Protein 1NXJ (pdb70)

Solvent-accessible surface area: 19852 Å² total; per-residue (Å²): 156,71,59,13,85,54,5,51,56,11,53,114,98,74,20,141,134,29,79,45,9,106,60,152,31,129,60,12,17,18,38,36,23,3,10,0,48,6,34,2,0,81,9,122,38,5,11,28,28,0,87,55,5,0,55,91,126,24,98,26,2,0,0,0,0,17,0,67,16,20,97,86,7,4,4,0,8,51,100,10,0,68,45,0,36,60,30,32,17,15,0,0,0,0,31,0,0,0,77,54,40,69,44,0,170,38,17,14,0,0,0,7,0,48,6,60,31,105,117,128,4,79,120,109,28,63,33,88,103,90,36,106,0,87,11,26,74,2,41,0,39,43,56,33,31,0,24,0,10,114,116,16,1,2,3,87,121,94,60,92,54,5,52,57,12,54,114,100,74,17,144,135,29,77,45,9,106,59,153,32,122,55,5,16,44,90,50,93,4,9,0,49,6,24,1,0,82,11,120,39,6,10,26,31,0,87,58,6,0,47,105,116,25,100,25,2,0,0,0,0,21,0,68,16,21,96,90,8,3,3,0,8,53,100,11,0,73,42,0,91,68,31,30,17,14,0,0,0,0,28,0,0,0,74,56,31,96,47,0,170,70,19,76,0,0,0,6,0,49,7,61,30,105,116,130,5,81,119,108,30,67,45,77,124,63,34,101,1,89,15,25,77,6,43,0,39,42,56,30,34,0,31,0,11,114,113,17,2,2,0,86,114,14,88,53,5,51,58,10,53,116,97,75,18,143,136,28,77,45,9,106,60,148,33,130,61,13,17,20,36,38,22,2,21,7,56,6,32,1,0,82,9,121,39,4,10,27,30,0,86,57,4,0,55,96,119,25,99,24,1,0,0,0,0,17,0,66,16,20,96,85,6,3,4,0,8,51,97,9,0,72,40,0,35,55,23,35,15,14,0,0,0,0,31,0,0,0,75,55,38,69,43,0,170,39,18,13,0,0,0,8,0,48,6,60,29,106,117,132,6,82,118,108,27,64,32,88,100,89,38,105,0,86,13,24,74,4,38,0,38,43,55,32,57,0,33,0,10,115,116,17,2,2,3,86

Sequence (465 aa):
AISFRPTADLVDDIGPDVRSCDLQFRQFGGRSQFAGPISTVRCFQDNALLKSVLSQPSAGGVLVIDGAGSLHTALVGDVIAELARSTGWTGLIVHGAVRDAAALRGIDIGIKALGTNPRKSTKTGAGERDVEITLGGVTFVPGDIAYSDDDGIIVVISFRPTADLVDDIGPDVRSCDLQFRQFGGRSQFAGPISTVRCFQDNALLKSVLSQPSAGGVLVIDGAGSLHTALVGDVIAELARSTGWTGLIVHGAVRDAAALRGIDIGIKALGTNPRKSTKTGAGERDVEITLGGVTFVPGDIAYSDDDGIIVVSFRPTADLVDDIGPDVRSCDLQFRQFGGRSQFAGPISTVRCFQDNALLKSVLSQPSAGGVLVIDGAGSLHTALVGDVIAELARSTGWTGLIVHGAVRDAAALRGIDIGIKALGTNPRKSTKTGAGERDVEITLGGVTFVPGDIAYSDDDGIIVV

Radius of gyration: 30.2 Å; Cα contacts (8 Å, |Δi|>4): 1310; chains: 3; bounding box: 30×90×53 Å

Secondary structure (DSSP, 8-state):
-PPP--HHHHHHHH-TT-EE-----EE-SSBS-EEEEEEEEE-SSB-HHHHHHHHS--SS-EEEEE-TT--SSEEE-HHHHHHHHHHT--EEEEEEEES-HHHHTTSSSEEEEEEE--SBPB-S--SEES--EEETTEEE-TTSEEEE-SS-EEE-/-----HHHHHHHH-TT--B-----EE-SSBS-EEEEEEEEE-SSB-HHHHHHHTS--SS-EEEEE-TT--SSEEE-HHHHHHHHHTT--EEEEEEEES-HHHHTTSSSEEEEEEE-SSBPB-S--SEES--EEETTEEE-TTSEEEE-SS-EEE-/----HHHHHHHH-TT-EE-----EE-SSBS-EEEEEEEEE-SSB-HHHHHHHTS--SS-EEEEE-TT--SSEEE-HHHHHHHHHTT--EEEEEEEES-HHHHTTSSSEEEEEEE--SBPB-S--SEES--EEETTEEE-TTSEEEE-SS-EEE-

Structure (mmCIF, N/CA/C/O backbone):
data_1NXJ
#
_entry.id   1NXJ
#
_cell.length_a   102.462
_cell.length_b   102.462
_cell.length_c   117.494
_cell.angle_alpha   90.00
_cell.angle_beta   90.00
_cell.angle_gamma   120.00
#
_symmetry.space_group_name_H-M   'P 63'
#
loop_
_entity.id
_entity.type
_entity.pdbx_description
1 polymer 'Probable S-adenosylmethionine:2-demethylmenaquinone methyltransferase'
2 non-polymer 'GLYOXYLIC ACID'
3 non-polymer 'L(+)-TARTARIC ACID'
4 water water
#
loop_
_atom_site.group_PDB
_atom_site.id
_atom_site.type_symbol
_atom_site.label_atom_id
_atom_site.label_alt_id
_atom_site.label_comp_id
_atom_site.label_asym_id
_atom_site.label_entity_id
_atom_site.label_seq_id
_atom_site.pdbx_PDB_ins_code
_atom_site.Cartn_x
_atom_site.Cartn_y
_atom_site.Cartn_z
_atom_site.occupancy
_atom_site.B_iso_or_equiv
_atom_site.auth_seq_id
_atom_site.auth_comp_id
_atom_site.auth_asym_id
_atom_site.auth_atom_id
_atom_site.pdbx_PDB_model_num
ATOM 1 N N . ALA A 1 28 ? 32.568 1.440 41.076 1.00 25.49 2 ALA A N 1
ATOM 2 C CA . ALA A 1 28 ? 31.083 1.548 41.160 1.00 25.67 2 ALA A CA 1
ATOM 3 C C . ALA A 1 28 ? 30.457 0.263 41.696 1.00 24.47 2 ALA A C 1
ATOM 4 O O . ALA A 1 28 ? 30.955 -0.833 41.442 1.00 25.93 2 ALA A O 1
ATOM 6 N N . ILE A 1 29 ? 29.365 0.407 42.439 1.00 22.04 3 ILE A N 1
ATOM 7 C CA . ILE A 1 29 ? 28.658 -0.739 43.006 1.00 19.57 3 ILE A CA 1
ATOM 8 C C . ILE A 1 29 ? 27.580 -1.211 42.035 1.00 17.85 3 ILE A C 1
ATOM 9 O O . ILE A 1 29 ? 26.740 -0.424 41.604 1.00 18.10 3 ILE A O 1
ATOM 14 N N . SER A 1 30 ? 27.601 -2.490 41.683 1.00 14.24 4 SER A N 1
ATOM 15 C CA . SER A 1 30 ? 26.590 -3.008 40.771 1.00 12.50 4 SER A CA 1
ATOM 16 C C . SER A 1 30 ? 25.432 -3.589 41.567 1.00 12.18 4 SER A C 1
ATOM 17 O O . SER A 1 30 ? 25.632 -4.434 42.440 1.00 10.75 4 SER A O 1
ATOM 20 N N . PHE A 1 31 ? 24.220 -3.135 41.270 1.00 10.51 5 PHE A N 1
ATOM 21 C CA . PHE A 1 31 ? 23.047 -3.631 41.976 1.00 11.37 5 PHE A CA 1
ATOM 22 C C . PHE A 1 31 ? 22.877 -5.139 41.834 1.00 12.47 5 PHE A C 1
ATOM 23 O O . PHE A 1 31 ? 23.253 -5.726 40.820 1.00 10.72 5 PHE A O 1
ATOM 31 N N . ARG A 1 32 ? 22.296 -5.744 42.866 1.00 13.20 6 ARG A N 1
ATOM 32 C CA . ARG A 1 32 ? 21.993 -7.172 42.903 1.00 14.10 6 ARG A CA 1
ATOM 33 C C . ARG A 1 32 ? 20.700 -7.309 43.694 1.00 12.93 6 ARG A C 1
ATOM 34 O O . ARG A 1 32 ? 20.507 -6.612 44.691 1.00 11.13 6 ARG A O 1
ATOM 42 N N . PRO A 1 33 ? 19.799 -8.204 43.264 1.00 11.14 7 PRO A N 1
ATOM 43 C CA . PRO A 1 33 ? 18.539 -8.381 43.991 1.00 10.82 7 PRO A CA 1
ATOM 44 C C . PRO A 1 33 ? 18.824 -8.740 45.450 1.00 11.60 7 PRO A C 1
ATOM 45 O O . PRO A 1 33 ? 19.745 -9.513 45.734 1.00 9.48 7 PRO A O 1
ATOM 49 N N . THR A 1 34 ? 18.040 -8.182 46.371 1.00 10.01 8 THR A N 1
ATOM 50 C CA . THR A 1 34 ? 18.247 -8.452 47.785 1.00 9.54 8 THR A CA 1
ATOM 51 C C . THR A 1 34 ? 18.128 -9.938 48.109 1.00 9.66 8 THR A C 1
ATOM 52 O O . THR A 1 34 ? 18.828 -10.440 48.983 1.00 10.82 8 THR A O 1
ATOM 56 N N . ALA A 1 35 ? 17.261 -10.649 47.394 1.00 8.73 9 ALA A N 1
ATOM 57 C CA . ALA A 1 35 ? 17.086 -12.079 47.635 1.00 10.22 9 ALA A CA 1
ATOM 58 C C . ALA A 1 35 ? 18.369 -12.856 47.322 1.00 11.56 9 ALA A C 1
ATOM 59 O O . ALA A 1 35 ? 18.717 -13.809 48.027 1.00 11.59 9 ALA A O 1
ATOM 61 N N . ASP A 1 36 ? 19.062 -12.449 46.260 1.00 11.25 10 ASP A N 1
ATOM 62 C CA . ASP A 1 36 ? 20.309 -13.099 45.864 1.00 11.97 10 ASP A CA 1
ATOM 63 C C . ASP A 1 36 ? 21.407 -12.797 46.883 1.00 10.96 10 ASP A C 1
ATOM 64 O O . ASP A 1 36 ? 22.222 -13.661 47.205 1.00 11.42 10 ASP A O 1
ATOM 69 N N . LEU A 1 37 ? 21.430 -11.568 47.387 1.00 9.28 11 LEU A N 1
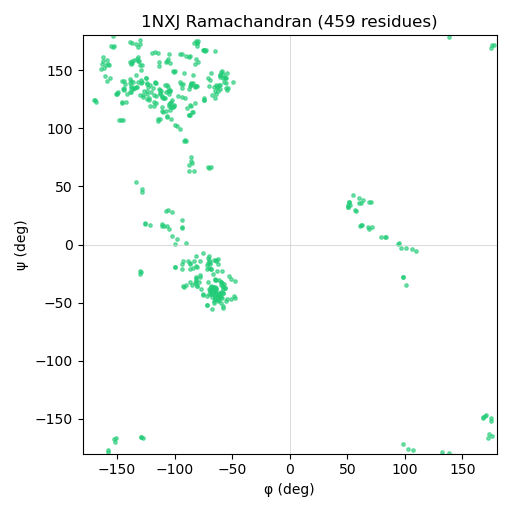ATOM 70 C CA . LEU A 1 37 ? 22.418 -11.189 48.389 1.00 10.48 11 LEU A CA 1
ATOM 71 C C . LEU A 1 37 ? 22.193 -12.045 49.633 1.00 12.22 11 LEU A C 1
ATOM 72 O O . LEU A 1 37 ? 23.144 -12.540 50.236 1.00 11.88 11 LEU A O 1
ATOM 77 N N . VAL A 1 38 ? 20.929 -12.220 50.009 1.00 10.90 12 VAL A N 1
ATOM 78 C CA . VAL A 1 38 ? 20.596 -13.042 51.167 1.00 11.55 12 VAL A CA 1
ATOM 79 C C . VAL A 1 38 ? 21.102 -14.471 50.956 1.00 12.01 12 VAL A C 1
ATOM 80 O O . VAL A 1 38 ? 21.702 -15.062 51.856 1.00 11.58 12 VAL A O 1
ATOM 84 N N . ASP A 1 39 ? 20.868 -15.025 49.770 1.00 12.16 13 ASP A N 1
ATOM 85 C CA . ASP A 1 39 ? 21.336 -16.379 49.480 1.00 13.33 13 ASP A CA 1
ATOM 86 C C . ASP A 1 39 ? 22.852 -16.448 49.653 1.00 13.99 13 ASP A C 1
ATOM 87 O O . ASP A 1 39 ? 23.383 -17.439 50.153 1.00 13.59 13 ASP A O 1
ATOM 92 N N . ASP A 1 40 ? 23.542 -15.390 49.238 1.00 13.59 14 ASP A N 1
ATOM 93 C CA . ASP A 1 40 ? 25.002 -15.329 49.336 1.00 14.63 14 ASP A CA 1
ATOM 94 C C . ASP A 1 40 ? 25.527 -15.163 50.754 1.00 15.97 14 ASP A C 1
ATOM 95 O O . ASP A 1 40 ? 26.492 -15.816 51.151 1.00 16.25 14 ASP A O 1
ATOM 100 N N . ILE A 1 41 ? 24.893 -14.270 51.504 1.00 15.44 15 ILE A N 1
ATOM 101 C CA . ILE A 1 41 ? 25.314 -13.947 52.858 1.00 15.98 15 ILE A CA 1
ATOM 102 C C . ILE A 1 41 ? 24.948 -14.959 53.938 1.00 16.60 15 ILE A C 1
ATOM 103 O O . ILE A 1 41 ? 25.736 -15.202 54.850 1.00 18.56 15 ILE A O 1
ATOM 108 N N . GLY A 1 42 ? 23.767 -15.556 53.845 1.00 16.14 16 GLY A N 1
ATOM 109 C CA . GLY A 1 42 ? 23.386 -16.529 54.853 1.00 16.61 16 GLY A CA 1
ATOM 110 C C . GLY A 1 42 ? 22.486 -15.971 55.944 1.00 18.00 16 GLY A C 1
ATOM 111 O O . GLY A 1 42 ? 22.031 -14.830 55.852 1.00 17.59 16 GLY A O 1
ATOM 112 N N . PRO A 1 43 ? 22.229 -16.755 57.005 1.00 18.80 17 PRO A N 1
ATOM 113 C CA . PRO A 1 43 ? 21.383 -16.421 58.159 1.00 18.90 17 PRO A CA 1
ATOM 114 C C . PRO A 1 43 ? 21.642 -15.105 58.888 1.00 18.05 17 PRO A C 1
ATOM 115 O O . PRO A 1 43 ? 20.718 -14.527 59.461 1.00 17.56 17 PRO A O 1
ATOM 119 N N . ASP A 1 44 ? 22.883 -14.632 58.882 1.00 17.44 18 ASP A N 1
ATOM 120 C CA . ASP A 1 44 ? 23.202 -13.392 59.584 1.00 17.09 18 ASP A CA 1
ATOM 121 C C . ASP A 1 44 ? 23.148 -12.148 58.706 1.00 16.00 18 ASP A C 1
ATOM 122 O O . ASP A 1 44 ? 23.642 -11.085 59.084 1.00 14.24 18 ASP A O 1
ATOM 127 N N . VAL A 1 45 ? 22.537 -12.281 57.536 1.00 13.74 19 VAL A N 1
ATOM 128 C CA . VAL A 1 45 ? 22.414 -11.160 56.618 1.00 13.96 19 VAL A CA 1
ATOM 129 C C . VAL A 1 45 ? 21.732 -9.984 57.315 1.00 13.68 19 VAL A C 1
ATOM 130 O O . VAL A 1 45 ? 20.833 -10.172 58.142 1.00 14.75 19 VAL A O 1
ATOM 134 N N . ARG A 1 46 ? 22.175 -8.771 57.004 1.00 12.99 20 ARG A N 1
ATOM 135 C CA . ARG A 1 46 ? 21.572 -7.584 57.593 1.00 12.93 20 ARG A CA 1
ATOM 136 C C . ARG A 1 46 ? 20.431 -7.110 56.696 1.00 12.89 20 ARG A C 1
ATOM 137 O O . ARG A 1 46 ? 20.630 -6.297 55.791 1.00 11.99 20 ARG A O 1
ATOM 145 N N . SER A 1 47 ? 19.239 -7.638 56.951 1.00 11.91 21 SER A N 1
ATOM 146 C CA . SER A 1 47 ? 18.051 -7.298 56.172 1.00 11.33 21 SER A CA 1
ATOM 147 C C . SER A 1 47 ? 17.074 -6.469 57.008 1.00 12.20 21 SER A C 1
ATOM 148 O O . SER A 1 47 ? 16.680 -6.872 58.103 1.00 12.79 21 SER A O 1
ATOM 151 N N . CYS A 1 48 ? 16.691 -5.312 56.478 1.00 11.69 22 CYS A N 1
ATOM 152 C CA . CYS A 1 48 ? 15.782 -4.394 57.158 1.00 12.29 22 CYS A CA 1
ATOM 153 C C . CYS A 1 48 ? 14.334 -4.880 57.132 1.00 12.28 22 CYS A C 1
ATOM 154 O O . CYS A 1 48 ? 13.780 -5.119 56.067 1.00 13.25 22 CYS A O 1
ATOM 157 N N . ASP A 1 49 ? 13.721 -5.008 58.308 1.00 13.11 23 ASP A N 1
ATOM 158 C CA . ASP A 1 49 ? 12.333 -5.478 58.417 1.00 12.59 23 ASP A CA 1
ATOM 159 C C . ASP A 1 49 ? 11.275 -4.398 58.210 1.00 13.38 23 ASP A C 1
ATOM 160 O O . ASP A 1 49 ? 10.096 -4.707 58.031 1.00 12.92 23 ASP A O 1
ATOM 165 N N . LEU A 1 50 ? 11.686 -3.137 58.248 1.00 13.51 24 LEU A N 1
ATOM 166 C CA . LEU A 1 50 ? 10.750 -2.030 58.084 1.00 13.67 24 LEU A CA 1
ATOM 167 C C . LEU A 1 50 ? 10.176 -1.994 56.671 1.00 14.37 24 LEU A C 1
ATOM 168 O O . LEU A 1 50 ? 10.915 -2.023 55.685 1.00 15.04 24 LEU A O 1
ATOM 173 N N . GLN A 1 51 ? 8.850 -1.939 56.578 1.00 12.26 25 GLN A N 1
ATOM 174 C CA . GLN A 1 51 ? 8.171 -1.915 55.288 1.00 13.09 25 GLN A CA 1
ATOM 175 C C . GLN A 1 51 ? 8.097 -0.498 54.729 1.00 14.45 25 GLN A C 1
ATOM 176 O O . GLN A 1 51 ? 7.430 0.361 55.300 1.00 16.28 25 GLN A O 1
ATOM 182 N N . PHE A 1 52 ? 8.792 -0.258 53.620 1.00 12.55 26 PHE A N 1
ATOM 183 C CA . PHE A 1 52 ? 8.788 1.056 52.978 1.00 12.20 26 PHE A CA 1
ATOM 184 C C . PHE A 1 52 ? 7.947 1.036 51.711 1.00 12.24 26 PHE A C 1
ATOM 185 O O . PHE A 1 52 ? 7.700 -0.022 51.131 1.00 11.32 26 PHE A O 1
ATOM 193 N N . ARG A 1 53 ? 7.519 2.219 51.281 1.00 12.36 27 ARG A N 1
ATOM 194 C CA . ARG A 1 53 ? 6.776 2.355 50.037 1.00 11.35 27 ARG A CA 1
ATOM 195 C C . ARG A 1 53 ? 7.823 2.862 49.047 1.00 11.22 27 ARG A C 1
ATOM 196 O O . ARG A 1 53 ? 8.764 3.551 49.447 1.00 9.72 27 ARG A O 1
ATOM 204 N N . GLN A 1 54 ? 7.666 2.509 47.774 1.00 9.11 28 GLN A N 1
ATOM 205 C CA . GLN A 1 54 ? 8.575 2.948 46.713 1.00 9.75 28 GLN A CA 1
ATOM 206 C C . GLN A 1 54 ? 7.973 4.195 46.072 1.00 10.70 28 GLN A C 1
ATOM 207 O O . GLN A 1 54 ? 6.768 4.239 45.829 1.00 11.81 28 GLN A O 1
ATOM 213 N N . PHE A 1 55 ? 8.806 5.194 45.784 1.00 10.45 29 PHE A N 1
ATOM 214 C CA . PHE A 1 55 ? 8.333 6.446 45.186 1.00 10.54 29 PHE A CA 1
ATOM 215 C C . PHE A 1 55 ? 9.111 6.910 43.959 1.00 10.40 29 PHE A C 1
ATOM 216 O O . PHE A 1 55 ? 8.591 7.677 43.148 1.00 12.15 29 PHE A O 1
ATOM 224 N N . GLY A 1 56 ? 10.353 6.455 43.825 1.00 10.08 30 GLY A N 1
ATOM 225 C CA . GLY A 1 56 ? 11.181 6.905 42.719 1.00 10.68 30 GLY A CA 1
ATOM 226 C C . GLY A 1 56 ? 11.045 6.230 41.372 1.00 13.29 30 GLY A C 1
ATOM 227 O O . GLY A 1 56 ? 10.332 5.235 41.222 1.00 13.05 30 GLY A O 1
ATOM 228 N N . GLY A 1 57 ? 11.742 6.796 40.387 1.00 12.87 31 GLY A N 1
ATOM 229 C CA . GLY A 1 57 ? 11.732 6.254 39.039 1.00 14.12 31 GLY A CA 1
ATOM 230 C C . GLY A 1 57 ? 12.488 4.937 38.948 1.00 15.54 31 GLY A C 1
ATOM 231 O O . GLY A 1 57 ? 12.360 4.209 37.964 1.00 16.26 31 GLY A O 1
ATOM 232 N N . ARG A 1 58 ? 13.292 4.634 39.962 1.00 14.74 32 ARG A N 1
ATOM 233 C CA . ARG A 1 58 ? 14.035 3.375 39.986 1.00 14.66 32 ARG A CA 1
ATOM 234 C C . ARG A 1 58 ? 13.571 2.535 41.163 1.00 14.68 32 ARG A C 1
ATOM 235 O O . ARG A 1 58 ? 13.541 3.010 42.298 1.00 14.39 32 ARG A O 1
ATOM 243 N N . SER A 1 59 ? 13.213 1.287 40.894 1.00 13.79 33 SER A N 1
ATOM 244 C CA . SER A 1 59 ? 12.751 0.408 41.953 1.00 15.37 33 SER A CA 1
ATOM 245 C C . SER A 1 59 ? 13.935 -0.315 42.582 1.00 13.56 33 SER A C 1
ATOM 246 O O . SER A 1 59 ? 13.807 -0.904 43.653 1.00 12.22 33 SER A O 1
ATOM 249 N N . GLN A 1 60 ? 15.086 -0.262 41.914 1.00 11.31 34 GLN A N 1
ATOM 250 C CA . GLN A 1 60 ? 16.290 -0.929 42.405 1.00 11.49 34 GLN A CA 1
ATOM 251 C C . GLN A 1 60 ? 17.478 0.019 42.435 1.00 10.56 34 GLN A C 1
ATOM 252 O O . GLN A 1 60 ? 17.668 0.816 41.520 1.00 12.16 34 GLN A O 1
ATOM 258 N N . PHE A 1 61 ? 18.278 -0.069 43.490 1.00 9.27 35 PHE A N 1
ATOM 259 C CA . PHE A 1 61 ? 19.461 0.765 43.599 1.00 10.72 35 PHE A CA 1
ATOM 260 C C . PHE A 1 61 ? 20.426 0.213 44.633 1.00 11.52 35 PHE A C 1
ATOM 261 O O . PHE A 1 61 ? 20.044 -0.572 45.504 1.00 10.90 35 PHE A O 1
ATOM 269 N N . ALA A 1 62 ? 21.688 0.605 44.506 1.00 12.69 36 ALA A N 1
ATOM 270 C CA . ALA A 1 62 ? 22.730 0.163 45.423 1.00 12.38 36 ALA A CA 1
ATOM 271 C C . ALA A 1 62 ? 23.854 1.184 45.414 1.00 12.50 36 ALA A C 1
ATOM 272 O O . ALA A 1 62 ? 24.166 1.761 44.369 1.00 11.48 36 ALA A O 1
ATOM 274 N N . GLY A 1 63 ? 24.458 1.407 46.575 1.00 12.09 37 GLY A N 1
ATOM 275 C CA . GLY A 1 63 ? 25.544 2.365 46.657 1.00 13.78 37 GLY A CA 1
ATOM 276 C C . GLY A 1 63 ? 26.039 2.593 48.072 1.00 14.68 37 GLY A C 1
ATOM 277 O O . GLY A 1 63 ? 25.400 2.154 49.035 1.00 14.93 37 GLY A O 1
ATOM 278 N N . PRO A 1 64 ? 27.177 3.287 48.231 1.00 13.50 38 PRO A N 1
ATOM 279 C CA . PRO A 1 64 ? 27.749 3.571 49.549 1.00 13.50 38 PRO A CA 1
ATOM 280 C C . PRO A 1 64 ? 26.829 4.465 50.371 1.00 12.85 38 PRO A C 1
ATOM 281 O O . PRO A 1 64 ? 26.266 5.440 49.868 1.00 12.47 38 PRO A O 1
ATOM 285 N N . ILE A 1 65 ? 26.704 4.119 51.646 1.00 12.37 39 ILE A N 1
ATOM 286 C CA . ILE A 1 65 ? 25.845 4.818 52.589 1.00 12.47 39 ILE A CA 1
ATOM 287 C C . ILE A 1 65 ? 26.384 6.093 53.230 1.00 13.21 39 ILE A C 1
ATOM 288 O O . ILE A 1 65 ? 27.540 6.158 53.658 1.00 12.75 39 ILE A O 1
ATOM 293 N N . SER A 1 66 ? 25.513 7.095 53.291 1.00 13.00 40 SER A N 1
ATOM 294 C CA . SER A 1 66 ? 25.781 8.366 53.954 1.00 12.75 40 SER A CA 1
ATOM 295 C C . SER A 1 66 ? 24.533 8.498 54.826 1.00 13.29 40 SER A C 1
ATOM 296 O O . SER A 1 66 ? 23.493 7.921 54.502 1.00 13.05 40 SER A O 1
ATOM 299 N N . THR A 1 67 ? 24.622 9.236 55.926 1.00 13.15 41 THR A N 1
ATOM 300 C CA . THR A 1 67 ? 23.476 9.365 56.818 1.00 12.82 41 THR A CA 1
ATOM 301 C C . THR A 1 67 ? 23.231 10.763 57.366 1.00 12.64 41 THR A C 1
ATOM 302 O O . THR A 1 67 ? 24.146 11.580 57.480 1.00 12.45 41 THR A O 1
ATOM 306 N N . VAL A 1 68 ? 21.977 11.013 57.720 1.00 11.58 42 VAL A N 1
ATOM 307 C CA . VAL A 1 68 ? 21.562 12.275 58.316 1.00 11.42 42 VAL A CA 1
ATOM 308 C C . VAL A 1 68 ? 20.377 11.987 59.223 1.00 11.46 42 VAL A C 1
ATOM 309 O O . VAL A 1 68 ? 19.437 11.301 58.820 1.00 11.44 42 VAL A O 1
ATOM 313 N N . ARG A 1 69 ? 20.435 12.483 60.453 1.00 11.40 43 ARG A N 1
ATOM 314 C CA . ARG A 1 69 ? 19.322 12.327 61.378 1.00 10.72 43 ARG A CA 1
ATOM 315 C C . ARG A 1 69 ? 18.783 13.734 61.574 1.00 12.24 43 ARG A C 1
ATOM 316 O O . ARG A 1 69 ? 19.546 14.678 61.788 1.00 13.02 43 ARG A O 1
ATOM 324 N N . CYS A 1 70 ? 17.468 13.877 61.475 1.00 11.22 44 CYS A N 1
ATOM 325 C CA . CYS A 1 70 ? 16.838 15.177 61.623 1.00 11.64 44 CYS A CA 1
ATOM 326 C C . CYS A 1 70 ? 15.383 14.978 62.010 1.00 11.92 44 CYS A C 1
ATOM 327 O O . CYS A 1 70 ? 14.925 13.843 62.174 1.00 12.11 44 CYS A O 1
ATOM 330 N N . PHE A 1 71 ? 14.656 16.078 62.162 1.00 10.53 45 PHE A N 1
ATOM 331 C CA . PHE A 1 71 ? 13.253 15.982 62.525 1.00 11.65 45 PHE A CA 1
ATOM 332 C C . PHE A 1 71 ? 12.425 17.095 61.895 1.00 11.55 45 PHE A C 1
ATOM 333 O O . PHE A 1 71 ? 12.511 18.254 62.304 1.00 9.76 45 PHE A O 1
ATOM 341 N N . GLN A 1 72 ? 11.629 16.724 60.897 1.00 11.61 46 GLN A N 1
ATOM 342 C CA . GLN A 1 72 ? 10.759 17.655 60.187 1.00 12.20 46 GLN A CA 1
ATOM 343 C C . GLN A 1 72 ? 11.505 18.901 59.709 1.00 12.89 46 GLN A C 1
ATOM 344 O O . GLN A 1 72 ? 10.941 19.994 59.629 1.00 13.46 46 GLN A O 1
ATOM 350 N N . ASP A 1 73 ? 12.778 18.704 59.377 1.00 11.86 47 ASP A N 1
ATOM 351 C CA . ASP A 1 73 ? 13.649 19.771 58.890 1.00 12.82 47 ASP A CA 1
ATOM 352 C C . ASP A 1 73 ? 14.549 19.131 57.841 1.00 13.44 47 ASP A C 1
ATOM 353 O O . ASP A 1 73 ? 15.115 18.060 58.082 1.00 13.64 47 ASP A O 1
ATOM 358 N N . ASN A 1 74 ? 14.695 19.770 56.682 1.00 12.22 48 ASN A N 1
ATOM 359 C CA . ASN A 1 74 ? 15.517 19.177 55.637 1.00 11.90 48 ASN A CA 1
ATOM 360 C C . ASN A 1 74 ? 16.644 20.034 55.069 1.00 12.74 48 ASN A C 1
ATOM 361 O O . ASN A 1 74 ? 17.153 19.744 53.989 1.00 12.87 48 ASN A O 1
ATOM 366 N N . ALA A 1 75 ? 17.052 21.074 55.789 1.00 12.34 49 ALA A N 1
ATOM 367 C CA . ALA A 1 75 ? 18.141 21.916 55.297 1.00 14.27 49 ALA A CA 1
ATOM 368 C C . ALA A 1 75 ? 19.458 21.139 55.322 1.00 14.37 49 ALA A C 1
ATOM 369 O O . ALA A 1 75 ? 20.260 21.239 54.398 1.00 14.05 49 ALA A O 1
ATOM 371 N N . LEU A 1 76 ? 19.673 20.349 56.371 1.00 15.09 50 LEU A N 1
ATOM 372 C CA . LEU A 1 76 ? 20.911 19.582 56.483 1.00 14.71 50 LEU A CA 1
ATOM 373 C C . LEU A 1 76 ? 21.029 18.506 55.402 1.00 15.83 50 LEU A C 1
ATOM 374 O O . LEU A 1 76 ? 22.063 18.401 54.737 1.00 15.18 50 LEU A O 1
ATOM 379 N N . LEU A 1 77 ? 19.979 17.710 55.217 1.00 14.87 51 LEU A N 1
ATOM 380 C CA . LEU A 1 77 ? 20.024 16.652 54.210 1.00 13.64 51 LEU A CA 1
ATOM 381 C C . LEU A 1 77 ? 20.138 17.222 52.799 1.00 15.17 51 LEU A C 1
ATOM 382 O O . LEU A 1 77 ? 20.718 16.586 51.918 1.00 14.78 51 LEU A O 1
ATOM 387 N N . LYS A 1 78 ? 19.597 18.421 52.584 1.00 15.82 52 LYS A N 1
ATOM 388 C CA . LYS A 1 78 ? 19.687 19.047 51.267 1.00 17.50 52 LYS A CA 1
ATOM 389 C C . LYS A 1 78 ? 21.128 19.473 50.989 1.00 17.56 52 LYS A C 1
ATOM 390 O O . LYS A 1 78 ? 21.606 19.359 49.863 1.00 18.60 52 LYS A O 1
ATOM 396 N N . SER A 1 79 ? 21.820 19.965 52.013 1.00 18.36 53 SER A N 1
ATOM 397 C CA . SER A 1 79 ? 23.206 20.382 51.834 1.00 20.06 53 SER A CA 1
ATOM 398 C C . SER A 1 79 ? 24.058 19.150 51.530 1.00 19.42 53 SER A C 1
ATOM 399 O O . SER A 1 79 ? 24.986 19.209 50.720 1.00 20.04 53 SER A O 1
ATOM 402 N N . VAL A 1 80 ? 23.737 18.033 52.180 1.00 16.98 54 VAL A N 1
ATOM 403 C CA . VAL A 1 80 ? 24.464 16.788 51.956 1.00 15.52 54 VAL A CA 1
ATOM 404 C C . VAL A 1 80 ? 24.257 16.313 50.518 1.00 16.29 54 VAL A C 1
ATOM 405 O O . VAL A 1 80 ? 25.202 15.888 49.849 1.00 16.45 54 VAL A O 1
ATOM 409 N N . LEU A 1 81 ? 23.017 16.392 50.049 1.00 15.09 55 LEU A N 1
ATOM 410 C CA . LEU A 1 81 ? 22.683 15.958 48.699 1.00 16.70 55 LEU A CA 1
ATOM 411 C C . LEU A 1 81 ? 23.150 16.960 47.645 1.00 17.67 55 LEU A C 1
ATOM 412 O O . LEU A 1 81 ? 23.064 16.694 46.450 1.00 18.84 55 LEU A O 1
ATOM 417 N N . SER A 1 82 ? 23.640 18.112 48.093 1.00 19.27 56 SER A N 1
ATOM 418 C CA . SER A 1 82 ? 24.145 19.134 47.178 1.00 21.00 56 SER A CA 1
ATOM 419 C C . SER A 1 82 ? 25.564 18.779 46.734 1.00 21.58 56 SER A C 1
ATOM 420 O O . SER A 1 82 ? 26.049 19.270 45.716 1.00 21.96 56 SER A O 1
ATOM 423 N N . GLN A 1 83 ? 26.222 17.921 47.502 1.00 22.71 57 GLN A N 1
ATOM 424 C CA . GLN A 1 83 ? 27.589 17.513 47.200 1.00 22.70 57 GLN A CA 1
ATOM 425 C C . GLN A 1 83 ? 27.637 16.373 46.189 1.00 22.82 57 GLN A C 1
ATOM 426 O O . GLN A 1 83 ? 26.764 15.505 46.172 1.00 21.69 57 GLN A O 1
ATOM 432 N N . PRO A 1 84 ? 28.666 16.363 45.326 1.00 23.33 58 PRO A N 1
ATOM 433 C CA . PRO A 1 84 ? 28.800 15.308 44.320 1.00 22.67 58 PRO A CA 1
ATOM 434 C C . PRO A 1 84 ? 28.868 13.951 45.004 1.00 22.73 58 PRO A C 1
ATOM 435 O O . PRO A 1 84 ? 29.456 13.823 46.078 1.00 22.39 58 PRO A O 1
ATOM 439 N N . SER A 1 85 ? 28.267 12.942 44.385 1.00 21.78 59 SER A N 1
ATOM 440 C CA . SER A 1 85 ? 28.267 11.602 44.952 1.00 21.94 59 SER A CA 1
ATOM 441 C C . SER A 1 85 ? 28.486 10.536 43.890 1.00 22.55 59 SER A C 1
ATOM 442 O O . SER A 1 85 ? 27.936 10.618 42.793 1.00 22.94 59 SER A O 1
ATOM 445 N N . ALA A 1 86 ? 29.287 9.530 44.229 1.00 23.26 60 ALA A N 1
ATOM 446 C CA . ALA A 1 86 ? 29.574 8.436 43.311 1.00 22.01 60 ALA A CA 1
ATOM 447 C C . ALA A 1 86 ? 28.519 7.344 43.455 1.00 21.73 60 ALA A C 1
ATOM 448 O O . ALA A 1 86 ? 28.825 6.219 43.850 1.00 22.44 60 ALA A O 1
ATOM 450 N N . GLY A 1 87 ? 27.275 7.686 43.132 1.00 19.44 61 GLY A N 1
ATOM 451 C CA . GLY A 1 87 ? 26.188 6.727 43.233 1.00 16.44 61 GLY A CA 1
ATOM 452 C C . GLY A 1 87 ? 25.859 6.370 44.671 1.00 15.27 61 GLY A C 1
ATOM 453 O O . GLY A 1 87 ? 25.511 5.234 44.973 1.00 14.31 61 GLY A O 1
ATOM 454 N N . GLY A 1 88 ? 25.955 7.346 45.563 1.00 14.21 62 GLY A N 1
ATOM 455 C CA . GLY A 1 88 ? 25.674 7.078 46.960 1.00 13.84 62 GLY A CA 1
ATOM 456 C C . GLY A 1 88 ? 24.206 6.928 47.315 1.00 13.56 62 GLY A C 1
ATOM 457 O O . GLY A 1 88 ? 23.311 7.241 46.522 1.00 11.90 62 GLY A O 1
ATOM 458 N N . VAL A 1 89 ? 23.974 6.432 48.525 1.00 11.77 63 VAL A N 1
ATOM 459 C CA . VAL A 1 89 ? 22.639 6.243 49.069 1.00 10.45 63 VAL A CA 1
ATOM 460 C C . VAL A 1 89 ? 22.570 7.042 50.363 1.00 11.36 63 VAL A C 1
ATOM 461 O O . VAL A 1 89 ? 23.420 6.884 51.246 1.00 12.73 63 VAL A O 1
ATOM 465 N N . LEU A 1 90 ? 21.575 7.910 50.477 1.00 11.74 64 LEU A N 1
ATOM 466 C CA . LEU A 1 90 ? 21.433 8.697 51.693 1.00 12.39 64 LEU A CA 1
ATOM 467 C C . LEU A 1 90 ? 20.305 8.128 52.541 1.00 13.30 64 LEU A C 1
ATOM 468 O O . LEU A 1 90 ? 19.168 8.010 52.077 1.00 13.22 64 LEU A O 1
ATOM 473 N N . VAL A 1 91 ? 20.628 7.747 53.772 1.00 12.65 65 VAL A N 1
ATOM 474 C CA . VAL A 1 91 ? 19.624 7.220 54.682 1.00 11.72 65 VAL A CA 1
ATOM 475 C C . VAL A 1 91 ? 19.272 8.375 55.610 1.00 11.77 65 VAL A C 1
ATOM 476 O O . VAL A 1 91 ? 20.136 8.915 56.304 1.00 9.68 65 VAL A O 1
ATOM 480 N N . ILE A 1 92 ? 18.001 8.761 55.599 1.00 10.84 66 ILE A N 1
ATOM 481 C CA . ILE A 1 92 ? 17.529 9.874 56.414 1.00 10.01 66 ILE A CA 1
ATOM 482 C C . ILE A 1 92 ? 16.624 9.407 57.544 1.00 10.54 66 ILE A C 1
ATOM 483 O O . ILE A 1 92 ? 15.563 8.831 57.306 1.00 10.46 66 ILE A O 1
ATOM 488 N N . ASP A 1 93 ? 17.040 9.644 58.779 1.00 10.64 67 ASP A N 1
ATOM 489 C CA . ASP A 1 93 ? 16.196 9.262 59.893 1.00 12.33 67 ASP A CA 1
ATOM 490 C C . ASP A 1 93 ? 15.451 10.496 60.377 1.00 12.31 67 ASP A C 1
ATOM 491 O O . ASP A 1 93 ? 16.024 11.365 61.036 1.00 12.26 67 ASP A O 1
ATOM 496 N N . GLY A 1 94 ? 14.174 10.578 60.010 1.00 11.40 68 GLY A N 1
ATOM 497 C CA . GLY A 1 94 ? 13.346 11.694 60.424 1.00 11.38 68 GLY A CA 1
ATOM 498 C C . GLY A 1 94 ? 12.365 11.224 61.484 1.00 11.94 68 GLY A C 1
ATOM 499 O O . GLY A 1 94 ? 11.259 11.759 61.612 1.00 11.35 68 GLY A O 1
ATOM 500 N N . ALA A 1 95 ? 12.781 10.208 62.237 1.00 12.98 69 ALA A N 1
ATOM 501 C CA . ALA A 1 95 ? 11.978 9.622 63.307 1.00 13.49 69 ALA A CA 1
ATOM 502 C C . ALA A 1 95 ? 10.672 9.035 62.794 1.00 14.69 69 ALA A C 1
ATOM 503 O O . ALA A 1 95 ? 9.755 8.777 63.573 1.00 15.59 69 ALA A O 1
ATOM 505 N N . GLY A 1 96 ? 10.590 8.828 61.483 1.00 13.58 70 GLY A N 1
ATOM 506 C CA . GLY A 1 96 ? 9.388 8.261 60.901 1.00 13.17 70 GLY A CA 1
ATOM 507 C C . GLY A 1 96 ? 8.183 9.186 60.883 1.00 13.37 70 GLY A C 1
ATOM 508 O O . GLY A 1 96 ? 7.053 8.739 60.664 1.00 13.11 70 GLY A O 1
ATOM 509 N N . SER A 1 97 ? 8.409 10.476 61.100 1.00 11.76 71 SER A N 1
ATOM 510 C CA . SER A 1 97 ? 7.304 11.426 61.100 1.00 11.06 71 SER A CA 1
ATOM 511 C C . SER A 1 97 ? 6.578 11.483 59.769 1.00 10.82 71 SER A C 1
ATOM 512 O O . SER A 1 97 ? 7.201 11.495 58.708 1.00 10.91 71 SER A O 1
ATOM 515 N N . LEU A 1 98 ? 5.253 11.528 59.828 1.00 9.37 72 LEU A N 1
ATOM 516 C CA . LEU A 1 98 ? 4.451 11.618 58.615 1.00 11.65 72 LEU A CA 1
ATOM 517 C C . LEU A 1 98 ? 3.809 13.002 58.587 1.00 11.08 72 LEU A C 1
ATOM 518 O O . LEU A 1 98 ? 2.853 13.238 57.849 1.00 11.61 72 LEU A O 1
ATOM 523 N N . HIS A 1 99 ? 4.357 13.915 59.388 1.00 10.96 73 HIS A N 1
ATOM 524 C CA . HIS A 1 99 ? 3.835 15.279 59.499 1.00 11.91 73 HIS A CA 1
ATOM 525 C C . HIS A 1 99 ? 4.348 16.254 58.432 1.00 12.75 73 HIS A C 1
ATOM 526 O O . HIS A 1 99 ? 3.614 17.149 58.011 1.00 13.44 73 HIS A O 1
ATOM 533 N N . THR A 1 100 ? 5.601 16.093 58.008 1.00 11.38 74 THR A N 1
ATOM 534 C CA . THR A 1 100 ? 6.179 16.966 56.982 1.00 10.93 74 THR A CA 1
ATOM 535 C C . THR A 1 100 ? 6.939 16.152 55.949 1.00 11.42 74 THR A C 1
ATOM 536 O O . THR A 1 100 ? 7.351 15.016 56.210 1.00 12.01 74 THR A O 1
ATOM 540 N N . ALA A 1 101 ? 7.130 16.744 54.775 1.00 10.58 75 ALA A N 1
ATOM 541 C CA . ALA A 1 101 ? 7.852 16.084 53.698 1.00 11.16 75 ALA A CA 1
ATOM 542 C C . ALA A 1 101 ? 9.335 16.403 53.804 1.00 10.86 75 ALA A C 1
ATOM 543 O O . ALA A 1 101 ? 9.735 17.560 53.697 1.00 12.59 75 ALA A O 1
ATOM 545 N N . LEU A 1 102 ? 10.150 15.377 54.012 1.00 10.89 76 LEU A N 1
ATOM 546 C CA . LEU A 1 102 ? 11.590 15.576 54.115 1.00 10.27 76 LEU A CA 1
ATOM 547 C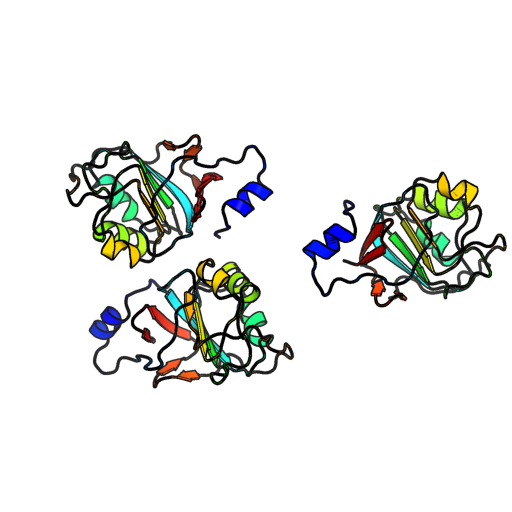 C . LEU A 1 102 ? 12.175 15.726 52.713 1.00 11.24 76 LEU A C 1
ATOM 548 O O . LEU A 1 102 ? 13.148 16.453 52.504 1.00 11.10 76 LEU A O 1
ATOM 553 N N . VAL A 1 103 ? 11.569 15.036 51.754 1.00 9.37 77 VAL A N 1
ATOM 554 C CA . VAL A 1 103 ? 12.023 15.091 50.370 1.00 10.83 77 VAL A CA 1
ATOM 555 C C . VAL A 1 103 ? 10.847 15.313 49.421 1.00 11.79 77 VAL A C 1
ATOM 556 O O . VAL A 1 103 ? 9.799 14.682 49.563 1.00 10.57 77 VAL A O 1
ATOM 560 N N . GLY A 1 104 ? 11.040 16.222 48.467 1.00 11.19 78 GLY A N 1
ATOM 561 C CA . GLY A 1 104 ? 10.034 16.522 47.459 1.00 11.03 78 GLY A CA 1
ATOM 562 C C . GLY A 1 104 ? 10.722 16.442 46.104 1.00 12.05 78 GLY A C 1
ATOM 563 O O . GLY A 1 104 ? 11.846 15.933 46.018 1.00 10.92 78 GLY A O 1
ATOM 564 N N . ASP A 1 105 ? 10.100 16.947 45.041 1.00 12.03 79 ASP A N 1
ATOM 565 C CA . ASP A 1 105 ? 10.757 16.848 43.741 1.00 13.52 79 ASP A CA 1
ATOM 566 C C . ASP A 1 105 ? 11.990 17.737 43.581 1.00 14.20 79 ASP A C 1
ATOM 567 O O . ASP A 1 105 ? 12.835 17.475 42.729 1.00 14.24 79 ASP A O 1
ATOM 572 N N . VAL A 1 106 ? 12.116 18.768 44.410 1.00 14.02 80 VAL A N 1
ATOM 573 C CA . VAL A 1 106 ? 13.279 19.646 44.320 1.00 14.57 80 VAL A CA 1
ATOM 574 C C . VAL A 1 106 ? 14.525 18.936 44.838 1.00 14.77 80 VAL A C 1
ATOM 575 O O . VAL A 1 106 ? 15.544 18.875 44.151 1.00 13.36 80 VAL A O 1
ATOM 579 N N . ILE A 1 107 ? 14.444 18.389 46.047 1.00 14.69 81 ILE A N 1
ATOM 580 C CA . ILE A 1 107 ? 15.584 17.689 46.628 1.00 13.38 81 ILE A CA 1
ATOM 581 C C . ILE A 1 107 ? 15.892 16.380 45.897 1.00 13.35 81 ILE A C 1
ATOM 582 O O . ILE A 1 107 ? 17.060 16.012 45.735 1.00 12.24 81 ILE A O 1
ATOM 587 N N . ALA A 1 108 ? 14.853 15.683 45.444 1.00 12.97 82 ALA A N 1
ATOM 588 C CA . ALA A 1 108 ? 15.048 14.429 44.720 1.00 13.35 82 ALA A CA 1
ATOM 589 C C . ALA A 1 108 ? 15.821 14.689 43.430 1.00 13.21 82 ALA A C 1
ATOM 590 O O . ALA A 1 108 ? 16.766 13.970 43.106 1.00 13.31 82 ALA A O 1
ATOM 592 N N . GLU A 1 109 ? 15.408 15.714 42.689 1.00 14.35 83 GLU A N 1
ATOM 593 C CA . GLU A 1 109 ? 16.071 16.057 41.433 1.00 14.28 83 GLU A CA 1
ATOM 594 C C . GLU A 1 109 ? 17.503 16.492 41.710 1.00 14.30 83 GLU A C 1
ATOM 595 O O . GLU A 1 109 ? 18.424 16.153 40.961 1.00 13.64 83 GLU A O 1
ATOM 601 N N . LEU A 1 110 ? 17.687 17.247 42.788 1.00 14.69 84 LEU A N 1
ATOM 602 C CA . LEU A 1 110 ? 19.016 17.708 43.172 1.00 15.04 84 LEU A CA 1
ATOM 603 C C . LEU A 1 110 ? 19.902 16.498 43.416 1.00 14.98 84 LEU A C 1
ATOM 604 O O . LEU A 1 110 ? 21.013 16.409 42.891 1.00 16.14 84 LEU A O 1
ATOM 609 N N . ALA A 1 111 ? 19.401 15.564 44.220 1.00 14.87 85 ALA A N 1
ATOM 610 C CA . ALA A 1 111 ? 20.146 14.350 44.537 1.00 15.36 85 ALA A CA 1
ATOM 611 C C . ALA A 1 111 ? 20.536 13.623 43.257 1.00 15.03 85 ALA A C 1
ATOM 612 O O . ALA A 1 111 ? 21.687 13.229 43.079 1.00 14.89 85 ALA A O 1
ATOM 614 N N . ARG A 1 112 ? 19.568 13.441 42.367 1.00 14.56 86 ARG A N 1
ATOM 615 C CA . ARG A 1 112 ? 19.832 12.759 41.105 1.00 15.21 86 ARG A CA 1
ATOM 616 C C . ARG A 1 112 ? 20.889 13.498 40.286 1.00 15.99 86 ARG A C 1
ATOM 617 O O . ARG A 1 112 ? 21.770 12.875 39.694 1.00 15.18 86 ARG A O 1
ATOM 625 N N . SER A 1 113 ? 20.798 14.825 40.262 1.00 17.96 87 SER A N 1
ATOM 626 C CA . SER A 1 113 ? 21.726 15.649 39.487 1.00 19.07 87 SER A CA 1
ATOM 627 C C . SER A 1 113 ? 23.153 15.656 40.020 1.00 20.02 87 SER A C 1
ATOM 628 O O . SER A 1 113 ? 24.087 15.986 39.286 1.00 19.84 87 SER A O 1
ATOM 631 N N . THR A 1 114 ? 23.330 15.308 41.291 1.00 18.87 88 THR A N 1
ATOM 632 C CA . THR A 1 114 ? 24.670 15.290 41.864 1.00 17.73 88 THR A CA 1
ATOM 633 C C . THR A 1 114 ? 25.277 13.889 41.935 1.00 17.23 88 THR A C 1
ATOM 634 O O . THR A 1 114 ? 26.400 13.721 42.404 1.00 17.74 88 THR A O 1
ATOM 638 N N . GLY A 1 115 ? 24.534 12.885 41.478 1.00 16.28 89 GLY A N 1
ATOM 639 C CA . GLY A 1 115 ? 25.066 11.533 41.466 1.00 16.29 89 GLY A CA 1
ATOM 640 C C . GLY A 1 115 ? 24.504 10.496 42.423 1.00 16.16 89 GLY A C 1
ATOM 641 O O . GLY A 1 115 ? 24.877 9.325 42.339 1.00 15.33 89 GLY A O 1
ATOM 642 N N . TRP A 1 116 ? 23.616 10.892 43.329 1.00 15.67 90 TRP A N 1
ATOM 643 C CA . TRP A 1 116 ? 23.058 9.926 44.270 1.00 15.16 90 TRP A CA 1
ATOM 644 C C . TRP A 1 116 ? 22.132 8.948 43.556 1.00 16.37 90 TRP A C 1
ATOM 645 O O . TRP A 1 116 ? 21.386 9.327 42.649 1.00 15.52 90 TRP A O 1
ATOM 656 N N . THR A 1 117 ? 22.181 7.685 43.965 1.00 15.30 91 THR A N 1
ATOM 657 C CA . THR A 1 117 ? 21.357 6.665 43.337 1.00 15.98 91 THR A CA 1
ATOM 658 C C . THR A 1 117 ? 20.092 6.314 44.119 1.00 14.97 91 THR A C 1
ATOM 659 O O . THR A 1 117 ? 19.153 5.744 43.565 1.00 14.04 91 THR A O 1
ATOM 663 N N . GLY A 1 118 ? 20.066 6.644 45.406 1.00 14.99 92 GLY A N 1
ATOM 664 C CA . GLY A 1 118 ? 18.890 6.321 46.194 1.00 12.97 92 GLY A CA 1
ATOM 665 C C . GLY A 1 118 ? 18.778 7.052 47.515 1.00 13.28 92 GLY A C 1
ATOM 666 O O . GLY A 1 118 ? 19.780 7.426 48.128 1.00 11.29 92 GLY A O 1
ATOM 667 N N . LEU A 1 119 ? 17.538 7.248 47.946 1.00 11.22 93 LEU A N 1
ATOM 668 C CA . LEU A 1 119 ? 17.241 7.920 49.200 1.00 11.58 93 LEU A CA 1
ATOM 669 C C . LEU A 1 119 ? 16.314 7.020 50.010 1.00 11.20 93 LEU A C 1
ATOM 670 O O . LEU A 1 119 ? 15.297 6.556 49.496 1.00 11.45 93 LEU A O 1
ATOM 675 N N . ILE A 1 120 ? 16.675 6.767 51.266 1.00 10.44 94 ILE A N 1
ATOM 676 C CA . ILE A 1 120 ? 15.860 5.947 52.155 1.00 9.97 94 ILE A CA 1
ATOM 677 C C . ILE A 1 120 ? 15.402 6.909 53.243 1.00 10.83 94 ILE A C 1
ATOM 678 O O . ILE A 1 120 ? 16.190 7.343 54.085 1.00 10.27 94 ILE A O 1
ATOM 683 N N . VAL A 1 121 ? 14.121 7.246 53.209 1.00 8.77 95 VAL A N 1
ATOM 684 C CA . VAL A 1 121 ? 13.565 8.220 54.136 1.00 10.21 95 VAL A CA 1
ATOM 685 C C . VAL A 1 121 ? 12.687 7.658 55.243 1.00 10.98 95 VAL A C 1
ATOM 686 O O . VAL A 1 121 ? 11.578 7.190 54.989 1.00 9.79 95 VAL A O 1
ATOM 690 N N . HIS A 1 122 ? 13.188 7.711 56.473 1.00 11.18 96 HIS A N 1
ATOM 691 C CA . HIS A 1 122 ? 12.411 7.248 57.612 1.00 10.25 96 HIS A CA 1
ATOM 692 C C . HIS A 1 122 ? 11.566 8.458 57.995 1.00 10.28 96 HIS A C 1
ATOM 693 O O . HIS A 1 122 ? 11.806 9.129 59.004 1.00 10.53 96 HIS A O 1
ATOM 700 N N . GLY A 1 123 ? 10.591 8.737 57.139 1.00 12.03 97 GLY A N 1
ATOM 701 C CA . GLY A 1 123 ? 9.704 9.867 57.318 1.00 10.91 97 GLY A CA 1
ATOM 702 C C . GLY A 1 123 ? 8.811 9.936 56.095 1.00 11.45 97 GLY A C 1
ATOM 703 O O . GLY A 1 123 ? 8.528 8.904 55.480 1.00 11.11 97 GLY A O 1
ATOM 704 N N . ALA A 1 124 ? 8.396 11.143 55.720 1.00 11.56 98 ALA A N 1
ATOM 705 C CA . ALA A 1 124 ? 7.501 11.328 54.580 1.00 10.71 98 ALA A CA 1
ATOM 706 C C . ALA A 1 124 ? 8.091 12.140 53.424 1.00 10.05 98 ALA A C 1
ATOM 707 O O . ALA A 1 124 ? 9.118 12.801 53.572 1.00 10.24 98 ALA A O 1
ATOM 709 N N . VAL A 1 125 ? 7.426 12.066 52.272 1.00 9.04 99 VAL A N 1
ATOM 710 C CA . VAL A 1 125 ? 7.834 12.796 51.072 1.00 9.64 99 VAL A CA 1
ATOM 711 C C . VAL A 1 125 ? 6.622 13.514 50.474 1.00 10.02 99 VAL A C 1
ATOM 712 O O . VAL A 1 125 ? 5.484 13.289 50.902 1.00 10.13 99 VAL A O 1
ATOM 716 N N . ARG A 1 126 ? 6.869 14.385 49.498 1.00 9.41 100 ARG A N 1
ATOM 717 C CA . ARG A 1 126 ? 5.790 15.118 48.828 1.00 12.21 100 ARG A CA 1
ATOM 718 C C . ARG A 1 126 ? 6.047 15.022 47.317 1.00 11.53 100 ARG A C 1
ATOM 719 O O . ARG A 1 126 ? 7.101 14.538 46.897 1.00 12.32 100 ARG A O 1
ATOM 727 N N . ASP A 1 127 ? 5.100 15.497 46.509 1.00 10.51 101 ASP A N 1
ATOM 728 C CA . ASP A 1 127 ? 5.229 15.456 45.048 1.00 10.26 101 ASP A CA 1
ATOM 729 C C . ASP A 1 127 ? 5.331 14.022 44.545 1.00 11.11 101 ASP A C 1
ATOM 730 O O . ASP A 1 127 ? 6.049 13.739 43.577 1.00 9.46 101 ASP A O 1
ATOM 735 N N . ALA A 1 128 ? 4.605 13.121 45.202 1.00 10.54 102 ALA A N 1
ATOM 736 C CA . ALA A 1 128 ? 4.615 11.710 44.837 1.00 11.50 102 ALA A CA 1
ATOM 737 C C . ALA A 1 128 ? 4.435 11.489 43.334 1.00 13.12 102 ALA A C 1
ATOM 738 O O . ALA A 1 128 ? 5.159 10.703 42.730 1.00 14.06 102 ALA A O 1
ATOM 740 N N . ALA A 1 129 ? 3.475 12.183 42.732 1.00 14.63 103 ALA A N 1
ATOM 741 C CA . ALA A 1 129 ? 3.225 12.029 41.302 1.00 16.60 103 ALA A CA 1
ATOM 742 C C . ALA A 1 129 ? 4.473 12.351 40.483 1.00 16.47 103 ALA A C 1
ATOM 743 O O . ALA A 1 129 ? 4.738 11.707 39.468 1.00 17.72 103 ALA A O 1
ATOM 745 N N . ALA A 1 130 ? 5.238 13.341 40.927 1.00 15.42 104 ALA A N 1
ATOM 746 C CA . ALA A 1 130 ? 6.453 13.738 40.222 1.00 15.09 104 ALA A CA 1
ATOM 747 C C . ALA A 1 130 ? 7.657 12.843 40.534 1.00 14.47 104 ALA A C 1
ATOM 748 O O . ALA A 1 130 ? 8.516 12.626 39.678 1.00 13.19 104 ALA A O 1
ATOM 750 N N . LEU A 1 131 ? 7.721 12.326 41.758 1.00 13.09 105 LEU A N 1
ATOM 751 C CA . LEU A 1 131 ? 8.836 11.476 42.163 1.00 14.37 105 LEU A CA 1
ATOM 752 C C . LEU A 1 131 ? 8.999 10.222 41.313 1.00 14.37 105 LEU A C 1
ATOM 753 O O . LEU A 1 131 ? 10.116 9.765 41.077 1.00 14.70 105 LEU A O 1
ATOM 758 N N . ARG A 1 132 ? 7.885 9.659 40.862 1.00 16.63 106 ARG A N 1
ATOM 759 C CA . ARG A 1 132 ? 7.923 8.456 40.042 1.00 17.24 106 ARG A CA 1
ATOM 760 C C . ARG A 1 132 ? 8.580 8.754 38.701 1.00 18.19 106 ARG A C 1
ATOM 761 O O . ARG A 1 132 ? 8.947 7.837 37.960 1.00 16.55 106 ARG A O 1
ATOM 769 N N . GLY A 1 133 ? 8.736 10.042 38.399 1.00 15.72 107 GLY A N 1
ATOM 770 C CA . GLY A 1 133 ? 9.348 10.438 37.143 1.00 15.09 107 GLY A CA 1
ATOM 771 C C . GLY A 1 133 ? 10.771 10.944 37.272 1.00 15.28 107 GLY A C 1
ATOM 772 O O . GLY A 1 133 ? 11.306 11.556 36.341 1.00 14.99 107 GLY A O 1
ATOM 773 N N . ILE A 1 134 ? 11.386 10.712 38.429 1.00 12.65 108 ILE A N 1
ATOM 774 C CA . ILE A 1 134 ? 12.762 11.136 38.648 1.00 12.08 108 ILE A CA 1
ATOM 775 C C . ILE A 1 134 ? 13.604 9.863 38.731 1.00 12.75 108 ILE A C 1
ATOM 776 O O . ILE A 1 134 ? 13.298 8.954 39.507 1.00 10.56 108 ILE A O 1
ATOM 781 N N . ASP A 1 135 ? 14.654 9.812 37.915 1.00 10.82 109 ASP A N 1
ATOM 782 C CA . ASP A 1 135 ? 15.535 8.655 37.813 1.00 12.33 109 ASP A CA 1
ATOM 783 C C . ASP A 1 135 ? 16.435 8.420 39.019 1.00 11.81 109 ASP A C 1
ATOM 784 O O . ASP A 1 135 ? 17.661 8.530 38.927 1.00 11.62 109 ASP A O 1
ATOM 789 N N . ILE A 1 136 ? 15.813 8.084 40.143 1.00 10.70 110 ILE A N 1
ATOM 790 C CA . ILE A 1 136 ? 16.534 7.817 41.379 1.00 11.85 110 ILE A CA 1
ATOM 791 C C . ILE A 1 136 ? 15.638 6.941 42.253 1.00 11.31 110 ILE A C 1
ATOM 792 O O . ILE A 1 136 ? 14.418 6.952 42.100 1.00 11.97 110 ILE A O 1
ATOM 797 N N . GLY A 1 137 ? 16.243 6.164 43.144 1.00 11.63 111 GLY A N 1
ATOM 798 C CA . GLY A 1 137 ? 15.458 5.315 44.023 1.00 10.64 111 GLY A CA 1
ATOM 799 C C . GLY A 1 137 ? 15.003 6.112 45.230 1.00 11.21 111 GLY A C 1
ATOM 800 O O . GLY A 1 137 ? 15.763 6.921 45.769 1.00 11.27 111 GLY A O 1
ATOM 801 N N . ILE A 1 138 ? 13.758 5.905 45.650 1.00 11.14 112 ILE A N 1
ATOM 802 C CA . ILE A 1 138 ? 13.227 6.619 46.804 1.00 10.96 112 ILE A CA 1
ATOM 803 C C . ILE A 1 138 ? 12.258 5.757 47.598 1.00 11.33 112 ILE A C 1
ATOM 804 O O . ILE A 1 138 ? 11.257 5.266 47.069 1.00 11.61 112 ILE A O 1
ATOM 809 N N . LYS A 1 139 ? 12.574 5.570 48.871 1.00 10.52 113 LYS A N 1
ATOM 810 C CA . LYS A 1 139 ? 11.719 4.809 49.764 1.00 10.45 113 LYS A CA 1
ATOM 811 C C . LYS A 1 139 ? 11.377 5.699 50.947 1.00 10.34 113 LYS A C 1
ATOM 812 O O . LYS A 1 139 ? 12.227 6.442 51.446 1.00 8.78 113 LYS A O 1
ATOM 818 N N . ALA A 1 140 ? 10.122 5.638 51.378 1.00 9.36 114 ALA A N 1
ATOM 819 C CA . ALA A 1 140 ? 9.663 6.426 52.511 1.00 10.04 114 ALA A CA 1
ATOM 820 C C . ALA A 1 140 ? 8.458 5.728 53.131 1.00 9.82 114 ALA A C 1
ATOM 821 O O . ALA A 1 140 ? 7.929 4.768 52.565 1.00 10.45 114 ALA A O 1
ATOM 823 N N . LEU A 1 141 ? 8.031 6.207 54.294 1.00 10.17 115 LEU A N 1
ATOM 824 C CA . LEU A 1 141 ? 6.893 5.620 54.998 1.00 10.56 115 LEU A CA 1
ATOM 825 C C . LEU A 1 141 ? 5.544 6.141 54.526 1.00 11.33 115 LEU A C 1
ATOM 826 O O . LEU A 1 141 ? 4.513 5.504 54.746 1.00 11.61 115 LEU A O 1
ATOM 831 N N . GLY A 1 142 ? 5.544 7.305 53.889 1.00 10.06 116 GLY A N 1
ATOM 832 C CA . GLY A 1 142 ? 4.291 7.870 53.433 1.00 10.54 116 GLY A CA 1
ATOM 833 C C . GLY A 1 142 ? 4.470 9.263 52.879 1.00 10.88 116 GLY A C 1
ATOM 834 O O . GLY A 1 142 ? 5.593 9.673 52.583 1.00 11.58 116 GLY A O 1
ATOM 835 N N . THR A 1 143 ? 3.369 9.999 52.762 1.00 10.60 117 THR A N 1
ATOM 836 C CA . THR A 1 143 ? 3.411 11.338 52.203 1.00 8.61 117 THR A CA 1
ATOM 837 C C . THR A 1 143 ? 2.667 12.399 53.001 1.00 9.68 117 THR A C 1
ATOM 838 O O . THR A 1 143 ? 1.788 12.104 53.814 1.00 8.99 117 THR A O 1
ATOM 842 N N . ASN A 1 144 ? 3.038 13.645 52.747 1.00 9.45 118 ASN A N 1
ATOM 843 C CA . ASN A 1 144 ? 2.404 14.793 53.370 1.00 9.87 118 ASN A CA 1
ATOM 844 C C . ASN A 1 144 ? 2.913 16.026 52.639 1.00 10.53 118 ASN A C 1
ATOM 845 O O . ASN A 1 144 ? 4.123 16.236 52.535 1.00 8.86 118 ASN A O 1
ATOM 850 N N . PRO A 1 145 ? 1.996 16.845 52.102 1.00 10.62 119 PRO A N 1
ATOM 851 C CA . PRO A 1 145 ? 2.397 18.056 51.381 1.00 10.79 119 PRO A CA 1
ATOM 852 C C . PRO A 1 145 ? 2.987 19.143 52.278 1.00 10.95 119 PRO A C 1
ATOM 853 O O . PRO A 1 145 ? 3.637 20.063 51.788 1.00 10.77 119 PRO A O 1
ATOM 857 N N . ARG A 1 146 ? 2.766 19.041 53.587 1.00 11.52 120 ARG A N 1
ATOM 858 C CA . ARG A 1 146 ? 3.304 20.040 54.512 1.00 11.52 120 ARG A CA 1
ATOM 859 C C . ARG A 1 146 ? 4.828 20.050 54.413 1.00 12.73 120 ARG A C 1
ATOM 860 O O . ARG A 1 146 ? 5.470 18.999 54.420 1.00 13.28 120 ARG A O 1
ATOM 868 N N . LYS A 1 147 ? 5.409 21.240 54.328 1.00 12.94 121 LYS A N 1
ATOM 869 C CA . LYS A 1 147 ? 6.850 21.345 54.202 1.00 13.74 121 LYS A CA 1
ATOM 870 C C . LYS A 1 147 ? 7.601 21.239 55.517 1.00 14.25 121 LYS A C 1
ATOM 871 O O . LYS A 1 147 ? 7.055 21.512 56.589 1.00 10.77 121 LYS A O 1
ATOM 877 N N . SER A 1 148 ? 8.859 20.823 55.417 1.00 12.82 122 SER A N 1
ATOM 878 C CA . SER A 1 148 ? 9.728 20.708 56.576 1.00 15.19 122 SER A CA 1
ATOM 879 C C . SER A 1 148 ? 10.383 22.072 56.764 1.00 16.22 122 SER A C 1
ATOM 880 O O . SER A 1 148 ? 10.409 22.884 55.838 1.00 16.55 122 SER A O 1
ATOM 883 N N . THR A 1 149 ? 10.911 22.326 57.955 1.00 17.17 123 THR A N 1
ATOM 884 C CA . THR A 1 149 ? 11.575 23.598 58.206 1.00 16.06 123 THR A CA 1
ATOM 885 C C . THR A 1 149 ? 12.992 23.517 57.643 1.00 17.54 123 THR A C 1
ATOM 886 O O . THR A 1 149 ? 13.436 22.448 57.222 1.00 15.41 123 THR A O 1
ATOM 890 N N . LYS A 1 150 ? 13.694 24.646 57.616 1.00 17.26 124 LYS A N 1
ATOM 891 C CA . LYS A 1 150 ? 15.047 24.678 57.079 1.00 18.26 124 LYS A CA 1
ATOM 892 C C . LYS A 1 150 ? 16.044 25.328 58.040 1.00 18.77 124 LYS A C 1
ATOM 893 O O . LYS A 1 150 ? 16.825 26.185 57.635 1.00 17.35 124 LYS A O 1
ATOM 899 N N . THR A 1 151 ? 16.024 24.924 59.307 1.00 16.67 125 THR A N 1
ATOM 900 C CA . THR A 1 151 ? 16.947 25.492 60.285 1.00 17.18 125 THR A CA 1
ATOM 901 C C . THR A 1 151 ? 18.331 24.876 60.127 1.00 17.61 125 THR A C 1
ATOM 902 O O . THR A 1 151 ? 19.336 25.493 60.481 1.00 17.33 125 THR A O 1
ATOM 906 N N . GLY A 1 152 ? 18.376 23.656 59.599 1.00 16.37 126 GLY A N 1
ATOM 907 C CA . GLY A 1 152 ? 19.643 22.970 59.424 1.00 15.26 126 GLY A CA 1
ATOM 908 C C . GLY A 1 152 ? 19.958 22.064 60.606 1.00 16.29 126 GLY A C 1
ATOM 909 O O . GLY A 1 152 ? 20.999 21.413 60.642 1.00 15.73 126 GLY A O 1
ATOM 910 N N . ALA A 1 153 ? 19.056 22.018 61.581 1.00 16.33 127 ALA A N 1
ATOM 911 C CA . ALA A 1 153 ? 19.256 21.181 62.762 1.00 16.52 127 ALA A CA 1
ATOM 912 C C . ALA A 1 153 ? 19.381 19.710 62.368 1.00 16.96 127 ALA A C 1
ATOM 913 O O . ALA A 1 153 ? 18.740 19.259 61.418 1.00 15.46 127 ALA A O 1
ATOM 915 N N . GLY A 1 154 ? 20.209 18.970 63.101 1.00 15.82 128 GLY A N 1
ATOM 916 C CA . GLY A 1 154 ? 20.398 17.562 62.809 1.00 15.67 128 GLY A CA 1
ATOM 917 C C . GLY A 1 154 ? 21.846 17.120 62.913 1.00 17.10 128 GLY A C 1
ATOM 918 O O . GLY A 1 154 ? 22.726 17.922 63.233 1.00 16.05 128 GLY A O 1
ATOM 919 N N . GLU A 1 155 ? 22.097 15.842 62.642 1.00 16.91 129 GLU A N 1
ATOM 920 C CA . GLU A 1 155 ? 23.448 15.295 62.712 1.00 16.80 129 GLU A CA 1
ATOM 921 C C . GLU A 1 155 ? 23.774 14.482 61.462 1.00 18.01 129 GLU A C 1
ATOM 922 O O . GLU A 1 155 ? 22.930 13.743 60.958 1.00 15.84 129 GLU A O 1
ATOM 928 N N . ARG A 1 156 ? 25.006 14.619 60.976 1.00 18.11 130 ARG A N 1
ATOM 929 C CA . ARG A 1 156 ? 25.466 13.891 59.795 1.00 20.66 130 ARG A CA 1
ATOM 930 C C . ARG A 1 156 ? 26.381 12.740 60.192 1.00 20.60 130 ARG A C 1
ATOM 931 O O . ARG A 1 156 ? 26.996 12.761 61.257 1.00 20.27 130 ARG A O 1
ATOM 939 N N . ASP A 1 157 ? 26.475 11.742 59.320 1.00 20.80 131 ASP A N 1
ATOM 940 C CA . ASP A 1 157 ? 27.355 10.597 59.537 1.00 21.62 131 ASP A CA 1
ATOM 941 C C . ASP A 1 157 ? 27.129 9.789 60.809 1.00 21.10 131 ASP A C 1
ATOM 942 O O . ASP A 1 157 ? 28.068 9.195 61.340 1.00 20.27 131 ASP A O 1
ATOM 947 N N . VAL A 1 158 ? 25.899 9.762 61.307 1.00 20.04 132 VAL A N 1
ATOM 948 C CA . VAL A 1 158 ? 25.605 8.987 62.505 1.00 19.18 132 VAL A CA 1
ATOM 949 C C . VAL A 1 158 ? 25.114 7.607 62.079 1.00 19.27 132 VAL A C 1
ATOM 950 O O . VAL A 1 158 ? 24.759 7.404 60.918 1.00 17.69 132 VAL A O 1
ATOM 954 N N . GLU A 1 159 ? 25.109 6.652 63.003 1.00 17.05 133 GLU A N 1
ATOM 955 C CA . GLU A 1 159 ? 24.625 5.322 62.668 1.00 17.62 133 GLU A CA 1
ATOM 956 C C . GLU A 1 159 ? 23.114 5.335 62.881 1.00 17.24 133 GLU A C 1
ATOM 957 O O . GLU A 1 159 ? 22.624 5.876 63.874 1.00 16.77 133 GLU A O 1
ATOM 963 N N . ILE A 1 160 ? 22.380 4.755 61.937 1.00 16.20 134 ILE A N 1
ATOM 964 C CA . ILE A 1 160 ? 20.922 4.726 62.007 1.00 15.29 134 ILE A CA 1
ATOM 965 C C . ILE A 1 160 ? 20.422 3.293 62.005 1.00 15.76 134 ILE A C 1
ATOM 966 O O . ILE A 1 160 ? 20.663 2.547 61.056 1.00 14.85 134 ILE A O 1
ATOM 971 N N . THR A 1 161 ? 19.723 2.912 63.069 1.00 13.65 135 THR A N 1
ATOM 972 C CA . THR A 1 161 ? 19.194 1.562 63.181 1.00 15.40 135 THR A CA 1
ATOM 973 C C . THR A 1 161 ? 17.692 1.546 62.917 1.00 14.83 135 THR A C 1
ATOM 974 O O . THR A 1 161 ? 16.910 2.145 63.655 1.00 15.77 135 THR A O 1
ATOM 978 N N . LEU A 1 162 ? 17.306 0.868 61.842 1.00 14.12 136 LEU A N 1
ATOM 979 C CA . LEU A 1 162 ? 15.909 0.754 61.440 1.00 14.64 136 LEU A CA 1
ATOM 980 C C . LEU A 1 162 ? 15.587 -0.696 61.102 1.00 14.06 136 LEU A C 1
ATOM 981 O O . LEU A 1 162 ? 16.355 -1.366 60.408 1.00 14.98 136 LEU A O 1
ATOM 986 N N . GLY A 1 163 ? 14.447 -1.175 61.589 1.00 13.88 137 GLY A N 1
ATOM 987 C CA . GLY A 1 163 ? 14.034 -2.539 61.306 1.00 13.75 137 GLY A CA 1
ATOM 988 C C . GLY A 1 163 ? 15.063 -3.610 61.610 1.00 14.60 137 GLY A C 1
ATOM 989 O O . GLY A 1 163 ? 15.148 -4.613 60.899 1.00 13.60 137 GLY A O 1
ATOM 990 N N . GLY A 1 164 ? 15.853 -3.400 62.658 1.00 13.48 138 GLY A N 1
ATOM 991 C CA . GLY A 1 164 ? 16.847 -4.388 63.039 1.00 16.31 138 GLY A CA 1
ATOM 992 C C . GLY A 1 164 ? 18.162 -4.327 62.287 1.00 16.76 138 GLY A C 1
ATOM 993 O O . GLY A 1 164 ? 19.009 -5.199 62.447 1.00 17.99 138 GLY A O 1
ATOM 994 N N . VAL A 1 165 ? 18.334 -3.306 61.456 1.00 15.64 139 VAL A N 1
ATOM 995 C CA . VAL A 1 165 ? 19.570 -3.153 60.704 1.00 15.40 139 VAL A CA 1
ATOM 996 C C . VAL A 1 165 ? 20.175 -1.788 60.995 1.00 15.13 139 VAL A C 1
ATOM 997 O O . VAL A 1 165 ? 19.467 -0.784 61.069 1.00 13.54 139 VAL A O 1
ATOM 1001 N N . THR A 1 166 ? 21.489 -1.756 61.172 1.00 13.64 140 THR A N 1
ATOM 1002 C CA . THR A 1 166 ? 22.163 -0.500 61.435 1.00 14.10 140 THR A CA 1
ATOM 1003 C C . THR A 1 166 ? 22.815 -0.002 60.155 1.00 14.67 140 THR A C 1
ATOM 1004 O O . THR A 1 166 ? 23.665 -0.683 59.575 1.00 13.38 140 THR A O 1
ATOM 1008 N N . PHE A 1 167 ? 22.396 1.174 59.700 1.00 13.98 141 PHE A N 1
ATOM 1009 C CA . PHE A 1 167 ? 22.974 1.760 58.499 1.00 13.36 141 PHE A CA 1
ATOM 1010 C C . PHE A 1 167 ? 24.196 2.553 58.930 1.00 14.14 141 PHE A C 1
ATOM 1011 O O . PHE A 1 167 ? 24.087 3.576 59.610 1.00 14.05 141 PHE A O 1
ATOM 1019 N N . VAL A 1 168 ? 25.361 2.051 58.539 1.00 13.85 142 VAL A N 1
ATOM 1020 C CA . VAL A 1 168 ? 26.636 2.657 58.891 1.00 13.30 142 VAL A CA 1
ATOM 1021 C C . VAL A 1 168 ? 27.245 3.374 57.699 1.00 14.18 142 VAL A C 1
ATOM 1022 O O . VAL A 1 168 ? 27.310 2.817 56.604 1.00 13.68 142 VAL A O 1
ATOM 1026 N N . PRO A 1 169 ? 27.704 4.622 57.895 1.00 13.53 143 PRO A N 1
ATOM 1027 C CA . PRO A 1 169 ? 28.308 5.360 56.784 1.00 13.62 143 PRO A CA 1
ATOM 1028 C C . PRO A 1 169 ? 29.442 4.520 56.204 1.00 15.09 143 PRO A C 1
ATOM 1029 O O . PRO A 1 169 ? 30.238 3.951 56.949 1.00 13.60 143 PRO A O 1
ATOM 1033 N N . GLY A 1 170 ? 29.510 4.424 54.883 1.00 14.39 144 GLY A N 1
ATOM 1034 C CA . GLY A 1 170 ? 30.575 3.641 54.282 1.00 14.53 144 GLY A CA 1
ATOM 1035 C C . GLY A 1 170 ? 30.146 2.244 53.886 1.00 13.88 144 GLY A C 1
ATOM 1036 O O . GLY A 1 170 ? 30.714 1.661 52.968 1.00 12.93 144 GLY A O 1
ATOM 1037 N N . ASP A 1 171 ? 29.161 1.687 54.583 1.00 12.63 145 ASP A N 1
ATOM 1038 C CA . ASP A 1 171 ? 28.669 0.362 54.231 1.00 13.36 145 ASP A CA 1
ATOM 1039 C C . ASP A 1 171 ? 27.858 0.503 52.947 1.00 13.55 145 ASP A C 1
ATOM 1040 O O . ASP A 1 171 ? 27.507 1.614 52.551 1.00 13.76 145 ASP A O 1
ATOM 1045 N N . ILE A 1 172 ? 27.557 -0.617 52.301 1.00 12.68 146 ILE A N 1
ATOM 1046 C CA . ILE A 1 172 ? 26.805 -0.578 51.056 1.00 13.10 146 ILE A CA 1
ATOM 1047 C C . ILE A 1 172 ? 25.349 -0.985 51.244 1.00 12.92 146 ILE A C 1
ATOM 1048 O O . ILE A 1 172 ? 25.050 -2.000 51.869 1.00 13.07 146 ILE A O 1
ATOM 1053 N N . ALA A 1 173 ? 24.446 -0.184 50.694 1.00 10.85 147 ALA A N 1
ATOM 1054 C CA . ALA A 1 173 ? 23.025 -0.484 50.781 1.00 11.23 147 ALA A CA 1
ATOM 1055 C C . ALA A 1 173 ? 22.506 -0.964 49.426 1.00 11.34 147 ALA A C 1
ATOM 1056 O O . ALA A 1 173 ? 22.868 -0.415 48.383 1.00 12.62 147 ALA A O 1
ATOM 1058 N N . TYR A 1 174 ? 21.674 -2.001 49.450 1.00 11.11 148 TYR A N 1
ATOM 1059 C CA . TYR A 1 174 ? 21.054 -2.538 48.239 1.00 10.51 148 TYR A CA 1
ATOM 1060 C C . TYR A 1 174 ? 19.552 -2.500 48.510 1.00 10.94 148 TYR A C 1
ATOM 1061 O O . TYR A 1 174 ? 19.101 -2.985 49.544 1.00 10.37 148 TYR A O 1
ATOM 1070 N N . SER A 1 175 ? 18.783 -1.938 47.581 1.00 11.74 149 SER A N 1
ATOM 1071 C CA . SER A 1 175 ? 17.341 -1.812 47.768 1.00 10.86 149 SER A CA 1
ATOM 1072 C C . SER A 1 175 ? 16.512 -2.222 46.549 1.00 10.00 149 SER A C 1
ATOM 1073 O O . SER A 1 175 ? 16.848 -1.868 45.417 1.00 10.74 149 SER A O 1
ATOM 1076 N N . ASP A 1 176 ? 15.449 -2.991 46.787 1.00 10.05 150 ASP A N 1
ATOM 1077 C CA . ASP A 1 176 ? 14.532 -3.408 45.725 1.00 9.36 150 ASP A CA 1
ATOM 1078 C C . ASP A 1 176 ? 13.122 -3.641 46.277 1.00 10.06 150 ASP A C 1
ATOM 1079 O O . ASP A 1 176 ? 12.834 -3.281 47.420 1.00 8.96 150 ASP A O 1
ATOM 1084 N N . ASP A 1 177 ? 12.233 -4.224 45.479 1.00 9.01 151 ASP A N 1
ATOM 1085 C CA . ASP A 1 177 ? 10.863 -4.430 45.945 1.00 11.97 151 ASP A CA 1
ATOM 1086 C C . ASP A 1 177 ? 10.698 -5.343 47.164 1.00 13.20 151 ASP A C 1
ATOM 1087 O O . ASP A 1 177 ? 9.647 -5.318 47.807 1.00 13.70 151 ASP A O 1
ATOM 1092 N N . ASP A 1 178 ? 11.720 -6.132 47.495 1.00 10.76 152 ASP A N 1
ATOM 1093 C CA . ASP A 1 178 ? 11.630 -7.025 48.652 1.00 11.82 152 ASP A CA 1
ATOM 1094 C C . ASP A 1 178 ? 12.101 -6.390 49.957 1.00 11.46 152 ASP A C 1
ATOM 1095 O O . ASP A 1 178 ? 11.562 -6.677 51.029 1.00 12.05 152 ASP A O 1
ATOM 1100 N N . GLY A 1 179 ? 13.117 -5.537 49.873 1.00 12.05 153 GLY A N 1
ATOM 1101 C CA . GLY A 1 179 ? 13.622 -4.908 51.079 1.00 10.75 153 GLY A CA 1
ATOM 1102 C C . GLY A 1 179 ? 14.942 -4.195 50.891 1.00 10.87 153 GLY A C 1
ATOM 1103 O O . GLY A 1 179 ? 15.241 -3.686 49.811 1.00 9.59 153 GLY A O 1
ATOM 1104 N N . ILE A 1 180 ? 15.739 -4.166 51.953 1.00 10.42 154 ILE A N 1
ATOM 1105 C CA . ILE A 1 180 ? 17.029 -3.492 51.920 1.00 9.85 154 ILE A CA 1
ATOM 1106 C C . ILE A 1 180 ? 18.086 -4.321 52.638 1.00 9.92 154 ILE A C 1
ATOM 1107 O O . ILE A 1 180 ? 17.872 -4.779 53.763 1.00 10.21 154 ILE A O 1
ATOM 1112 N N . ILE A 1 181 ? 19.226 -4.503 51.985 1.00 9.36 155 ILE A N 1
ATOM 1113 C CA . ILE A 1 181 ? 20.332 -5.252 52.564 1.00 9.85 155 ILE A CA 1
ATOM 1114 C C . ILE A 1 181 ? 21.519 -4.309 52.730 1.00 12.17 155 ILE A C 1
ATOM 1115 O O . ILE A 1 181 ? 21.780 -3.468 51.865 1.00 11.05 155 ILE A O 1
ATOM 1120 N N . VAL A 1 182 ? 22.225 -4.443 53.847 1.00 12.58 156 VAL A N 1
ATOM 1121 C CA . VAL A 1 182 ? 23.404 -3.626 54.108 1.00 14.23 156 VAL A CA 1
ATOM 1122 C C . VAL A 1 182 ? 24.596 -4.572 54.225 1.00 13.52 156 VAL A C 1
ATOM 1123 O O . VAL A 1 182 ? 24.545 -5.557 54.968 1.00 13.56 156 VAL A O 1
ATOM 1127 N N . VAL A 1 183 ? 25.654 -4.275 53.477 1.00 13.69 157 VAL A N 1
ATOM 1128 C CA . VAL A 1 183 ? 26.859 -5.097 53.476 1.00 14.35 157 VAL A CA 1
ATOM 1129 C C . VAL A 1 183 ? 28.085 -4.290 53.911 1.00 14.90 157 VAL A C 1
ATOM 1130 O O . VAL A 1 183 ? 28.207 -3.124 53.487 1.00 13.88 157 VAL A O 1
ATOM 1135 N N . ILE B 1 29 ? 23.575 41.666 30.170 1.00 32.18 3 ILE B N 1
ATOM 1136 C CA . ILE B 1 29 ? 22.270 41.256 30.768 1.00 30.99 3 ILE B CA 1
ATOM 1137 C C . ILE B 1 29 ? 21.104 41.613 29.851 1.00 30.80 3 ILE B C 1
ATOM 1138 O O . ILE B 1 29 ? 20.807 42.789 29.645 1.00 31.47 3 ILE B O 1
ATOM 1143 N N . SER B 1 30 ? 20.439 40.600 29.307 1.00 28.90 4 SER B N 1
ATOM 1144 C CA . SER B 1 30 ? 19.300 40.846 28.429 1.00 27.96 4 SER B CA 1
ATOM 1145 C C . SER B 1 30 ? 18.035 41.013 29.263 1.00 25.69 4 SER B C 1
ATOM 1146 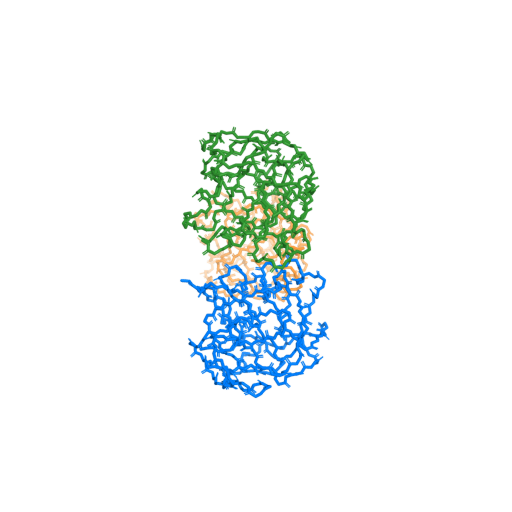O O . SER B 1 30 ? 17.809 40.284 30.229 1.00 24.30 4 SER B O 1
ATOM 1149 N N . PHE B 1 31 ? 17.210 41.979 28.881 1.00 23.64 5 PHE B N 1
ATOM 1150 C CA . PHE B 1 31 ? 15.973 42.249 29.597 1.00 22.44 5 PHE B CA 1
ATOM 1151 C C . PHE B 1 31 ? 14.934 41.145 29.470 1.00 22.48 5 PHE B C 1
ATOM 1152 O O . PHE B 1 31 ? 14.837 40.481 28.442 1.00 21.47 5 PHE B O 1
ATOM 1160 N N . ARG B 1 32 ? 14.156 40.975 30.532 1.00 21.71 6 ARG B N 1
ATOM 1161 C CA . ARG B 1 32 ? 13.063 40.012 30.579 1.00 22.66 6 ARG B CA 1
ATOM 1162 C C . ARG B 1 32 ? 11.973 40.662 31.424 1.00 20.59 6 ARG B C 1
ATOM 1163 O O . ARG B 1 32 ? 12.258 41.220 32.482 1.00 19.90 6 ARG B O 1
ATOM 1171 N N . PRO B 1 33 ? 10.713 40.608 30.965 1.00 19.50 7 PRO B N 1
ATOM 1172 C CA . PRO B 1 33 ? 9.602 41.204 31.716 1.00 17.46 7 PRO B CA 1
ATOM 1173 C C . PRO B 1 33 ? 9.639 40.765 33.180 1.00 16.46 7 PRO B C 1
ATOM 1174 O O . PRO B 1 33 ? 9.922 39.601 33.470 1.00 15.44 7 PRO B O 1
ATOM 1178 N N . THR B 1 34 ? 9.353 41.687 34.098 1.00 14.52 8 THR B N 1
ATOM 1179 C CA . THR B 1 34 ? 9.368 41.353 35.516 1.00 13.26 8 THR B CA 1
ATOM 1180 C C . THR B 1 34 ? 8.380 40.236 35.848 1.00 12.36 8 THR B C 1
ATOM 1181 O O . THR B 1 34 ? 8.631 39.437 36.743 1.00 12.53 8 THR B O 1
ATOM 1185 N N . ALA B 1 35 ? 7.266 40.177 35.127 1.00 13.59 9 ALA B N 1
ATOM 1186 C CA . ALA B 1 35 ? 6.272 39.133 35.375 1.00 15.59 9 ALA B CA 1
ATOM 1187 C C . ALA B 1 35 ? 6.852 37.759 35.032 1.00 16.03 9 ALA B C 1
ATOM 1188 O O . ALA B 1 35 ? 6.617 36.782 35.742 1.00 16.72 9 ALA B O 1
ATOM 1190 N N . ASP B 1 36 ? 7.604 37.692 33.937 1.00 16.83 10 ASP B N 1
ATOM 1191 C CA . ASP B 1 36 ? 8.218 36.437 33.513 1.00 18.96 10 ASP B CA 1
ATOM 1192 C C . ASP B 1 36 ? 9.225 35.981 34.558 1.00 19.92 10 ASP B C 1
ATOM 1193 O O . ASP B 1 36 ? 9.303 34.797 34.887 1.00 20.92 10 ASP B O 1
ATOM 1198 N N . LEU B 1 37 ? 10.001 36.925 35.078 1.00 19.90 11 LEU B N 1
ATOM 1199 C CA . LEU B 1 37 ? 10.993 36.606 36.094 1.00 20.34 11 LEU B CA 1
ATOM 1200 C C . LEU B 1 37 ? 10.310 36.048 37.331 1.00 20.35 11 LEU B C 1
ATOM 1201 O O . LEU B 1 37 ? 10.762 35.058 37.905 1.00 19.46 11 LEU B O 1
ATOM 1206 N N . VAL B 1 38 ? 9.220 36.687 37.742 1.00 18.41 12 VAL B N 1
ATOM 1207 C CA . VAL B 1 38 ? 8.484 36.223 38.909 1.00 18.53 12 VAL B CA 1
ATOM 1208 C C . VAL B 1 38 ? 8.007 34.793 38.664 1.00 18.41 12 VAL B C 1
ATOM 1209 O O . VAL B 1 38 ? 8.058 33.952 39.560 1.00 19.12 12 VAL B O 1
ATOM 1213 N N . ASP B 1 39 ? 7.548 34.523 37.446 1.00 19.36 13 ASP B N 1
ATOM 1214 C CA . ASP B 1 39 ? 7.075 33.188 37.107 1.00 20.13 13 ASP B CA 1
ATOM 1215 C C . ASP B 1 39 ? 8.180 32.158 37.320 1.00 21.92 13 ASP B C 1
ATOM 1216 O O . ASP B 1 39 ? 7.952 31.112 37.921 1.00 22.38 13 ASP B O 1
ATOM 1221 N N . ASP B 1 40 ? 9.382 32.461 36.840 1.00 23.05 14 ASP B N 1
ATOM 1222 C CA . ASP B 1 40 ? 10.503 31.533 36.971 1.00 25.08 14 ASP B CA 1
ATOM 1223 C C . ASP B 1 40 ? 11.111 31.453 38.367 1.00 25.95 14 ASP B C 1
ATOM 1224 O O . ASP B 1 40 ? 11.422 30.364 38.852 1.00 25.29 14 ASP B O 1
ATOM 1229 N N . ILE B 1 41 ? 11.282 32.602 39.011 1.00 24.90 15 ILE B N 1
ATOM 1230 C CA . ILE B 1 41 ? 11.880 32.655 40.340 1.00 25.14 15 ILE B CA 1
ATOM 1231 C C . ILE B 1 41 ? 11.020 32.030 41.435 1.00 25.52 15 ILE B C 1
ATOM 1232 O O . ILE B 1 41 ? 11.528 31.315 42.300 1.00 25.92 15 ILE B O 1
ATOM 1237 N N . GLY B 1 42 ? 9.721 32.305 41.407 1.00 25.41 16 GLY B N 1
ATOM 1238 C CA . GLY B 1 42 ? 8.845 31.741 42.415 1.00 25.18 16 GLY B CA 1
ATOM 1239 C C . GLY B 1 42 ? 8.439 32.705 43.516 1.00 26.15 16 GLY B C 1
ATOM 1240 O O . GLY B 1 42 ? 8.803 33.882 43.481 1.00 26.26 16 GLY B O 1
ATOM 1241 N N . PRO B 1 43 ? 7.690 32.218 44.523 1.00 25.62 17 PRO B N 1
ATOM 1242 C CA . PRO B 1 43 ? 7.169 32.939 45.689 1.00 25.50 17 PRO B CA 1
ATOM 1243 C C . PRO B 1 43 ? 8.133 33.834 46.459 1.00 25.24 17 PRO B C 1
ATOM 1244 O O . PRO B 1 43 ? 7.714 34.839 47.029 1.00 25.38 17 PRO B O 1
ATOM 1248 N N . ASP B 1 44 ? 9.412 33.477 46.497 1.00 24.54 18 ASP B N 1
ATOM 1249 C CA . ASP B 1 44 ? 10.375 34.292 47.230 1.00 23.97 18 ASP B CA 1
ATOM 1250 C C . ASP B 1 44 ? 11.084 35.325 46.359 1.00 22.41 18 ASP B C 1
ATOM 1251 O O . ASP B 1 44 ? 12.160 35.811 46.707 1.00 22.38 18 ASP B O 1
ATOM 1256 N N . VAL B 1 45 ? 10.475 35.663 45.229 1.00 19.78 19 VAL B N 1
ATOM 1257 C CA . VAL B 1 45 ? 11.055 36.651 44.328 1.00 17.66 19 VAL B CA 1
ATOM 1258 C C . VAL B 1 45 ? 11.199 37.986 45.058 1.00 17.33 19 VAL B C 1
ATOM 1259 O O . VAL B 1 45 ? 10.362 38.354 45.884 1.00 17.69 19 VAL B O 1
ATOM 1263 N N . ARG B 1 46 ? 12.271 38.707 44.756 1.00 17.25 20 ARG B N 1
ATOM 1264 C CA . ARG B 1 46 ? 12.519 39.998 45.385 1.00 16.78 20 ARG B CA 1
ATOM 1265 C C . ARG B 1 46 ? 11.899 41.083 44.506 1.00 16.52 20 ARG B C 1
ATOM 1266 O O . ARG B 1 46 ? 12.552 41.616 43.609 1.00 14.22 20 ARG B O 1
ATOM 1274 N N . SER B 1 47 ? 10.629 41.387 44.766 1.00 16.49 21 SER B N 1
ATOM 1275 C CA . SER B 1 47 ? 9.884 42.391 44.004 1.00 15.64 21 SER B CA 1
ATOM 1276 C C . SER B 1 47 ? 9.644 43.646 44.837 1.00 16.31 21 SER B C 1
ATOM 1277 O O . SER B 1 47 ? 9.094 43.575 45.937 1.00 15.88 21 SER B O 1
ATOM 1280 N N . CYS B 1 48 ? 10.048 44.792 44.298 1.00 15.27 22 CYS B N 1
ATOM 1281 C CA . CYS B 1 48 ? 9.901 46.070 44.985 1.00 15.54 22 CYS B CA 1
ATOM 1282 C C . CYS B 1 48 ? 8.447 46.550 44.980 1.00 15.65 22 CYS B C 1
ATOM 1283 O O . CYS B 1 48 ? 7.838 46.686 43.921 1.00 17.51 22 CYS B O 1
ATOM 1286 N N . ASP B 1 49 ? 7.902 46.820 46.162 1.00 16.94 23 ASP B N 1
ATOM 1287 C CA . ASP B 1 49 ? 6.515 47.272 46.293 1.00 16.83 23 ASP B CA 1
ATOM 1288 C C . ASP B 1 49 ? 6.297 48.764 46.047 1.00 17.60 23 ASP B C 1
ATOM 1289 O O . ASP B 1 49 ? 5.170 49.201 45.803 1.00 15.85 23 ASP B O 1
ATOM 1294 N N . LEU B 1 50 ? 7.371 49.542 46.119 1.00 18.32 24 LEU B N 1
ATOM 1295 C CA . LEU B 1 50 ? 7.286 50.986 45.928 1.00 17.98 24 LEU B CA 1
ATOM 1296 C C . LEU B 1 50 ? 6.839 51.363 44.519 1.00 16.64 24 LEU B C 1
ATOM 1297 O O . LEU B 1 50 ? 7.393 50.884 43.528 1.00 17.26 24 LEU B O 1
ATOM 1302 N N . GLN B 1 51 ? 5.832 52.227 44.434 1.00 15.47 25 GLN B N 1
ATOM 1303 C CA . GLN B 1 51 ? 5.308 52.666 43.149 1.00 14.83 25 GLN B CA 1
ATOM 1304 C C . GLN B 1 51 ? 6.125 53.835 42.598 1.00 16.23 25 GLN B C 1
ATOM 1305 O O . GLN B 1 51 ? 6.138 54.923 43.175 1.00 18.29 25 GLN B O 1
ATOM 1311 N N . PHE B 1 52 ? 6.817 53.598 41.489 1.00 14.94 26 PHE B N 1
ATOM 1312 C CA . PHE B 1 52 ? 7.630 54.627 40.849 1.00 13.94 26 PHE B CA 1
ATOM 1313 C C . PHE B 1 52 ? 6.950 55.097 39.571 1.00 14.55 26 PHE B C 1
ATOM 1314 O O . PHE B 1 52 ? 6.142 54.375 38.984 1.00 13.66 26 PHE B O 1
ATOM 1322 N N . ARG B 1 53 ? 7.289 56.309 39.142 1.00 13.29 27 ARG B N 1
ATOM 1323 C CA . ARG B 1 53 ? 6.774 56.856 37.892 1.00 12.50 27 ARG B CA 1
ATOM 1324 C C . ARG B 1 53 ? 7.905 56.657 36.879 1.00 13.25 27 ARG B C 1
ATOM 1325 O O . ARG B 1 53 ? 9.076 56.692 37.250 1.00 11.93 27 ARG B O 1
ATOM 1333 N N . GLN B 1 54 ? 7.557 56.442 35.613 1.00 12.29 28 GLN B N 1
ATOM 1334 C CA . GLN B 1 54 ? 8.551 56.265 34.552 1.00 13.43 28 GLN B CA 1
ATOM 1335 C C . GLN B 1 54 ? 8.823 57.631 33.915 1.00 14.80 28 GLN B C 1
ATOM 1336 O O . GLN B 1 54 ? 7.888 58.397 33.674 1.00 14.35 28 GLN B O 1
ATOM 1342 N N . PHE B 1 55 ? 10.092 57.928 33.632 1.00 13.86 29 PHE B N 1
ATOM 1343 C CA . PHE B 1 55 ? 10.470 59.220 33.046 1.00 14.04 29 PHE B CA 1
ATOM 1344 C C . PHE B 1 55 ? 11.358 59.120 31.806 1.00 15.17 29 PHE B C 1
ATOM 1345 O O . PHE B 1 55 ? 11.406 60.046 30.991 1.00 14.76 29 PHE B O 1
ATOM 1353 N N . GLY B 1 56 ? 12.069 58.005 31.667 1.00 15.15 30 GLY B N 1
ATOM 1354 C CA . GLY B 1 56 ? 12.981 57.857 30.545 1.00 15.84 30 GLY B CA 1
ATOM 1355 C C . GLY B 1 56 ? 12.411 57.432 29.209 1.00 16.20 30 GLY B C 1
ATOM 1356 O O . GLY B 1 56 ? 11.222 57.137 29.085 1.00 16.25 30 GLY B O 1
ATOM 1357 N N . GLY B 1 57 ? 13.277 57.412 28.200 1.00 15.72 31 GLY B N 1
ATOM 1358 C CA . GLY B 1 57 ? 12.865 57.005 26.871 1.00 16.53 31 GLY B CA 1
ATOM 1359 C C . GLY B 1 57 ? 12.626 55.506 26.824 1.00 17.51 31 GLY B C 1
ATOM 1360 O O . GLY B 1 57 ? 11.931 55.008 25.940 1.00 18.19 31 GLY B O 1
ATOM 1361 N N . ARG B 1 58 ? 13.211 54.784 27.775 1.00 16.60 32 ARG B N 1
ATOM 1362 C CA . ARG B 1 58 ? 13.046 53.337 27.850 1.00 17.38 32 ARG B CA 1
ATOM 1363 C C . ARG B 1 58 ? 12.150 52.963 29.025 1.00 15.21 32 ARG B C 1
ATOM 1364 O O . ARG B 1 58 ? 12.357 53.428 30.144 1.00 14.80 32 ARG B O 1
ATOM 1372 N N . SER B 1 59 ? 11.158 52.118 28.772 1.00 13.89 33 SER B N 1
ATOM 1373 C CA . SER B 1 59 ? 10.258 51.682 29.830 1.00 14.22 33 SER B CA 1
ATOM 1374 C C . SER B 1 59 ? 10.765 50.373 30.431 1.00 15.07 33 SER B C 1
ATOM 1375 O O . SER B 1 59 ? 10.348 49.983 31.521 1.00 13.97 33 SER B O 1
ATOM 1378 N N . GLN B 1 60 ? 11.667 49.705 29.714 1.00 15.49 34 GLN B N 1
ATOM 1379 C CA . GLN B 1 60 ? 12.217 48.424 30.158 1.00 15.97 34 GLN B CA 1
ATOM 1380 C C . GLN B 1 60 ? 13.744 48.437 30.177 1.00 15.38 34 GLN B C 1
ATOM 1381 O O . GLN B 1 60 ? 14.371 48.864 29.210 1.00 15.29 34 GLN B O 1
ATOM 1387 N N . PHE B 1 61 ? 14.338 47.965 31.269 1.00 15.12 35 PHE B N 1
ATOM 1388 C CA . PHE B 1 61 ? 15.795 47.902 31.367 1.00 14.58 35 PHE B CA 1
ATOM 1389 C C . PHE B 1 61 ? 16.237 46.886 32.413 1.00 15.88 35 PHE B C 1
ATOM 1390 O O . PHE B 1 61 ? 15.465 46.513 33.300 1.00 15.50 35 PHE B O 1
ATOM 1398 N N . ALA B 1 62 ? 17.482 46.432 32.298 1.00 15.27 36 ALA B N 1
ATOM 1399 C CA . ALA B 1 62 ? 18.034 45.457 33.232 1.00 16.10 36 ALA B CA 1
ATOM 1400 C C . ALA B 1 62 ? 19.552 45.519 33.201 1.00 15.37 36 ALA B C 1
ATOM 1401 O O . ALA B 1 62 ? 20.151 45.676 32.141 1.00 16.52 36 ALA B O 1
ATOM 1403 N N . GLY B 1 63 ? 20.171 45.399 34.369 1.00 16.44 37 GLY B N 1
ATOM 1404 C CA . GLY B 1 63 ? 21.618 45.447 34.431 1.00 16.28 37 GLY B CA 1
ATOM 1405 C C . GLY B 1 63 ? 22.141 45.355 35.847 1.00 16.43 37 GLY B C 1
ATOM 1406 O O . GLY B 1 63 ? 21.364 45.409 36.803 1.00 16.52 37 GLY B O 1
ATOM 1407 N N . PRO B 1 64 ? 23.467 45.213 36.013 1.00 16.36 38 PRO B N 1
ATOM 1408 C CA . PRO B 1 64 ? 24.130 45.110 37.319 1.00 15.70 38 PRO B CA 1
ATOM 1409 C C . PRO B 1 64 ? 23.942 46.384 38.140 1.00 15.06 38 PRO B C 1
ATOM 1410 O O . PRO B 1 64 ? 24.086 47.496 37.630 1.00 16.20 38 PRO B O 1
ATOM 1414 N N . ILE B 1 65 ? 23.633 46.200 39.417 1.00 15.24 39 ILE B N 1
ATOM 1415 C CA . ILE B 1 65 ? 23.374 47.297 40.339 1.00 15.12 39 ILE B CA 1
ATOM 1416 C C . ILE B 1 65 ? 24.574 47.988 40.978 1.00 16.58 39 ILE B C 1
ATOM 1417 O O . ILE B 1 65 ? 25.517 47.338 41.421 1.00 16.38 39 ILE B O 1
ATOM 1422 N N . SER B 1 66 ? 24.511 49.316 41.018 1.00 14.85 40 SER B N 1
ATOM 1423 C CA . SER B 1 66 ? 25.508 50.144 41.685 1.00 15.47 40 SER B CA 1
ATOM 1424 C C . SER B 1 66 ? 24.606 51.020 42.539 1.00 15.27 40 SER B C 1
ATOM 1425 O O . SER B 1 66 ? 23.459 51.276 42.160 1.00 16.02 40 SER B O 1
ATOM 1428 N N . THR B 1 67 ? 25.088 51.468 43.690 1.00 13.51 41 THR B N 1
ATOM 1429 C CA . THR B 1 67 ? 24.242 52.280 44.552 1.00 15.02 41 THR B CA 1
ATOM 1430 C C . THR B 1 67 ? 24.908 53.542 45.061 1.00 16.15 41 THR B C 1
ATOM 1431 O O . THR B 1 67 ? 26.135 53.644 45.117 1.00 15.75 41 THR B O 1
ATOM 1435 N N . VAL B 1 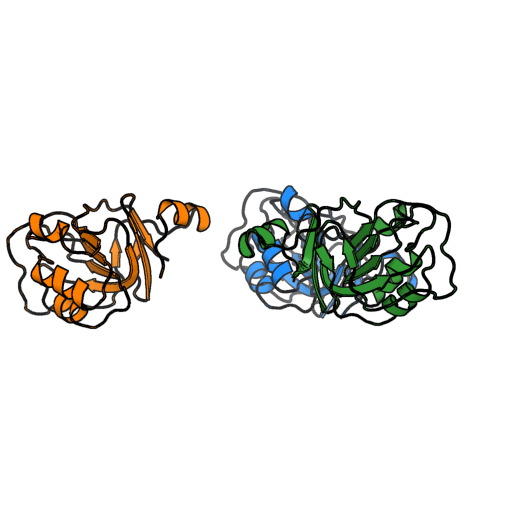68 ? 24.067 54.496 45.441 1.00 14.88 42 VAL B N 1
ATOM 1436 C CA . VAL B 1 68 ? 24.503 55.763 45.998 1.00 14.67 42 VAL B CA 1
ATOM 1437 C C . VAL B 1 68 ? 23.428 56.242 46.961 1.00 15.24 42 VAL B C 1
ATOM 1438 O O . VAL B 1 68 ? 22.241 56.253 46.625 1.00 15.98 42 VAL B O 1
ATOM 1442 N N . ARG B 1 69 ? 23.840 56.603 48.168 1.00 13.47 43 ARG B N 1
ATOM 1443 C CA . ARG B 1 69 ? 22.914 57.133 49.152 1.00 15.33 43 ARG B CA 1
ATOM 1444 C C . ARG B 1 69 ? 23.326 58.585 49.333 1.00 14.88 43 ARG B C 1
ATOM 1445 O O . ARG B 1 69 ? 24.509 58.883 49.520 1.00 13.03 43 ARG B O 1
ATOM 1453 N N . CYS B 1 70 ? 22.357 59.488 49.254 1.00 14.25 44 CYS B N 1
ATOM 1454 C CA . CYS B 1 70 ? 22.632 60.913 49.392 1.00 13.58 44 CYS B CA 1
ATOM 1455 C C . CYS B 1 70 ? 21.359 61.631 49.800 1.00 14.86 44 CYS B C 1
ATOM 1456 O O . CYS B 1 70 ? 20.328 60.995 50.018 1.00 13.33 44 CYS B O 1
ATOM 1459 N N . PHE B 1 71 ? 21.434 62.954 49.907 1.00 14.42 45 PHE B N 1
ATOM 1460 C CA . PHE B 1 71 ? 20.263 63.737 50.274 1.00 15.28 45 PHE B CA 1
ATOM 1461 C C . PHE B 1 71 ? 20.279 65.123 49.643 1.00 15.70 45 PHE B C 1
ATOM 1462 O O . PHE B 1 71 ? 21.045 65.998 50.057 1.00 13.96 45 PHE B O 1
ATOM 1470 N N . GLN B 1 72 ? 19.424 65.312 48.642 1.00 14.28 46 GLN B N 1
ATOM 1471 C CA . GLN B 1 72 ? 19.310 66.588 47.950 1.00 14.51 46 GLN B CA 1
ATOM 1472 C C . GLN B 1 72 ? 20.665 67.106 47.481 1.00 14.63 46 GLN B C 1
ATOM 1473 O O . GLN B 1 72 ? 20.932 68.308 47.488 1.00 13.91 46 GLN B O 1
ATOM 1479 N N . ASP B 1 73 ? 21.511 66.173 47.058 1.00 14.59 47 ASP B N 1
ATOM 1480 C CA . ASP B 1 73 ? 22.845 66.489 46.563 1.00 14.24 47 ASP B CA 1
ATOM 1481 C C . ASP B 1 73 ? 23.158 65.427 45.517 1.00 13.89 47 ASP B C 1
ATOM 1482 O O . ASP B 1 73 ? 22.969 64.237 45.772 1.00 14.63 47 ASP B O 1
ATOM 1487 N N . ASN B 1 74 ? 23.622 65.840 44.341 1.00 11.91 48 ASN B N 1
ATOM 1488 C CA . ASN B 1 74 ? 23.917 64.865 43.303 1.00 13.42 48 ASN B CA 1
ATOM 1489 C C . ASN B 1 74 ? 25.353 64.845 42.793 1.00 13.62 48 ASN B C 1
ATOM 1490 O O . ASN B 1 74 ? 25.630 64.279 41.738 1.00 11.89 48 ASN B O 1
ATOM 1495 N N . ALA B 1 75 ? 26.275 65.436 43.544 1.00 13.41 49 ALA B N 1
ATOM 1496 C CA . ALA B 1 75 ? 27.666 65.438 43.110 1.00 13.60 49 ALA B CA 1
ATOM 1497 C C . ALA B 1 75 ? 28.228 64.018 43.090 1.00 13.13 49 ALA B C 1
ATOM 1498 O O . ALA B 1 75 ? 28.864 63.610 42.114 1.00 13.53 49 ALA B O 1
ATOM 1500 N N . LEU B 1 76 ? 27.985 63.255 44.155 1.00 12.82 50 LEU B N 1
ATOM 1501 C CA . LEU B 1 76 ? 28.503 61.892 44.221 1.00 13.67 50 LEU B CA 1
ATOM 1502 C C . LEU B 1 76 ? 27.947 60.992 43.124 1.00 14.53 50 LEU B C 1
ATOM 1503 O O . LEU B 1 76 ? 28.703 60.294 42.444 1.00 14.06 50 LEU B O 1
ATOM 1508 N N . LEU B 1 77 ? 26.631 61.005 42.944 1.00 13.28 51 LEU B N 1
ATOM 1509 C CA . LEU B 1 77 ? 26.026 60.158 41.924 1.00 12.70 51 LEU B CA 1
ATOM 1510 C C . LEU B 1 77 ? 26.470 60.584 40.526 1.00 13.08 51 LEU B C 1
ATOM 1511 O O . LEU B 1 77 ? 26.574 59.755 39.628 1.00 12.87 51 LEU B O 1
ATOM 1516 N N . LYS B 1 78 ? 26.746 61.872 40.338 1.00 13.26 52 LYS B N 1
ATOM 1517 C CA . LYS B 1 78 ? 27.195 62.329 39.030 1.00 14.16 52 LYS B CA 1
ATOM 1518 C C . LYS B 1 78 ? 28.593 61.780 38.731 1.00 15.09 52 LYS B C 1
ATOM 1519 O O . LYS B 1 78 ? 28.882 61.396 37.595 1.00 14.41 52 LYS B O 1
ATOM 1525 N N . SER B 1 79 ? 29.456 61.727 39.746 1.00 15.46 53 SER B N 1
ATOM 1526 C CA . SER B 1 79 ? 30.808 61.205 39.539 1.00 16.53 53 SER B CA 1
ATOM 1527 C C . SER B 1 79 ? 30.747 59.711 39.211 1.00 16.64 53 SER B C 1
ATOM 1528 O O . SER B 1 79 ? 31.529 59.215 38.401 1.00 17.19 53 SER B O 1
ATOM 1531 N N . VAL B 1 80 ? 29.815 58.995 39.835 1.00 15.17 54 VAL B N 1
ATOM 1532 C CA . VAL B 1 80 ? 29.666 57.565 39.567 1.00 14.45 54 VAL B CA 1
ATOM 1533 C C . VAL B 1 80 ? 29.167 57.360 38.138 1.00 14.37 54 VAL B C 1
ATOM 1534 O O . VAL B 1 80 ? 29.688 56.520 37.402 1.00 15.52 54 VAL B O 1
ATOM 1538 N N . LEU B 1 81 ? 28.167 58.141 37.741 1.00 12.57 55 LEU B N 1
ATOM 1539 C CA . LEU B 1 81 ? 27.609 58.020 36.401 1.00 13.25 55 LEU B CA 1
ATOM 1540 C C . LEU B 1 81 ? 28.542 58.534 35.309 1.00 14.32 55 LEU B C 1
ATOM 1541 O O . LEU B 1 81 ? 28.293 58.311 34.124 1.00 14.35 55 LEU B O 1
ATOM 1546 N N . SER B 1 82 ? 29.608 59.225 35.703 1.00 15.66 56 SER B N 1
ATOM 1547 C CA . SER B 1 82 ? 30.572 59.738 34.733 1.00 17.55 56 SER B CA 1
ATOM 1548 C C . SER B 1 82 ? 31.541 58.628 34.322 1.00 18.85 56 SER B C 1
ATOM 1549 O O . SER B 1 82 ? 32.317 58.787 33.380 1.00 19.05 56 SER B O 1
ATOM 1552 N N . GLN B 1 83 ? 31.488 57.504 35.032 1.00 19.02 57 GLN B N 1
ATOM 1553 C CA . GLN B 1 83 ? 32.357 56.369 34.738 1.00 21.69 57 GLN B CA 1
ATOM 1554 C C . GLN B 1 83 ? 31.704 55.381 33.772 1.00 22.27 57 GLN B C 1
ATOM 1555 O O . GLN B 1 83 ? 30.483 55.198 33.777 1.00 22.32 57 GLN B O 1
ATOM 1561 N N . PRO B 1 84 ? 32.516 54.726 32.929 1.00 22.09 58 PRO B N 1
ATOM 1562 C CA . PRO B 1 84 ? 32.010 53.752 31.958 1.00 21.72 58 PRO B CA 1
ATOM 1563 C C . PRO B 1 84 ? 31.218 52.650 32.652 1.00 21.89 58 PRO B C 1
ATOM 1564 O O . PRO B 1 84 ? 31.571 52.216 33.746 1.00 20.83 58 PRO B O 1
ATOM 1568 N N . SER B 1 85 ? 30.152 52.194 32.006 1.00 21.61 59 SER B N 1
ATOM 1569 C CA . SER B 1 85 ? 29.318 51.147 32.571 1.00 20.89 59 SER B CA 1
ATOM 1570 C C . SER B 1 85 ? 28.823 50.203 31.490 1.00 20.96 59 SER B C 1
ATOM 1571 O O . SER B 1 85 ? 28.428 50.636 30.413 1.00 19.18 59 SER B O 1
ATOM 1574 N N . ALA B 1 86 ? 28.848 48.910 31.789 1.00 21.80 60 ALA B N 1
ATOM 1575 C CA . ALA B 1 86 ? 28.378 47.903 30.851 1.00 22.36 60 ALA B CA 1
ATOM 1576 C C . ALA B 1 86 ? 26.881 47.722 31.067 1.00 21.95 60 ALA B C 1
ATOM 1577 O O . ALA B 1 86 ? 26.438 46.681 31.554 1.00 23.07 60 ALA B O 1
ATOM 1579 N N . GLY B 1 87 ? 26.110 48.747 30.716 1.00 21.33 61 GLY B N 1
ATOM 1580 C CA . GLY B 1 87 ? 24.667 48.682 30.878 1.00 19.54 61 GLY B CA 1
ATOM 1581 C C . GLY B 1 87 ? 24.236 48.553 32.325 1.00 17.90 61 GLY B C 1
ATOM 1582 O O . GLY B 1 87 ? 23.279 47.846 32.634 1.00 18.56 61 GLY B O 1
ATOM 1583 N N . GLY B 1 88 ? 24.935 49.247 33.217 1.00 15.64 62 GLY B N 1
ATOM 1584 C CA . GLY B 1 88 ? 24.602 49.171 34.626 1.00 14.59 62 GLY B CA 1
ATOM 1585 C C . GLY B 1 88 ? 23.349 49.931 35.031 1.00 14.87 62 GLY B C 1
ATOM 1586 O O . GLY B 1 88 ? 22.808 50.730 34.265 1.00 15.09 62 GLY B O 1
ATOM 1587 N N . VAL B 1 89 ? 22.887 49.658 36.246 1.00 14.38 63 VAL B N 1
ATOM 1588 C CA . VAL B 1 89 ? 21.716 50.315 36.814 1.00 14.41 63 VAL B CA 1
ATOM 1589 C C . VAL B 1 89 ? 22.155 50.991 38.110 1.00 14.05 63 VAL B C 1
ATOM 1590 O O . VAL B 1 89 ? 22.720 50.346 38.991 1.00 15.26 63 VAL B O 1
ATOM 1594 N N . LEU B 1 90 ? 21.920 52.293 38.223 1.00 13.17 64 LEU B N 1
ATOM 1595 C CA . LEU B 1 90 ? 22.293 52.999 39.441 1.00 14.04 64 LEU B CA 1
ATOM 1596 C C . LEU B 1 90 ? 21.052 53.245 40.286 1.00 12.72 64 LEU B C 1
ATOM 1597 O O . LEU B 1 90 ? 20.086 53.850 39.820 1.00 12.00 64 LEU B O 1
ATOM 1602 N N . VAL B 1 91 ? 21.082 52.756 41.521 1.00 11.52 65 VAL B N 1
ATOM 1603 C CA . VAL B 1 91 ? 19.977 52.940 42.453 1.00 13.53 65 VAL B CA 1
ATOM 1604 C C . VAL B 1 91 ? 20.399 54.064 43.388 1.00 13.89 65 VAL B C 1
ATOM 1605 O O . VAL B 1 91 ? 21.395 53.948 44.109 1.00 14.11 65 VAL B O 1
ATOM 1609 N N . ILE B 1 92 ? 19.635 55.149 43.366 1.00 13.38 66 ILE B N 1
ATOM 1610 C CA . ILE B 1 92 ? 19.931 56.324 44.172 1.00 13.36 66 ILE B CA 1
ATOM 1611 C C . ILE B 1 92 ? 18.933 56.523 45.300 1.00 15.35 66 ILE B C 1
ATOM 1612 O O . ILE B 1 92 ? 17.761 56.801 45.055 1.00 14.62 66 ILE B O 1
ATOM 1617 N N . ASP B 1 93 ? 19.393 56.388 46.539 1.00 15.00 67 ASP B N 1
ATOM 1618 C CA . ASP B 1 93 ? 18.498 56.595 47.663 1.00 15.57 67 ASP B CA 1
ATOM 1619 C C . ASP B 1 93 ? 18.619 58.025 48.175 1.00 15.01 67 ASP B C 1
ATOM 1620 O O . ASP B 1 93 ? 19.545 58.356 48.916 1.00 14.14 67 ASP B O 1
ATOM 1625 N N . GLY B 1 94 ? 17.675 58.867 47.765 1.00 14.34 68 GLY B N 1
ATOM 1626 C CA . GLY B 1 94 ? 17.678 60.255 48.190 1.00 14.02 68 GLY B CA 1
ATOM 1627 C C . GLY B 1 94 ? 16.652 60.495 49.277 1.00 13.82 68 GLY B C 1
ATOM 1628 O O . GLY B 1 94 ? 16.138 61.602 49.423 1.00 14.87 68 GLY B O 1
ATOM 1629 N N . ALA B 1 95 ? 16.357 59.447 50.042 1.00 14.58 69 ALA B N 1
ATOM 1630 C CA . ALA B 1 95 ? 15.387 59.515 51.130 1.00 14.56 69 ALA B CA 1
ATOM 1631 C C . ALA B 1 95 ? 13.995 59.867 50.624 1.00 14.62 69 ALA B C 1
ATOM 1632 O O . ALA B 1 95 ? 13.134 60.275 51.399 1.00 15.38 69 ALA B O 1
ATOM 1634 N N . GLY B 1 96 ? 13.783 59.719 49.320 1.00 14.00 70 GLY B N 1
ATOM 1635 C CA . GLY B 1 96 ? 12.483 60.013 48.741 1.00 15.83 70 GLY B CA 1
ATOM 1636 C C . GLY B 1 96 ? 12.098 61.481 48.727 1.00 15.08 70 GLY B C 1
ATOM 1637 O O . GLY B 1 96 ? 10.940 61.824 48.481 1.00 14.08 70 GLY B O 1
ATOM 1638 N N . SER B 1 97 ? 13.060 62.358 48.982 1.00 14.43 71 SER B N 1
ATOM 1639 C CA . SER B 1 97 ? 12.770 63.785 48.992 1.00 13.66 71 SER B CA 1
ATOM 1640 C C . SER B 1 97 ? 12.250 64.261 47.644 1.00 12.78 71 SER B C 1
ATOM 1641 O O . SER B 1 97 ? 12.764 63.871 46.597 1.00 12.74 71 SER B O 1
ATOM 1644 N N . LEU B 1 98 ? 11.228 65.109 47.679 1.00 12.00 72 LEU B N 1
ATOM 1645 C CA . LEU B 1 98 ? 10.651 65.671 46.464 1.00 13.10 72 LEU B CA 1
ATOM 1646 C C . LEU B 1 98 ? 10.993 67.159 46.429 1.00 14.26 72 LEU B C 1
ATOM 1647 O O . LEU B 1 98 ? 10.399 67.929 45.668 1.00 13.77 72 LEU B O 1
ATOM 1652 N N . HIS B 1 99 ? 11.963 67.552 47.256 1.00 12.90 73 HIS B N 1
ATOM 1653 C CA . HIS B 1 99 ? 12.385 68.946 47.357 1.00 13.38 73 HIS B CA 1
ATOM 1654 C C . HIS B 1 99 ? 13.343 69.386 46.249 1.00 14.26 73 HIS B C 1
ATOM 1655 O O . HIS B 1 99 ? 13.287 70.533 45.803 1.00 15.41 73 HIS B O 1
ATOM 1662 N N . THR B 1 100 ? 14.227 68.490 45.812 1.00 12.58 74 THR B N 1
ATOM 1663 C CA . THR B 1 100 ? 15.181 68.826 44.755 1.00 12.43 74 THR B CA 1
ATOM 1664 C C . THR B 1 100 ? 15.320 67.702 43.735 1.00 11.64 74 THR B C 1
ATOM 1665 O O . THR B 1 100 ? 15.038 66.535 44.023 1.00 10.84 74 THR B O 1
ATOM 1669 N N . ALA B 1 101 ? 15.772 68.065 42.542 1.00 11.45 75 ALA B N 1
ATOM 1670 C CA . ALA B 1 101 ? 15.965 67.099 41.472 1.00 11.93 75 ALA B CA 1
ATOM 1671 C C . ALA B 1 101 ? 17.350 66.479 41.596 1.00 12.95 75 ALA B C 1
ATOM 1672 O O . ALA B 1 101 ? 18.359 67.184 41.553 1.00 12.89 75 ALA B O 1
ATOM 1674 N N . LEU B 1 102 ? 17.400 65.162 41.764 1.00 12.73 76 LEU B N 1
ATOM 1675 C CA . LEU B 1 102 ? 18.679 64.470 41.872 1.00 12.65 76 LEU B CA 1
ATOM 1676 C C . LEU B 1 102 ? 19.238 64.238 40.476 1.00 13.12 76 LEU B C 1
ATOM 1677 O O . LEU B 1 102 ? 20.454 64.181 40.280 1.00 13.33 76 LEU B O 1
ATOM 1682 N N . VAL B 1 103 ? 18.337 64.118 39.506 1.00 12.44 77 VAL B N 1
ATOM 1683 C CA . VAL B 1 103 ? 18.724 63.895 38.121 1.00 11.63 77 VAL B CA 1
ATOM 1684 C C . VAL B 1 103 ? 17.905 64.766 37.171 1.00 12.32 77 VAL B C 1
ATOM 1685 O O . VAL B 1 103 ? 16.683 64.859 37.297 1.00 11.50 77 VAL B O 1
ATOM 1689 N N . GLY B 1 104 ? 18.597 65.396 36.225 1.00 11.49 78 GLY B N 1
ATOM 1690 C CA . GLY B 1 104 ? 17.952 66.229 35.224 1.00 11.36 78 GLY B CA 1
ATOM 1691 C C . GLY B 1 104 ? 18.430 65.741 33.866 1.00 12.71 78 GLY B C 1
ATOM 1692 O O . GLY B 1 104 ? 19.028 64.666 33.785 1.00 11.88 78 GLY B O 1
ATOM 1693 N N . ASP B 1 105 ? 18.202 66.508 32.801 1.00 12.25 79 ASP B N 1
ATOM 1694 C CA . ASP B 1 105 ? 18.636 66.052 31.487 1.00 14.16 79 ASP B CA 1
ATOM 1695 C C . ASP B 1 105 ? 20.155 65.969 31.319 1.00 14.05 79 ASP B C 1
ATOM 1696 O O . ASP B 1 105 ? 20.645 65.185 30.506 1.00 14.95 79 ASP B O 1
ATOM 1701 N N . VAL B 1 106 ? 20.906 66.747 32.090 1.00 14.00 80 VAL B N 1
ATOM 1702 C CA . VAL B 1 106 ? 22.366 66.689 31.988 1.00 13.26 80 VAL B CA 1
ATOM 1703 C C . VAL B 1 106 ? 22.896 65.344 32.486 1.00 12.69 80 VAL B C 1
ATOM 1704 O O . VAL B 1 106 ? 23.604 64.636 31.764 1.00 12.01 80 VAL B O 1
ATOM 1708 N N . ILE B 1 107 ? 22.547 64.991 33.719 1.00 11.48 81 ILE B N 1
ATOM 1709 C CA . ILE B 1 107 ? 23.003 63.734 34.295 1.00 13.29 81 ILE B CA 1
ATOM 1710 C C . ILE B 1 107 ? 22.412 62.516 33.581 1.00 13.41 81 ILE B C 1
ATOM 1711 O O . ILE B 1 107 ? 23.089 61.500 33.412 1.00 13.49 81 ILE B O 1
ATOM 1716 N N . ALA B 1 108 ? 21.158 62.621 33.146 1.00 12.24 82 ALA B N 1
ATOM 1717 C CA . ALA B 1 108 ? 20.513 61.516 32.441 1.00 11.66 82 ALA B CA 1
ATOM 1718 C C . ALA B 1 108 ? 21.238 61.212 31.126 1.00 11.93 82 ALA B C 1
ATOM 1719 O O . ALA B 1 108 ? 21.488 60.051 30.801 1.00 10.41 82 ALA B O 1
ATOM 1721 N N . GLU B 1 109 ? 21.562 62.256 30.365 1.00 11.50 83 GLU B N 1
ATOM 1722 C CA . GLU B 1 109 ? 22.267 62.085 29.096 1.00 13.37 83 GLU B CA 1
ATOM 1723 C C . GLU B 1 109 ? 23.688 61.613 29.391 1.00 13.81 83 GLU B C 1
ATOM 1724 O O . GLU B 1 109 ? 24.262 60.815 28.649 1.00 13.35 83 GLU B O 1
ATOM 1730 N N . LEU B 1 110 ? 24.243 62.116 30.487 1.00 13.82 84 LEU B N 1
ATOM 1731 C CA . LEU B 1 110 ? 25.586 61.745 30.916 1.00 14.73 84 LEU B CA 1
ATOM 1732 C C . LEU B 1 110 ? 25.649 60.235 31.107 1.00 15.01 84 LEU B C 1
ATOM 1733 O O . LEU B 1 110 ? 26.495 59.550 30.520 1.00 14.09 84 LEU B O 1
ATOM 1738 N N . ALA B 1 111 ? 24.739 59.723 31.930 1.00 14.40 85 ALA B N 1
ATOM 1739 C CA . ALA B 1 111 ? 24.670 58.295 32.220 1.00 13.53 85 ALA B CA 1
ATOM 1740 C C . ALA B 1 111 ? 24.473 57.487 30.946 1.00 13.95 85 ALA B C 1
ATOM 1741 O O . ALA B 1 111 ? 25.090 56.438 30.765 1.00 14.13 85 ALA B O 1
ATOM 1743 N N . ARG B 1 112 ? 23.609 57.973 30.060 1.00 14.65 86 ARG B N 1
ATOM 1744 C CA . ARG B 1 112 ? 23.364 57.268 28.810 1.00 15.56 86 ARG B CA 1
ATOM 1745 C C . ARG B 1 112 ? 24.653 57.169 27.997 1.00 16.72 86 ARG B C 1
ATOM 1746 O O . ARG B 1 112 ? 25.004 56.100 27.499 1.00 15.40 86 ARG B O 1
ATOM 1754 N N . SER B 1 113 ? 25.355 58.291 27.873 1.00 16.73 87 SER B N 1
ATOM 1755 C CA . SER B 1 113 ? 26.587 58.339 27.092 1.00 18.17 87 SER B CA 1
ATOM 1756 C C . SER B 1 113 ? 27.686 57.424 27.618 1.00 18.24 87 SER B C 1
ATOM 1757 O O . SER B 1 113 ? 28.502 56.931 26.842 1.00 17.80 87 SER B O 1
ATOM 1760 N N . THR B 1 114 ? 27.710 57.188 28.927 1.00 18.79 88 THR B N 1
ATOM 1761 C CA . THR B 1 114 ? 28.733 56.325 29.510 1.00 18.39 88 THR B CA 1
ATOM 1762 C C . THR B 1 114 ? 28.344 54.845 29.590 1.00 18.55 88 THR B C 1
ATOM 1763 O O . THR B 1 114 ? 29.112 54.026 30.097 1.00 17.64 88 THR B O 1
ATOM 1767 N N . GLY B 1 115 ? 27.151 54.501 29.110 1.00 17.86 89 GLY B N 1
ATOM 1768 C CA . GLY B 1 115 ? 26.751 53.102 29.110 1.00 17.02 89 GLY B CA 1
ATOM 1769 C C . GLY B 1 115 ? 25.725 52.591 30.106 1.00 16.50 89 GLY B C 1
ATOM 1770 O O . GLY B 1 115 ? 25.350 51.419 30.039 1.00 16.21 89 GLY B O 1
ATOM 1771 N N . TRP B 1 116 ? 25.268 53.430 31.029 1.00 14.91 90 TRP B N 1
ATOM 1772 C CA . TRP B 1 116 ? 24.279 52.980 32.003 1.00 15.13 90 TRP B CA 1
ATOM 1773 C C . TRP B 1 116 ? 22.937 52.772 31.302 1.00 15.84 90 TRP B C 1
ATOM 1774 O O . TRP B 1 116 ? 22.577 53.527 30.402 1.00 16.49 90 TRP B O 1
ATOM 1785 N N . THR B 1 117 ? 22.197 51.747 31.714 1.00 15.72 91 THR B N 1
ATOM 1786 C CA . THR B 1 117 ? 20.918 51.450 31.079 1.00 15.89 91 THR B CA 1
ATOM 1787 C C . THR B 1 117 ? 19.703 51.955 31.850 1.00 16.39 91 THR B C 1
ATOM 1788 O O . THR B 1 117 ? 18.616 52.093 31.283 1.00 14.74 91 THR B O 1
ATOM 1792 N N . GLY B 1 118 ? 19.878 52.232 33.138 1.00 16.25 92 GLY B N 1
ATOM 1793 C CA . GLY B 1 118 ? 18.752 52.708 33.919 1.00 15.29 92 GLY B CA 1
ATOM 1794 C C . GLY B 1 118 ? 19.113 53.361 35.234 1.00 15.61 92 GLY B C 1
ATOM 1795 O O . GLY B 1 118 ? 20.166 53.091 35.814 1.00 16.16 92 GLY B O 1
ATOM 1796 N N . LEU B 1 119 ? 18.220 54.230 35.697 1.00 13.60 93 LEU B N 1
ATOM 1797 C CA . LEU B 1 119 ? 18.389 54.945 36.951 1.00 13.56 93 LEU B CA 1
ATOM 1798 C C . LEU B 1 119 ? 17.110 54.788 37.770 1.00 14.99 93 LEU B C 1
ATOM 1799 O O . LEU B 1 119 ? 16.009 55.019 37.262 1.00 13.78 93 LEU B O 1
ATOM 1804 N N . ILE B 1 120 ? 17.257 54.371 39.025 1.00 12.71 94 ILE B N 1
ATOM 1805 C CA . ILE B 1 120 ? 16.117 54.212 39.919 1.00 12.50 94 ILE B CA 1
ATOM 1806 C C . ILE B 1 120 ? 16.340 55.261 40.996 1.00 12.43 94 ILE B C 1
ATOM 1807 O O . ILE B 1 120 ? 17.213 55.120 41.855 1.00 12.02 94 ILE B O 1
ATOM 1812 N N . VAL B 1 121 ? 15.543 56.319 40.929 1.00 12.24 95 VAL B N 1
ATOM 1813 C CA . VAL B 1 121 ? 15.678 57.448 41.833 1.00 12.48 95 VAL B CA 1
ATOM 1814 C C . VAL B 1 121 ? 14.669 57.530 42.967 1.00 13.20 95 VAL B C 1
ATOM 1815 O O . VAL B 1 121 ? 13.498 57.838 42.744 1.00 12.71 95 VAL B O 1
ATOM 1819 N N . HIS B 1 122 ? 15.128 57.263 44.186 1.00 12.19 96 HIS B N 1
ATOM 1820 C CA . HIS B 1 122 ? 14.252 57.368 45.339 1.00 13.42 96 HIS B CA 1
ATOM 1821 C C . HIS B 1 122 ? 14.305 58.846 45.715 1.00 13.20 96 HIS B C 1
ATOM 1822 O O . HIS B 1 122 ? 14.882 59.235 46.730 1.00 12.00 96 HIS B O 1
ATOM 1829 N N . GLY B 1 123 ? 13.709 59.658 44.853 1.00 13.92 97 GLY B N 1
ATOM 1830 C CA . GLY B 1 123 ? 13.686 61.091 45.040 1.00 12.86 97 GLY B CA 1
ATOM 1831 C C . GLY B 1 123 ? 13.038 61.693 43.813 1.00 12.68 97 GLY B C 1
ATOM 1832 O O . GLY B 1 123 ? 12.238 61.030 43.149 1.00 12.36 97 GLY B O 1
ATOM 1833 N N . ALA B 1 124 ? 13.400 62.927 43.485 1.00 12.33 98 ALA B N 1
ATOM 1834 C CA . ALA B 1 124 ? 12.806 63.604 42.342 1.00 11.71 98 ALA B CA 1
ATOM 1835 C C . ALA B 1 124 ? 13.782 63.889 41.204 1.00 12.71 98 ALA B C 1
ATOM 1836 O O . ALA B 1 124 ? 15.005 63.818 41.377 1.00 11.85 98 ALA B O 1
ATOM 1838 N N . VAL B 1 125 ? 13.220 64.205 40.038 1.00 10.93 99 VAL B N 1
ATOM 1839 C CA . VAL B 1 125 ? 13.996 64.534 38.842 1.00 10.85 99 VAL B CA 1
ATOM 1840 C C . VAL B 1 125 ? 13.453 65.845 38.265 1.00 10.91 99 VAL B C 1
ATOM 1841 O O . VAL B 1 125 ? 12.437 66.351 38.738 1.00 10.63 99 VAL B O 1
ATOM 1845 N N . ARG B 1 126 ? 14.134 66.397 37.261 1.00 11.19 100 ARG B N 1
ATOM 1846 C CA . ARG B 1 126 ? 13.691 67.637 36.614 1.00 12.52 100 ARG B CA 1
ATOM 1847 C C . ARG B 1 126 ? 13.866 67.453 35.103 1.00 11.24 100 ARG B C 1
ATOM 1848 O O . ARG B 1 126 ? 14.438 66.457 34.664 1.00 11.33 100 ARG B O 1
ATOM 1856 N N . ASP B 1 127 ? 13.389 68.418 34.319 1.00 10.55 101 ASP B N 1
ATOM 1857 C CA . ASP B 1 127 ? 13.454 68.349 32.856 1.00 11.80 101 ASP B CA 1
ATOM 1858 C C . ASP B 1 127 ? 12.684 67.118 32.364 1.00 11.84 101 ASP B C 1
ATOM 1859 O O . ASP B 1 127 ? 13.118 66.436 31.435 1.00 11.98 101 ASP B O 1
ATOM 1864 N N . ALA B 1 128 ? 11.540 66.844 32.982 1.00 11.92 102 ALA B N 1
ATOM 1865 C CA . ALA B 1 128 ? 10.725 65.682 32.623 1.00 14.42 102 ALA B CA 1
ATOM 1866 C C . ALA B 1 128 ? 10.439 65.570 31.129 1.00 15.82 102 ALA B C 1
ATOM 1867 O O . ALA B 1 128 ? 10.580 64.494 30.541 1.00 14.70 102 ALA B O 1
ATOM 1869 N N . ALA B 1 129 ? 10.038 66.680 30.515 1.00 17.55 103 ALA B N 1
ATOM 1870 C CA . ALA B 1 129 ? 9.732 66.687 29.087 1.00 18.01 103 ALA B CA 1
ATOM 1871 C C . ALA B 1 129 ? 10.918 66.187 28.262 1.00 18.97 103 ALA B C 1
ATOM 1872 O O . ALA B 1 129 ? 10.738 65.479 27.270 1.00 19.21 103 ALA B O 1
ATOM 1874 N N . ALA B 1 130 ? 12.130 66.549 28.677 1.00 18.45 104 ALA B N 1
ATOM 1875 C CA . ALA B 1 130 ? 13.336 66.129 27.966 1.00 17.52 104 ALA B CA 1
ATOM 1876 C C . ALA B 1 130 ? 13.762 64.699 28.309 1.00 16.19 104 ALA B C 1
ATOM 1877 O O . ALA B 1 130 ? 14.259 63.973 27.450 1.00 15.40 104 ALA B O 1
ATOM 1879 N N . LEU B 1 131 ? 13.570 64.288 29.558 1.00 14.50 105 LEU B N 1
ATOM 1880 C CA . LEU B 1 131 ? 13.961 62.937 29.949 1.00 14.31 105 LEU B CA 1
ATOM 1881 C C . LEU B 1 131 ? 13.300 61.873 29.075 1.00 15.18 105 LEU B C 1
ATOM 1882 O O . LEU B 1 131 ? 13.922 60.862 28.742 1.00 15.20 105 LEU B O 1
ATOM 1887 N N . ARG B 1 132 ? 12.046 62.108 28.696 1.00 16.02 106 ARG B N 1
ATOM 1888 C CA . ARG B 1 132 ? 11.303 61.161 27.867 1.00 17.89 106 ARG B CA 1
ATOM 1889 C C . ARG B 1 132 ? 11.982 60.875 26.531 1.00 18.51 106 ARG B C 1
ATOM 1890 O O . ARG B 1 132 ? 11.738 59.836 25.917 1.00 18.89 106 ARG B O 1
ATOM 1898 N N . GLY B 1 133 ? 12.835 61.793 26.083 1.00 17.19 107 GLY B N 1
ATOM 1899 C CA . GLY B 1 133 ? 13.520 61.605 24.815 1.00 16.41 107 GLY B CA 1
ATOM 1900 C C . GLY B 1 133 ? 14.934 61.063 24.926 1.00 16.76 107 GLY B C 1
ATOM 1901 O O . GLY B 1 133 ? 15.640 60.946 23.924 1.00 17.52 107 GLY B O 1
ATOM 1902 N N . ILE B 1 134 ? 15.362 60.736 26.140 1.00 15.44 108 ILE B N 1
ATOM 1903 C CA . ILE B 1 134 ? 16.705 60.203 26.341 1.00 15.32 108 ILE B CA 1
ATOM 1904 C C . ILE B 1 134 ? 16.636 58.680 26.394 1.00 16.59 108 ILE B C 1
ATOM 1905 O O . ILE B 1 134 ? 15.847 58.108 27.147 1.00 16.33 108 ILE B O 1
ATOM 1910 N N . ASP B 1 135 ? 17.463 58.027 25.585 1.00 16.08 109 ASP B N 1
ATOM 1911 C CA . ASP B 1 135 ? 17.470 56.572 25.506 1.00 16.37 109 ASP B CA 1
ATOM 1912 C C . ASP B 1 135 ? 18.026 55.860 26.732 1.00 17.12 109 ASP B C 1
ATOM 1913 O O . ASP B 1 135 ? 19.065 55.202 26.668 1.00 16.79 109 ASP B O 1
ATOM 1918 N N . ILE B 1 136 ? 17.316 55.985 27.847 1.00 15.80 110 ILE B N 1
ATOM 1919 C CA . ILE B 1 136 ? 17.721 55.346 29.088 1.00 14.84 110 ILE B CA 1
ATOM 1920 C C . ILE B 1 136 ? 16.496 55.199 29.984 1.00 13.91 110 ILE B C 1
ATOM 1921 O O . ILE B 1 136 ? 15.526 55.945 29.847 1.00 14.02 110 ILE B O 1
ATOM 1926 N N . GLY B 1 137 ? 16.533 54.227 30.886 1.00 12.79 111 GLY B N 1
ATOM 1927 C CA . GLY B 1 137 ? 15.417 54.031 31.791 1.00 12.92 111 GLY B CA 1
ATOM 1928 C C . GLY B 1 137 ? 15.557 54.926 33.006 1.00 12.36 111 GLY B C 1
ATOM 1929 O O . GLY B 1 137 ? 16.655 55.102 33.533 1.00 12.29 111 GLY B O 1
ATOM 1930 N N . ILE B 1 138 ? 14.447 55.508 33.447 1.00 11.95 112 ILE B N 1
ATOM 1931 C CA . ILE B 1 138 ? 14.463 56.379 34.615 1.00 11.50 112 ILE B CA 1
ATOM 1932 C C . ILE B 1 138 ? 13.173 56.243 35.406 1.00 12.77 112 ILE B C 1
ATOM 1933 O O . ILE B 1 138 ? 12.086 56.450 34.872 1.00 12.90 112 ILE B O 1
ATOM 1938 N N . LYS B 1 139 ? 13.304 55.883 36.678 1.00 13.64 113 LYS B N 1
ATOM 1939 C CA . LYS B 1 139 ? 12.158 55.768 37.565 1.00 12.76 113 LYS B CA 1
ATOM 1940 C C . LYS B 1 139 ? 12.412 56.686 38.755 1.00 11.54 113 LYS B C 1
ATOM 1941 O O . LYS B 1 139 ? 13.518 56.724 39.290 1.00 12.10 113 LYS B O 1
ATOM 1947 N N . ALA B 1 140 ? 11.393 57.437 39.155 1.00 9.97 114 ALA B N 1
ATOM 1948 C CA . ALA B 1 140 ? 11.521 58.354 40.278 1.00 10.32 114 ALA B CA 1
ATOM 1949 C C . ALA B 1 140 ? 10.154 58.552 40.925 1.00 11.49 114 ALA B C 1
ATOM 1950 O O . ALA B 1 140 ? 9.133 58.121 40.382 1.00 11.74 114 ALA B O 1
ATOM 1952 N N . LEU B 1 141 ? 10.134 59.209 42.078 1.00 10.78 115 LEU B N 1
ATOM 1953 C CA . LEU B 1 141 ? 8.885 59.432 42.799 1.00 12.83 115 LEU B CA 1
ATOM 1954 C C . LEU B 1 141 ? 8.132 60.674 42.356 1.00 12.97 115 LEU B C 1
ATOM 1955 O O . LEU B 1 141 ? 6.933 60.792 42.584 1.00 14.14 115 LEU B O 1
ATOM 1960 N N . GLY B 1 142 ? 8.837 61.607 41.732 1.00 12.19 116 GLY B N 1
ATOM 1961 C CA . GLY B 1 142 ? 8.189 62.828 41.305 1.00 12.25 116 GLY B CA 1
ATOM 1962 C C . GLY B 1 142 ? 9.181 63.802 40.715 1.00 12.91 116 GLY B C 1
ATOM 1963 O O . GLY B 1 142 ? 10.318 63.431 40.407 1.00 11.58 116 GLY B O 1
ATOM 1964 N N . THR B 1 143 ? 8.758 65.055 40.578 1.00 12.39 117 THR B N 1
ATOM 1965 C CA . THR B 1 143 ? 9.610 66.078 39.995 1.00 11.52 117 THR B CA 1
ATOM 1966 C C . THR B 1 143 ? 9.676 67.369 40.807 1.00 12.55 117 THR B C 1
ATOM 1967 O O . THR B 1 143 ? 8.824 67.645 41.654 1.00 10.45 117 THR B O 1
ATOM 1971 N N . ASN B 1 144 ? 10.712 68.153 40.529 1.00 12.78 118 ASN B N 1
ATOM 1972 C CA . ASN B 1 144 ? 10.912 69.451 41.158 1.00 12.93 118 ASN B CA 1
ATOM 1973 C C . ASN B 1 144 ? 12.044 70.140 40.406 1.00 12.79 118 ASN B C 1
ATOM 1974 O O . ASN B 1 144 ? 13.136 69.588 40.275 1.00 11.83 118 ASN B O 1
ATOM 1979 N N . PRO B 1 145 ? 11.792 71.351 39.884 1.00 12.78 119 PRO B N 1
ATOM 1980 C CA . PRO B 1 145 ? 12.833 72.070 39.147 1.00 12.61 119 PRO B CA 1
ATOM 1981 C C . PRO B 1 145 ? 13.972 72.579 40.034 1.00 12.78 119 PRO B C 1
ATOM 1982 O O . PRO B 1 145 ? 15.027 72.969 39.530 1.00 13.61 119 PRO B O 1
ATOM 1986 N N . ARG B 1 146 ? 13.764 72.572 41.348 1.00 12.67 120 ARG B N 1
ATOM 1987 C CA . ARG B 1 146 ? 14.803 73.032 42.272 1.00 13.84 120 ARG B CA 1
ATOM 1988 C C . ARG B 1 146 ? 15.994 72.083 42.171 1.00 15.30 120 ARG B C 1
ATOM 1989 O O . ARG B 1 146 ? 15.832 70.862 42.210 1.00 13.95 120 ARG B O 1
ATOM 1997 N N . LYS B 1 147 ? 17.191 72.648 42.039 1.00 14.90 121 LYS B N 1
ATOM 1998 C CA . LYS B 1 147 ? 18.390 71.833 41.906 1.00 14.92 121 LYS B CA 1
ATOM 1999 C C . LYS B 1 147 ? 18.932 71.317 43.231 1.00 14.56 121 LYS B C 1
ATOM 2000 O O . LYS B 1 147 ? 18.624 71.846 44.301 1.00 13.52 121 LYS B O 1
ATOM 2006 N N . SER B 1 148 ? 19.731 70.260 43.144 1.00 13.19 122 SER B N 1
ATOM 2007 C CA . SER B 1 148 ? 20.354 69.672 44.317 1.00 14.19 122 SER B CA 1
ATOM 2008 C C . SER B 1 148 ? 21.694 70.372 44.500 1.00 13.85 122 SER B C 1
ATOM 2009 O O . SER B 1 148 ? 22.203 71.015 43.579 1.00 13.83 122 SER B O 1
ATOM 2012 N N . THR B 1 149 ? 22.261 70.264 45.690 1.00 14.40 123 THR B N 1
ATOM 2013 C CA . THR B 1 149 ? 23.554 70.873 45.941 1.00 14.43 123 THR B CA 1
ATOM 2014 C C . THR B 1 149 ? 24.602 69.925 45.360 1.00 15.57 123 THR B C 1
ATOM 2015 O O . THR B 1 149 ? 24.268 68.824 44.910 1.00 14.54 123 THR B O 1
ATOM 2019 N N . LYS B 1 150 ? 25.861 70.350 45.349 1.00 15.64 124 LYS B N 1
ATOM 2020 C CA . LYS B 1 150 ? 26.924 69.509 44.809 1.00 16.42 124 LYS B CA 1
ATOM 2021 C C . LYS B 1 150 ? 28.130 69.466 45.742 1.00 17.71 124 LYS B C 1
ATOM 2022 O O . LYS B 1 150 ? 29.252 69.737 45.321 1.00 17.36 124 LYS B O 1
ATOM 2028 N N . THR B 1 151 ? 27.895 69.121 47.004 1.00 17.96 125 THR B N 1
ATOM 2029 C CA . THR B 1 151 ? 28.976 69.041 47.983 1.00 18.36 125 THR B CA 1
ATOM 2030 C C . THR B 1 151 ? 29.717 67.719 47.853 1.00 19.30 125 THR B C 1
ATOM 2031 O O . THR B 1 151 ? 30.902 67.629 48.175 1.00 19.23 125 THR B O 1
ATOM 2035 N N . GLY B 1 152 ? 29.011 66.692 47.385 1.00 18.40 126 GLY B N 1
ATOM 2036 C CA . GLY B 1 152 ? 29.618 65.385 47.220 1.00 16.34 126 GLY B CA 1
ATOM 2037 C C . GLY B 1 152 ? 29.345 64.462 48.391 1.00 16.75 126 GLY B C 1
ATOM 2038 O O . GLY B 1 152 ? 29.748 63.298 48.387 1.00 15.40 126 GLY B O 1
ATOM 2039 N N . ALA B 1 153 ? 28.656 64.979 49.402 1.00 17.02 127 ALA B N 1
ATOM 2040 C CA . ALA B 1 153 ? 28.323 64.189 50.582 1.00 17.22 127 ALA B CA 1
ATOM 2041 C C . ALA B 1 153 ? 27.491 62.965 50.197 1.00 17.72 127 ALA B C 1
ATOM 2042 O O . ALA B 1 153 ? 26.722 63.002 49.237 1.00 17.53 127 ALA B O 1
ATOM 2044 N N . GLY B 1 154 ? 27.654 61.881 50.951 1.00 18.67 128 GLY B N 1
ATOM 2045 C CA . GLY B 1 154 ? 26.907 60.666 50.676 1.00 18.85 128 GLY B CA 1
ATOM 2046 C C . GLY B 1 154 ? 27.794 59.439 50.673 1.00 20.02 128 GLY B C 1
ATOM 2047 O O . GLY B 1 154 ? 28.993 59.539 50.915 1.00 19.97 128 GLY B O 1
ATOM 2048 N N . GLU B 1 155 ? 27.209 58.277 50.401 1.00 20.91 129 GLU B N 1
ATOM 2049 C CA . GLU B 1 155 ? 27.972 57.034 50.367 1.00 22.55 129 GLU B CA 1
ATOM 2050 C C . GLU B 1 155 ? 27.628 56.224 49.131 1.00 22.67 129 GLU B C 1
ATOM 2051 O O . GLU B 1 155 ? 26.490 56.235 48.660 1.00 21.32 129 GLU B O 1
ATOM 2057 N N . ARG B 1 156 ? 28.615 55.518 48.601 1.00 23.11 130 ARG B N 1
ATOM 2058 C CA . ARG B 1 156 ? 28.376 54.712 47.424 1.00 24.68 130 ARG B CA 1
ATOM 2059 C C . ARG B 1 156 ? 28.513 53.224 47.706 1.00 24.03 130 ARG B C 1
ATOM 2060 O O . ARG B 1 156 ? 29.208 52.807 48.635 1.00 23.67 130 ARG B O 1
ATOM 2068 N N . ASP B 1 157 ? 27.816 52.436 46.899 1.00 23.25 131 ASP B N 1
ATOM 2069 C CA . ASP B 1 157 ? 27.827 50.988 47.001 1.00 24.71 131 ASP B CA 1
ATOM 2070 C C . ASP B 1 157 ? 27.453 50.421 48.360 1.00 23.46 131 ASP B C 1
ATOM 2071 O O . ASP B 1 157 ? 28.072 49.483 48.855 1.00 23.63 131 ASP B O 1
ATOM 2076 N N . VAL B 1 158 ? 26.423 51.007 48.955 1.00 23.03 132 VAL B N 1
ATOM 2077 C CA . VAL B 1 158 ? 25.899 50.551 50.233 1.00 22.69 132 VAL B CA 1
ATOM 2078 C C . VAL B 1 158 ? 24.613 49.821 49.860 1.00 22.59 132 VAL B C 1
ATOM 2079 O O . VAL B 1 158 ? 24.111 49.983 48.749 1.00 21.13 132 VAL B O 1
ATOM 2083 N N . GLU B 1 159 ? 24.079 49.015 50.767 1.00 21.98 133 GLU B N 1
ATOM 2084 C CA . GLU B 1 159 ? 22.842 48.316 50.458 1.00 22.10 133 GLU B CA 1
ATOM 2085 C C . GLU B 1 159 ? 21.670 49.261 50.711 1.00 20.86 133 GLU B C 1
ATOM 2086 O O . GLU B 1 159 ? 21.634 49.960 51.723 1.00 19.69 133 GLU B O 1
ATOM 2092 N N . ILE B 1 160 ? 20.724 49.288 49.778 1.00 19.94 134 ILE B N 1
ATOM 2093 C CA . ILE B 1 160 ? 19.548 50.147 49.889 1.00 19.23 134 ILE B CA 1
ATOM 2094 C C . ILE B 1 160 ? 18.282 49.297 49.932 1.00 19.53 134 ILE B C 1
ATOM 2095 O O . ILE B 1 160 ? 18.025 48.508 49.020 1.00 18.33 134 ILE B O 1
ATOM 2100 N N . THR B 1 161 ? 17.492 49.458 50.987 1.00 19.09 135 THR B N 1
ATOM 2101 C CA . THR B 1 161 ? 16.257 48.697 51.120 1.00 20.71 135 THR B CA 1
ATOM 2102 C C . THR B 1 161 ? 15.047 49.591 50.884 1.00 21.31 135 THR B C 1
ATOM 2103 O O . THR B 1 161 ? 14.788 50.518 51.651 1.00 21.48 135 THR B O 1
ATOM 2107 N N . LEU B 1 162 ? 14.318 49.305 49.810 1.00 20.40 136 LEU B N 1
ATOM 2108 C CA . LEU B 1 162 ? 13.132 50.069 49.445 1.00 20.72 136 LEU B CA 1
ATOM 2109 C C . LEU B 1 162 ? 12.022 49.106 49.047 1.00 19.76 136 LEU B C 1
ATOM 2110 O O . LEU B 1 162 ? 12.272 48.106 48.376 1.00 17.96 136 LEU B O 1
ATOM 2115 N N . GLY B 1 163 ? 10.800 49.416 49.461 1.00 19.22 137 GLY B N 1
ATOM 2116 C CA . GLY B 1 163 ? 9.664 48.577 49.120 1.00 18.94 137 GLY B CA 1
ATOM 2117 C C . GLY B 1 163 ? 9.818 47.102 49.434 1.00 19.51 137 GLY B C 1
ATOM 2118 O O . GLY B 1 163 ? 9.345 46.261 48.674 1.00 18.82 137 GLY B O 1
ATOM 2119 N N . GLY B 1 164 ? 10.477 46.788 50.547 1.00 19.87 138 GLY B N 1
ATOM 2120 C CA . GLY B 1 164 ? 10.656 45.400 50.941 1.00 21.26 138 GLY B CA 1
ATOM 2121 C C . GLY B 1 164 ? 11.759 44.646 50.218 1.00 22.10 138 GLY B C 1
ATOM 2122 O O . GLY B 1 164 ? 11.908 43.437 50.394 1.00 22.18 138 GLY B O 1
ATOM 2123 N N . VAL B 1 165 ? 12.531 45.349 49.398 1.00 21.45 139 VAL B N 1
ATOM 2124 C CA . VAL B 1 165 ? 13.622 44.719 48.669 1.00 21.76 139 VAL B CA 1
ATOM 2125 C C . VAL B 1 165 ? 14.929 45.440 48.945 1.00 21.78 139 VAL B C 1
ATOM 2126 O O . VAL B 1 165 ? 14.960 46.660 49.090 1.00 21.02 139 VAL B O 1
ATOM 2130 N N . THR B 1 166 ? 16.009 44.676 49.023 1.00 20.11 140 THR B N 1
ATOM 2131 C CA . THR B 1 166 ? 17.319 45.248 49.269 1.00 19.33 140 THR B CA 1
ATOM 2132 C C . THR B 1 166 ? 18.123 45.254 47.976 1.00 19.25 140 THR B C 1
ATOM 2133 O O . THR B 1 166 ? 18.366 44.202 47.377 1.00 18.54 140 THR B O 1
ATOM 2137 N N . PHE B 1 167 ? 18.514 46.445 47.532 1.00 17.44 141 PHE B N 1
ATOM 2138 C CA . PHE B 1 167 ? 19.311 46.571 46.321 1.00 18.24 141 PHE B CA 1
ATOM 2139 C C . PHE B 1 167 ? 20.768 46.414 46.728 1.00 18.54 141 PHE B C 1
ATOM 2140 O O . PHE B 1 167 ? 21.329 47.264 47.420 1.00 19.64 141 PHE B O 1
ATOM 2148 N N . VAL B 1 168 ? 21.369 45.310 46.303 1.00 17.85 142 VAL B N 1
ATOM 2149 C CA . VAL B 1 168 ? 22.752 45.003 46.640 1.00 18.67 142 VAL B CA 1
ATOM 2150 C C . VAL B 1 168 ? 23.694 45.229 45.470 1.00 17.42 142 VAL B C 1
ATOM 2151 O O . VAL B 1 168 ? 23.441 44.752 44.364 1.00 18.83 142 VAL B O 1
ATOM 2155 N N . PRO B 1 169 ? 24.795 45.967 45.692 1.00 17.23 143 PRO B N 1
ATOM 2156 C CA . PRO B 1 169 ? 25.725 46.191 44.585 1.00 18.06 143 PRO B CA 1
ATOM 2157 C C . PRO B 1 169 ? 26.103 44.828 44.009 1.00 19.68 143 PRO B C 1
ATOM 2158 O O . PRO B 1 169 ? 26.382 43.895 44.759 1.00 19.78 143 PRO B O 1
ATOM 2162 N N . GLY B 1 170 ? 26.091 44.706 42.687 1.00 20.03 144 GLY B N 1
ATOM 2163 C CA . GLY B 1 170 ? 26.437 43.436 42.074 1.00 20.76 144 GLY B CA 1
ATOM 2164 C C . GLY B 1 170 ? 25.219 42.644 41.640 1.00 20.08 144 GLY B C 1
ATOM 2165 O O . GLY B 1 170 ? 25.261 41.934 40.634 1.00 20.03 144 GLY B O 1
ATOM 2166 N N . ASP B 1 171 ? 24.133 42.747 42.399 1.00 18.99 145 ASP B N 1
ATOM 2167 C CA . ASP B 1 171 ? 22.915 42.038 42.042 1.00 19.12 145 ASP B CA 1
ATOM 2168 C C . ASP B 1 171 ? 22.389 42.606 40.730 1.00 19.06 145 ASP B C 1
ATOM 2169 O O . ASP B 1 171 ? 22.842 43.661 40.278 1.00 18.57 145 ASP B O 1
ATOM 2174 N N . ILE B 1 172 ? 21.451 41.903 40.107 1.00 18.19 146 ILE B N 1
ATOM 2175 C CA . ILE B 1 172 ? 20.896 42.355 38.841 1.00 18.47 146 ILE B CA 1
ATOM 2176 C C . ILE B 1 172 ? 19.498 42.912 39.046 1.00 18.35 146 ILE B C 1
ATOM 2177 O O . ILE B 1 172 ? 18.687 42.321 39.753 1.00 17.70 146 ILE B O 1
ATOM 2182 N N . ALA B 1 173 ? 19.224 44.056 38.426 1.00 17.40 147 ALA B N 1
ATOM 2183 C CA . ALA B 1 173 ? 17.917 44.687 38.532 1.00 15.60 147 ALA B CA 1
ATOM 2184 C C . ALA B 1 173 ? 17.202 44.674 37.185 1.00 15.66 147 ALA B C 1
ATOM 2185 O O . ALA B 1 173 ? 17.802 44.983 36.152 1.00 15.49 147 ALA B O 1
ATOM 2187 N N . TYR B 1 174 ? 15.926 44.295 37.207 1.00 14.79 148 TYR B N 1
ATOM 2188 C CA . TYR B 1 174 ? 15.085 44.269 36.008 1.00 14.67 148 TYR B CA 1
ATOM 2189 C C . TYR B 1 174 ? 13.926 45.221 36.301 1.00 15.23 148 TYR B C 1
ATOM 2190 O O . TYR B 1 174 ? 13.306 45.131 37.358 1.00 14.48 148 TYR B O 1
ATOM 2199 N N . SER B 1 175 ? 13.627 46.120 35.370 1.00 14.91 149 SER B N 1
ATOM 2200 C CA . SER B 1 175 ? 12.564 47.097 35.590 1.00 14.54 149 SER B CA 1
ATOM 2201 C C . SER B 1 175 ? 11.662 47.331 34.385 1.00 13.03 149 SER B C 1
ATOM 2202 O O . SER B 1 175 ? 12.137 47.434 33.258 1.00 13.48 149 SER B O 1
ATOM 2205 N N . ASP B 1 176 ? 10.355 47.397 34.628 1.00 12.34 150 ASP B N 1
ATOM 2206 C CA . ASP B 1 176 ? 9.396 47.674 33.562 1.00 11.63 150 ASP B CA 1
ATOM 2207 C C . ASP B 1 176 ? 8.141 48.339 34.127 1.00 12.04 150 ASP B C 1
ATOM 2208 O O . ASP B 1 176 ? 8.139 48.785 35.275 1.00 12.46 150 ASP B O 1
ATOM 2213 N N . ASP B 1 177 ? 7.079 48.424 33.330 1.00 12.80 151 ASP B N 1
ATOM 2214 C CA . ASP B 1 177 ? 5.858 49.078 33.797 1.00 13.63 151 ASP B CA 1
ATOM 2215 C C . ASP B 1 177 ? 5.175 48.420 34.995 1.00 14.99 151 ASP B C 1
ATOM 2216 O O . ASP B 1 177 ? 4.289 49.021 35.603 1.00 15.61 151 ASP B O 1
ATOM 2221 N N . ASP B 1 178 ? 5.575 47.199 35.342 1.00 13.19 152 ASP B N 1
ATOM 2222 C CA . ASP B 1 178 ? 4.962 46.513 36.477 1.00 13.27 152 ASP B CA 1
ATOM 2223 C C . ASP B 1 178 ? 5.697 46.742 37.788 1.00 12.31 152 ASP B C 1
ATOM 2224 O O . ASP B 1 178 ? 5.082 46.839 38.850 1.00 11.62 152 ASP B O 1
ATOM 2229 N N . GLY B 1 179 ? 7.019 46.816 37.720 1.00 12.01 153 GLY B N 1
ATOM 2230 C CA . GLY B 1 179 ? 7.777 47.022 38.935 1.00 11.97 153 GLY B CA 1
ATOM 2231 C C . GLY B 1 179 ? 9.256 46.791 38.752 1.00 12.46 153 GLY B C 1
ATOM 2232 O O . GLY B 1 179 ? 9.805 47.017 37.673 1.00 12.06 153 GLY B O 1
ATOM 2233 N N . ILE B 1 180 ? 9.897 46.321 39.814 1.00 13.97 154 ILE B N 1
ATOM 2234 C CA . ILE B 1 180 ? 11.328 46.076 39.799 1.00 13.64 154 ILE B CA 1
ATOM 2235 C C . ILE B 1 180 ? 11.661 44.766 40.502 1.00 15.54 154 ILE B C 1
ATOM 2236 O O . ILE B 1 180 ? 11.199 44.512 41.618 1.00 15.80 154 ILE B O 1
ATOM 2241 N N . ILE B 1 181 ? 12.466 43.940 39.841 1.00 16.13 155 ILE B N 1
ATOM 2242 C CA . ILE B 1 181 ? 12.892 42.666 40.404 1.00 16.43 155 ILE B CA 1
ATOM 2243 C C . ILE B 1 181 ? 14.406 42.699 40.571 1.00 17.20 155 ILE B C 1
ATOM 2244 O O . ILE B 1 181 ? 15.113 43.203 39.701 1.00 16.97 155 ILE B O 1
ATOM 2249 N N . VAL B 1 182 ? 14.900 42.171 41.687 1.00 17.75 156 VAL B N 1
ATOM 2250 C CA . VAL B 1 182 ? 16.337 42.135 41.927 1.00 19.44 156 VAL B CA 1
ATOM 2251 C C . VAL B 1 182 ? 16.827 40.690 41.992 1.00 23.14 156 VAL B C 1
ATOM 2252 O O . VAL B 1 182 ? 16.357 39.904 42.819 1.00 22.88 156 VAL B O 1
ATOM 2256 N N . VAL B 1 183 ? 17.767 40.367 41.103 1.00 25.62 157 VAL B N 1
ATOM 2257 C CA . VAL B 1 183 ? 18.376 39.041 40.960 1.00 30.23 157 VAL B CA 1
ATOM 2258 C C . VAL B 1 183 ? 17.374 37.890 40.909 1.00 33.96 157 VAL B C 1
ATOM 2259 O O . VAL B 1 183 ? 16.174 38.133 41.164 1.00 38.36 157 VAL B O 1
ATOM 2264 N N . SER C 1 30 ? 24.447 12.954 32.096 1.00 17.87 4 SER C N 1
ATOM 2265 C CA . SER C 1 30 ? 23.292 13.051 33.039 1.00 17.59 4 SER C CA 1
ATOM 2266 C C . SER C 1 30 ? 21.973 13.243 32.294 1.00 17.23 4 SER C C 1
ATOM 2267 O O . SER C 1 30 ? 21.820 14.177 31.507 1.00 17.51 4 SER C O 1
ATOM 2270 N N . PHE C 1 31 ? 21.016 12.359 32.556 1.00 15.40 5 PHE C N 1
ATOM 2271 C CA . PHE C 1 31 ? 19.711 12.424 31.903 1.00 15.13 5 PHE C CA 1
ATOM 2272 C C . PHE C 1 31 ? 18.962 13.732 32.110 1.00 14.66 5 PHE C C 1
ATOM 2273 O O . PHE C 1 31 ? 19.061 14.364 33.159 1.00 14.43 5 PHE C O 1
ATOM 2281 N N . ARG C 1 32 ? 18.200 14.112 31.087 1.00 15.56 6 ARG C N 1
ATOM 2282 C CA . ARG C 1 32 ? 17.354 15.302 31.107 1.00 14.73 6 ARG C CA 1
ATOM 2283 C C . ARG C 1 32 ? 16.110 14.920 30.312 1.00 13.51 6 ARG C C 1
ATOM 2284 O O . ARG C 1 32 ? 16.207 14.218 29.302 1.00 11.29 6 ARG C O 1
ATOM 2292 N N . PRO C 1 33 ? 14.923 15.354 30.763 1.00 12.58 7 PRO C N 1
ATOM 2293 C CA . PRO C 1 33 ? 13.698 15.018 30.029 1.00 11.25 7 PRO C CA 1
ATOM 2294 C C . PRO C 1 33 ? 13.826 15.464 28.574 1.00 11.27 7 PRO C C 1
ATOM 2295 O O . PRO C 1 33 ? 14.343 16.548 28.298 1.00 10.81 7 PRO C O 1
ATOM 2299 N N . THR C 1 34 ? 13.356 14.636 27.647 1.00 9.92 8 THR C N 1
ATOM 2300 C CA . THR C 1 34 ? 13.446 14.973 26.233 1.00 9.83 8 THR C CA 1
ATOM 2301 C C . THR C 1 34 ? 12.758 16.301 25.910 1.00 10.05 8 THR C C 1
ATOM 2302 O O . THR C 1 34 ? 13.220 17.044 25.045 1.00 9.92 8 THR C O 1
ATOM 2306 N N . ALA C 1 35 ? 11.673 16.613 26.615 1.00 10.41 9 ALA C N 1
ATOM 2307 C CA . ALA C 1 35 ? 10.963 17.875 26.382 1.00 11.70 9 ALA C CA 1
ATOM 2308 C C . ALA C 1 35 ? 11.852 19.078 26.722 1.00 12.79 9 ALA C C 1
ATOM 2309 O O . ALA C 1 35 ? 11.803 20.113 26.045 1.00 12.21 9 ALA C O 1
ATOM 2311 N N . ASP C 1 36 ? 12.651 18.940 27.778 1.00 12.88 10 ASP C N 1
ATOM 2312 C CA . ASP C 1 36 ? 13.560 20.003 28.210 1.00 13.33 10 ASP C CA 1
ATOM 2313 C C . ASP C 1 36 ? 14.661 20.181 27.173 1.00 13.95 10 ASP C C 1
ATOM 2314 O O . ASP C 1 36 ? 15.044 21.304 26.843 1.00 14.61 10 ASP C O 1
ATOM 2319 N N . LEU C 1 37 ? 15.182 19.066 26.668 1.00 13.76 11 LEU C N 1
ATOM 2320 C CA . LEU C 1 37 ? 16.234 19.122 25.660 1.00 13.73 11 LEU C CA 1
ATOM 2321 C C . LEU C 1 37 ? 15.720 19.841 24.420 1.00 14.30 11 LEU C C 1
ATOM 2322 O O . LEU C 1 37 ? 16.421 20.665 23.838 1.00 14.07 11 LEU C O 1
ATOM 2327 N N . VAL C 1 38 ? 14.491 19.526 24.020 1.00 14.17 12 VAL C N 1
ATOM 2328 C CA . VAL C 1 38 ? 13.886 20.162 22.854 1.00 13.07 12 VAL C CA 1
ATOM 2329 C C . VAL C 1 38 ? 13.775 21.672 23.083 1.00 13.21 12 VAL C C 1
ATOM 2330 O O . VAL C 1 38 ? 14.081 22.465 22.193 1.00 12.83 12 VAL C O 1
ATOM 2334 N N . ASP C 1 39 ? 13.342 22.069 24.274 1.00 13.91 13 ASP C N 1
ATOM 2335 C CA . ASP C 1 39 ? 13.214 23.490 24.575 1.00 14.95 13 ASP C CA 1
ATOM 2336 C C . ASP C 1 39 ? 14.548 24.211 24.407 1.00 16.29 13 ASP C C 1
ATOM 2337 O O . ASP C 1 39 ? 14.597 25.318 23.872 1.00 15.66 13 ASP C O 1
ATOM 2342 N N . ASP C 1 40 ? 15.628 23.581 24.861 1.00 16.34 14 ASP C N 1
ATOM 2343 C CA . ASP C 1 40 ? 16.952 24.187 24.765 1.00 18.92 14 ASP C CA 1
ATOM 2344 C C . ASP C 1 40 ? 17.553 24.151 23.370 1.00 18.70 14 ASP C C 1
ATOM 2345 O O . ASP C 1 40 ? 18.133 25.135 22.914 1.00 19.00 14 ASP C O 1
ATOM 2350 N N . ILE C 1 41 ? 17.418 23.015 22.698 1.00 16.85 15 ILE C N 1
ATOM 2351 C CA . ILE C 1 41 ? 17.987 22.846 21.369 1.00 16.84 15 ILE C CA 1
ATOM 2352 C C . ILE C 1 41 ? 17.301 23.646 20.267 1.00 18.35 15 ILE C C 1
ATOM 2353 O O . ILE C 1 41 ? 17.967 24.222 19.413 1.00 17.71 15 ILE C O 1
ATOM 2358 N N . GLY C 1 42 ? 15.975 23.685 20.270 1.00 18.14 16 GLY C N 1
ATOM 2359 C CA . GLY C 1 42 ? 15.291 24.438 19.236 1.00 20.77 16 GLY C CA 1
ATOM 2360 C C . GLY C 1 42 ? 14.613 23.581 18.182 1.00 21.77 16 GLY C C 1
ATOM 2361 O O . GLY C 1 42 ? 14.636 22.353 18.272 1.00 23.24 16 GLY C O 1
ATOM 2362 N N . PRO C 1 43 ? 14.017 24.209 17.153 1.00 22.08 17 PRO C N 1
ATOM 2363 C CA . PRO C 1 43 ? 13.299 23.581 16.037 1.00 21.50 17 PRO C CA 1
ATOM 2364 C C . PRO C 1 43 ? 14.032 22.489 15.266 1.00 20.78 17 PRO C C 1
ATOM 2365 O O . PRO C 1 43 ? 13.396 21.615 14.674 1.00 21.78 17 PRO C O 1
ATOM 2369 N N . ASP C 1 44 ? 15.359 22.540 15.248 1.00 19.47 18 ASP C N 1
ATOM 2370 C CA . ASP C 1 44 ? 16.126 21.540 14.513 1.00 18.51 18 ASP C CA 1
ATOM 2371 C C . ASP C 1 44 ? 16.567 20.364 15.372 1.00 17.38 18 ASP C C 1
ATOM 2372 O O . ASP C 1 44 ? 17.427 19.576 14.970 1.00 16.03 18 ASP C O 1
ATOM 2377 N N . VAL C 1 45 ? 15.976 20.242 16.554 1.00 15.03 19 VAL C N 1
ATOM 2378 C CA . VAL C 1 45 ? 16.323 19.148 17.449 1.00 13.07 19 VAL C CA 1
ATOM 2379 C C . VAL C 1 45 ? 16.117 17.819 16.723 1.00 13.01 19 VAL C C 1
ATOM 2380 O O . VAL C 1 45 ? 15.199 17.677 15.909 1.00 12.16 19 VAL C O 1
ATOM 2384 N N . ARG C 1 46 ? 16.985 16.851 17.001 1.00 11.25 20 ARG C N 1
ATOM 2385 C CA . ARG C 1 46 ? 16.868 15.538 16.379 1.00 11.50 20 ARG C CA 1
ATOM 2386 C C . ARG C 1 46 ? 16.005 14.651 17.260 1.00 11.30 20 ARG C C 1
ATOM 2387 O O . ARG C 1 46 ? 16.514 13.967 18.148 1.00 10.94 20 ARG C O 1
ATOM 2395 N N . SER C 1 47 ? 14.697 14.678 17.013 1.00 11.47 21 SER C N 1
ATOM 2396 C CA . SER C 1 47 ? 13.737 13.896 17.791 1.00 11.22 21 SER C CA 1
ATOM 2397 C C . SER C 1 47 ? 13.162 12.742 16.964 1.00 11.86 21 SER C C 1
ATOM 2398 O O . SER C 1 47 ? 12.644 12.952 15.868 1.00 11.44 21 SER C O 1
ATOM 2401 N N . CYS C 1 48 ? 13.254 11.528 17.502 1.00 10.73 22 CYS C N 1
ATOM 2402 C CA . CYS C 1 48 ? 12.771 10.330 16.814 1.00 11.21 22 CYS C CA 1
ATOM 2403 C C . CYS C 1 48 ? 11.242 10.229 16.833 1.00 12.34 22 CYS C C 1
ATOM 2404 O O . CYS C 1 48 ? 10.629 10.283 17.896 1.00 12.85 22 CYS C O 1
ATOM 2407 N N . ASP C 1 49 ? 10.631 10.076 15.658 1.00 11.97 23 ASP C N 1
ATOM 2408 C CA . ASP C 1 49 ? 9.171 9.984 15.561 1.00 12.11 23 ASP C CA 1
ATOM 2409 C C . ASP C 1 49 ? 8.630 8.566 15.750 1.00 12.61 23 ASP C C 1
ATOM 2410 O O . ASP C 1 49 ? 7.433 8.381 15.971 1.00 13.51 23 ASP C O 1
ATOM 2415 N N . LEU C 1 50 ? 9.502 7.568 15.648 1.00 12.28 24 LEU C N 1
ATOM 2416 C CA . LEU C 1 50 ? 9.089 6.177 15.783 1.00 12.59 24 LEU C CA 1
ATOM 2417 C C . LEU C 1 50 ? 8.574 5.873 17.185 1.00 12.38 24 LEU C C 1
ATOM 2418 O O . LEU C 1 50 ? 9.253 6.127 18.178 1.00 13.89 24 LEU C O 1
ATOM 2423 N N . GLN C 1 51 ? 7.366 5.327 17.267 1.00 10.70 25 GLN C N 1
ATOM 2424 C CA . GLN C 1 51 ? 6.774 5.009 18.559 1.00 10.85 25 GLN C CA 1
ATOM 2425 C C . GLN C 1 51 ? 7.290 3.669 19.076 1.00 12.56 25 GLN C C 1
ATOM 2426 O O . GLN C 1 51 ? 7.145 2.643 18.411 1.00 13.60 25 GLN C O 1
ATOM 2432 N N . PHE C 1 52 ? 7.906 3.694 20.256 1.00 11.09 26 PHE C N 1
ATOM 2433 C CA . PHE C 1 52 ? 8.444 2.491 20.892 1.00 10.80 26 PHE C CA 1
ATOM 2434 C C . PHE C 1 52 ? 7.677 2.173 22.164 1.00 11.12 26 PHE C C 1
ATOM 2435 O O . PHE C 1 52 ? 7.068 3.058 22.770 1.00 9.95 26 PHE C O 1
ATOM 2443 N N . ARG C 1 53 ? 7.723 0.906 22.571 1.00 10.58 27 ARG C N 1
ATOM 2444 C CA . ARG C 1 53 ? 7.104 0.482 23.824 1.00 11.03 27 ARG C CA 1
ATOM 2445 C C . ARG C 1 53 ? 8.262 0.417 24.818 1.00 11.24 27 ARG C C 1
ATOM 2446 O O . ARG C 1 53 ? 9.400 0.148 24.425 1.00 9.64 27 ARG C O 1
ATOM 2454 N N . GLN C 1 54 ? 7.978 0.677 26.090 1.00 11.30 28 GLN C N 1
ATOM 2455 C CA . GLN C 1 54 ? 8.998 0.621 27.138 1.00 11.79 28 GLN C CA 1
ATOM 2456 C C . GLN C 1 54 ? 8.921 -0.759 27.788 1.00 12.62 28 GLN C C 1
ATOM 2457 O O . GLN C 1 54 ? 7.824 -1.277 28.008 1.00 12.68 28 GLN C O 1
ATOM 2463 N N . PHE C 1 55 ? 10.074 -1.348 28.105 1.00 9.69 29 PHE C N 1
ATOM 2464 C CA . PHE C 1 55 ? 10.099 -2.675 28.721 1.00 10.36 29 PHE C CA 1
ATOM 2465 C C . PHE C 1 55 ? 10.971 -2.796 29.970 1.00 10.26 29 PHE C C 1
ATOM 2466 O O . PHE C 1 55 ? 10.729 -3.659 30.811 1.00 9.96 29 PHE C O 1
ATOM 2474 N N . GLY C 1 56 ? 11.981 -1.938 30.087 1.00 10.81 30 GLY C N 1
ATOM 2475 C CA . GLY C 1 56 ? 12.894 -2.026 31.218 1.00 10.23 30 GLY C CA 1
ATOM 2476 C C . GLY C 1 56 ? 12.482 -1.449 32.559 1.00 11.22 30 GLY C C 1
ATOM 2477 O O . GLY C 1 56 ? 11.428 -0.824 32.699 1.00 10.10 30 GLY C O 1
ATOM 2478 N N . GLY C 1 57 ? 13.334 -1.669 33.557 1.00 10.71 31 GLY C N 1
ATOM 2479 C CA . GLY C 1 57 ? 13.063 -1.162 34.888 1.00 12.16 31 GLY C CA 1
ATOM 2480 C C . GLY C 1 57 ? 13.228 0.345 34.967 1.00 14.12 31 GLY C C 1
ATOM 2481 O O . GLY C 1 57 ? 12.747 0.982 35.903 1.00 15.76 31 GLY C O 1
ATOM 2482 N N . ARG C 1 58 ? 13.920 0.921 33.991 1.00 12.06 32 ARG C N 1
ATOM 2483 C CA . ARG C 1 58 ? 14.115 2.365 33.961 1.00 11.08 32 ARG C CA 1
ATOM 2484 C C . ARG C 1 58 ? 13.337 2.942 32.786 1.00 11.89 32 ARG C C 1
ATOM 2485 O O . ARG C 1 58 ? 13.428 2.434 31.670 1.00 10.06 32 ARG C O 1
ATOM 2493 N N . SER C 1 59 ? 12.573 3.999 33.034 1.00 10.61 33 SER C N 1
ATOM 2494 C CA . SER C 1 59 ? 11.807 4.624 31.967 1.00 11.73 33 SER C CA 1
ATOM 2495 C C . SER C 1 59 ? 12.622 5.757 31.337 1.00 10.90 33 SER C C 1
ATOM 2496 O O . SER C 1 59 ? 12.292 6.234 30.255 1.00 9.48 33 SER C O 1
ATOM 2499 N N . GLN C 1 60 ? 13.692 6.171 32.014 1.00 9.70 34 GLN C N 1
ATOM 2500 C CA . GLN C 1 60 ? 14.541 7.252 31.519 1.00 10.93 34 GLN C CA 1
ATOM 2501 C C . GLN C 1 60 ? 16.009 6.859 31.494 1.00 11.72 34 GLN C C 1
ATOM 2502 O O . GLN C 1 60 ? 16.504 6.216 32.419 1.00 11.61 34 GLN C O 1
ATOM 2508 N N . PHE C 1 61 ? 16.708 7.262 30.438 1.00 10.19 35 PHE C N 1
ATOM 2509 C CA . PHE C 1 61 ? 18.128 6.966 30.326 1.00 10.67 35 PHE C CA 1
ATOM 2510 C C . PHE C 1 61 ? 18.791 7.865 29.303 1.00 10.55 35 PHE C C 1
ATOM 2511 O O . PHE C 1 61 ? 18.121 8.485 28.475 1.00 8.88 35 PHE C O 1
ATOM 2519 N N . ALA C 1 62 ? 20.113 7.952 29.388 1.00 10.92 36 ALA C N 1
ATOM 2520 C CA . ALA C 1 62 ? 20.888 8.766 28.465 1.00 11.86 36 ALA C CA 1
ATOM 2521 C C . ALA C 1 62 ? 22.329 8.286 28.492 1.00 12.95 36 ALA C C 1
ATOM 2522 O O . ALA C 1 62 ? 22.839 7.877 29.539 1.00 12.95 36 ALA C O 1
ATOM 2524 N N . GLY C 1 63 ? 22.983 8.333 27.338 1.00 12.76 37 GLY C N 1
ATOM 2525 C CA . GLY C 1 63 ? 24.363 7.903 27.278 1.00 12.95 37 GLY C CA 1
ATOM 2526 C C . GLY C 1 63 ? 24.923 7.913 25.873 1.00 12.87 37 GLY C C 1
ATOM 2527 O O . GLY C 1 63 ? 24.184 8.117 24.903 1.00 13.19 37 GLY C O 1
ATOM 2528 N N . PRO C 1 64 ? 26.240 7.705 25.732 1.00 12.77 38 PRO C N 1
ATOM 2529 C CA . PRO C 1 64 ? 26.890 7.689 24.418 1.00 11.80 38 PRO C CA 1
ATOM 2530 C C . PRO C 1 64 ? 26.395 6.507 23.590 1.00 11.29 38 PRO C C 1
ATOM 2531 O O . PRO C 1 64 ? 26.289 5.386 24.085 1.00 10.78 38 PRO C O 1
ATOM 2535 N N . ILE C 1 65 ? 26.103 6.778 22.324 1.00 10.68 39 ILE C N 1
ATOM 2536 C CA . ILE C 1 65 ? 25.577 5.780 21.400 1.00 11.22 39 ILE C CA 1
ATOM 2537 C C . ILE C 1 65 ? 26.568 4.809 20.760 1.00 12.77 39 ILE C C 1
ATOM 2538 O O . ILE C 1 65 ? 27.647 5.200 20.314 1.00 11.89 39 ILE C O 1
ATOM 2543 N N . SER C 1 66 ? 26.174 3.540 20.725 1.00 11.80 40 SER C N 1
ATOM 2544 C CA . SER C 1 66 ? 26.923 2.487 20.048 1.00 12.40 40 SER C CA 1
ATOM 2545 C C . SER C 1 66 ? 25.847 1.856 19.168 1.00 12.86 40 SER C C 1
ATOM 2546 O O . SER C 1 66 ? 24.657 1.948 19.488 1.00 13.02 40 SER C O 1
ATOM 2549 N N . THR C 1 67 ? 26.235 1.231 18.062 1.00 11.53 41 THR C N 1
ATOM 2550 C CA . THR C 1 67 ? 25.234 0.644 17.179 1.00 11.19 41 THR C CA 1
ATOM 2551 C C . THR C 1 67 ? 25.561 -0.742 16.644 1.00 12.13 41 THR C C 1
ATOM 2552 O O . THR C 1 67 ? 26.722 -1.144 16.552 1.00 13.23 41 THR C O 1
ATOM 2556 N N . VAL C 1 68 ? 24.506 -1.455 16.271 1.00 10.73 42 VAL C N 1
ATOM 2557 C CA . VAL C 1 68 ? 24.611 -2.783 15.692 1.00 10.73 42 VAL C CA 1
ATOM 2558 C C . VAL C 1 68 ? 23.418 -3.000 14.771 1.00 11.60 42 VAL C C 1
ATOM 2559 O O . VAL C 1 68 ? 22.275 -2.757 15.164 1.00 11.39 42 VAL C O 1
ATOM 2563 N N . ARG C 1 69 ? 23.682 -3.430 13.543 1.00 10.73 43 ARG C N 1
ATOM 2564 C CA . ARG C 1 69 ? 22.596 -3.748 12.624 1.00 11.63 43 ARG C CA 1
ATOM 2565 C C . ARG C 1 69 ? 22.682 -5.252 12.429 1.00 12.53 43 ARG C C 1
ATOM 2566 O O . ARG C 1 69 ? 23.755 -5.797 12.147 1.00 11.95 43 ARG C O 1
ATOM 2574 N N . CYS C 1 70 ? 21.553 -5.926 12.600 1.00 10.86 44 CYS C N 1
ATOM 2575 C CA . CYS C 1 70 ? 21.512 -7.372 12.467 1.00 10.94 44 CYS C CA 1
ATOM 2576 C C . CYS C 1 70 ? 20.103 -7.769 12.061 1.00 12.20 44 CYS C C 1
ATOM 2577 O O . CYS C 1 70 ? 19.233 -6.912 11.902 1.00 13.48 44 CYS C O 1
ATOM 2580 N N . PHE C 1 71 ? 19.878 -9.064 11.887 1.00 11.25 45 PHE C N 1
ATOM 2581 C CA . PHE C 1 71 ? 18.557 -9.536 11.507 1.00 10.42 45 PHE C CA 1
ATOM 2582 C C . PHE C 1 71 ? 18.239 -10.873 12.154 1.00 11.23 45 PHE C C 1
ATOM 2583 O O . PHE C 1 71 ? 18.788 -11.907 11.765 1.00 9.61 45 PHE C O 1
ATOM 2591 N N . GLN C 1 72 ? 17.350 -10.836 13.143 1.00 10.10 46 GLN C N 1
ATOM 2592 C CA . GLN C 1 72 ? 16.918 -12.031 13.859 1.00 10.42 46 GLN C CA 1
ATOM 2593 C C . GLN C 1 72 ? 18.095 -12.871 14.355 1.00 11.44 46 GLN C C 1
ATOM 2594 O O . GLN C 1 72 ? 18.009 -14.097 14.445 1.00 12.28 46 GLN C O 1
ATOM 2600 N N . ASP C 1 73 ? 19.186 -12.184 14.688 1.00 11.59 47 ASP C N 1
ATOM 2601 C CA . ASP C 1 73 ? 20.408 -12.813 15.191 1.00 11.96 47 ASP C CA 1
ATOM 2602 C C . ASP C 1 73 ? 20.966 -11.842 16.22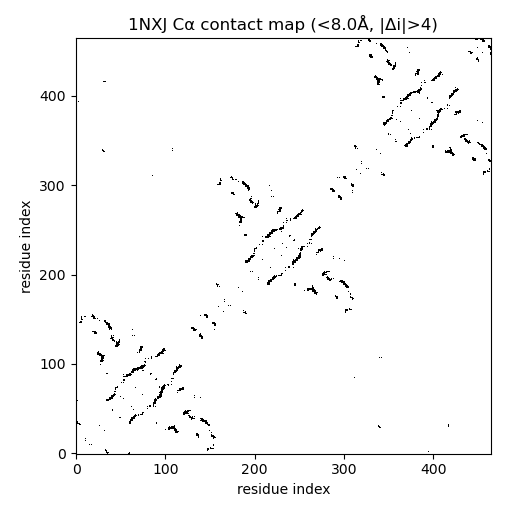9 1.00 12.55 47 ASP C C 1
ATOM 2603 O O . ASP C 1 73 ? 21.025 -10.632 15.978 1.00 12.06 47 ASP C O 1
ATOM 2608 N N . ASN C 1 74 ? 21.375 -12.351 17.391 1.00 9.60 48 ASN C N 1
ATOM 2609 C CA . ASN C 1 74 ? 21.890 -11.463 18.425 1.00 10.81 48 ASN C CA 1
ATOM 2610 C C . ASN C 1 74 ? 23.272 -11.783 18.987 1.00 11.25 48 ASN C C 1
ATOM 2611 O O . ASN C 1 74 ? 23.632 -11.277 20.047 1.00 12.78 48 ASN C O 1
ATOM 2616 N N . ALA C 1 75 ? 24.054 -12.597 18.285 1.00 11.25 49 ALA C N 1
ATOM 2617 C CA . ALA C 1 75 ? 25.393 -12.935 18.763 1.00 11.95 49 ALA C CA 1
ATOM 2618 C C . ALA C 1 75 ? 26.296 -11.701 18.756 1.00 12.25 49 ALA C C 1
ATOM 2619 O O . ALA C 1 75 ? 27.073 -11.484 19.688 1.00 13.17 49 ALA C O 1
ATOM 2621 N N . LEU C 1 76 ? 26.186 -10.888 17.710 1.00 11.90 50 LEU C N 1
ATOM 2622 C CA . LEU C 1 76 ? 27.010 -9.689 17.606 1.00 12.32 50 LEU C CA 1
ATOM 2623 C C . LEU C 1 76 ? 26.669 -8.675 18.692 1.00 11.68 50 LEU C C 1
ATOM 2624 O O . LEU C 1 76 ? 27.556 -8.184 19.387 1.00 11.30 50 LEU C O 1
ATOM 2629 N N . LEU C 1 77 ? 25.388 -8.362 18.852 1.00 11.56 51 LEU C N 1
ATOM 2630 C CA . LEU C 1 77 ? 25.000 -7.386 19.865 1.00 11.08 51 LEU C CA 1
ATOM 2631 C C . LEU C 1 77 ? 25.332 -7.875 21.275 1.00 10.96 51 LEU C C 1
ATOM 2632 O O . LEU C 1 77 ? 25.620 -7.072 22.158 1.00 11.24 51 LEU C O 1
ATOM 2637 N N . LYS C 1 78 ? 25.306 -9.186 21.493 1.00 11.81 52 LYS C N 1
ATOM 2638 C CA . LYS C 1 78 ? 25.647 -9.708 22.811 1.00 12.18 52 LYS C CA 1
ATOM 2639 C C . LYS C 1 78 ? 27.146 -9.499 23.075 1.00 12.35 52 LYS C C 1
ATOM 2640 O O . LYS C 1 78 ? 27.544 -9.153 24.191 1.00 12.64 52 LYS C O 1
ATOM 2646 N N . SER C 1 79 ? 27.977 -9.701 22.055 1.00 12.09 53 SER C N 1
ATOM 2647 C CA . SER C 1 79 ? 29.414 -9.514 22.233 1.00 13.56 53 SER C CA 1
ATOM 2648 C C . SER C 1 79 ? 29.690 -8.045 22.542 1.00 14.99 53 SER C C 1
ATOM 2649 O O . SER C 1 79 ? 30.568 -7.728 23.344 1.00 14.55 53 SER C O 1
ATOM 2652 N N . VAL C 1 80 ? 28.935 -7.150 21.906 1.00 12.42 54 VAL C N 1
ATOM 2653 C CA . VAL C 1 80 ? 29.102 -5.722 22.150 1.00 13.10 54 VAL C CA 1
ATOM 2654 C C . VAL C 1 80 ? 28.716 -5.386 23.595 1.00 13.70 54 VAL C C 1
ATOM 2655 O O . VAL C 1 80 ? 29.441 -4.678 24.296 1.00 13.49 54 VAL C O 1
ATOM 2659 N N . LEU C 1 81 ? 27.575 -5.903 24.040 1.00 12.30 55 LEU C N 1
ATOM 2660 C CA . LEU C 1 81 ? 27.104 -5.640 25.397 1.00 12.73 55 LEU C CA 1
ATOM 2661 C C . LEU C 1 81 ? 27.945 -6.337 26.464 1.00 13.35 55 LEU C C 1
ATOM 2662 O O . LEU C 1 81 ? 27.792 -6.075 27.661 1.00 13.16 55 LEU C O 1
ATOM 2667 N N . SER C 1 82 ? 28.836 -7.221 26.032 1.00 13.98 56 SER C N 1
ATOM 2668 C CA . SER C 1 82 ? 29.709 -7.926 26.962 1.00 16.26 56 SER C CA 1
ATOM 2669 C C . SER C 1 82 ? 30.858 -7.027 27.410 1.00 16.87 56 SER C C 1
ATOM 2670 O O . SER C 1 82 ? 31.555 -7.332 28.378 1.00 17.97 56 SER C O 1
ATOM 2673 N N . GLN C 1 83 ? 31.053 -5.917 26.706 1.00 17.11 57 GLN C N 1
ATOM 2674 C CA . GLN C 1 83 ? 32.125 -4.985 27.042 1.00 19.21 57 GLN C CA 1
ATOM 2675 C C . GLN C 1 83 ? 31.629 -3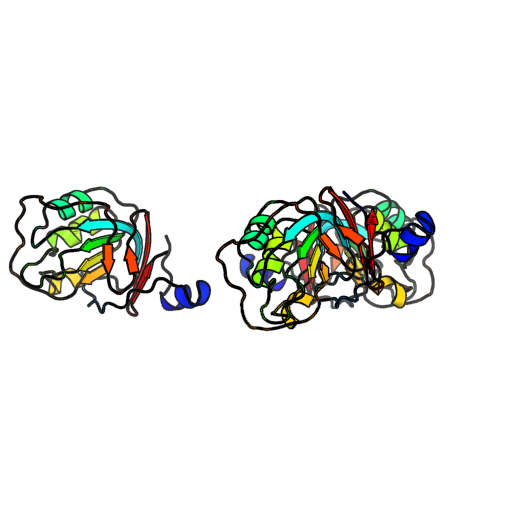.870 27.956 1.00 19.25 57 GLN C C 1
ATOM 2676 O O . GLN C 1 83 ? 30.569 -3.291 27.727 1.00 18.84 57 GLN C O 1
ATOM 2682 N N . PRO C 1 84 ? 32.393 -3.558 29.011 1.00 19.51 58 PRO C N 1
ATOM 2683 C CA . PRO C 1 84 ? 31.980 -2.496 29.927 1.00 19.89 58 PRO C CA 1
ATOM 2684 C C . PRO C 1 84 ? 31.716 -1.213 29.166 1.00 19.26 58 PRO C C 1
ATOM 2685 O O . PRO C 1 84 ? 32.359 -0.932 28.153 1.00 20.05 58 PRO C O 1
ATOM 2689 N N . SER C 1 85 ? 30.763 -0.437 29.661 1.00 19.96 59 SER C N 1
ATOM 2690 C CA . SER C 1 85 ? 30.389 0.817 29.033 1.00 19.28 59 SER C CA 1
ATOM 2691 C C . SER C 1 85 ? 30.165 1.881 30.097 1.00 19.15 59 SER C C 1
ATOM 2692 O O . SER C 1 85 ? 29.635 1.591 31.166 1.00 17.34 59 SER C O 1
ATOM 2695 N N . ALA C 1 86 ? 30.566 3.112 29.801 1.00 20.18 60 ALA C N 1
ATOM 2696 C CA . ALA C 1 86 ? 30.378 4.204 30.744 1.00 20.63 60 ALA C CA 1
ATOM 2697 C C . ALA C 1 86 ? 28.957 4.745 30.598 1.00 20.70 60 ALA C C 1
ATOM 2698 O O . ALA C 1 86 ? 28.756 5.897 30.216 1.00 22.76 60 ALA C O 1
ATOM 2700 N N . GLY C 1 87 ? 27.972 3.903 30.898 1.00 19.09 61 GLY C N 1
ATOM 2701 C CA . GLY C 1 87 ? 26.585 4.321 30.791 1.00 17.33 61 GLY C CA 1
ATOM 2702 C C . GLY C 1 87 ? 26.141 4.493 29.349 1.00 15.58 61 GLY C C 1
ATOM 2703 O O . GLY C 1 87 ? 25.361 5.385 29.031 1.00 17.16 61 GLY C O 1
ATOM 2704 N N . GLY C 1 88 ? 26.631 3.625 28.474 1.00 14.90 62 GLY C N 1
ATOM 2705 C CA . GLY C 1 88 ? 26.275 3.719 27.071 1.00 13.58 62 GLY C CA 1
ATOM 2706 C C . GLY C 1 88 ? 24.872 3.262 26.716 1.00 12.56 62 GLY C C 1
ATOM 2707 O O . GLY C 1 88 ? 24.166 2.642 27.519 1.00 10.47 62 GLY C O 1
ATOM 2708 N N . VAL C 1 89 ? 24.473 3.591 25.493 1.00 12.26 63 VAL C N 1
ATOM 2709 C CA . VAL C 1 89 ? 23.172 3.227 24.956 1.00 10.32 63 VAL C CA 1
ATOM 2710 C C . VAL C 1 89 ? 23.440 2.468 23.665 1.00 10.87 63 VAL C C 1
ATOM 2711 O O . VAL C 1 89 ? 24.150 2.959 22.786 1.00 11.93 63 VAL C O 1
ATOM 2715 N N . LEU C 1 90 ? 22.898 1.264 23.552 1.00 10.01 64 LEU C N 1
ATOM 2716 C CA . LEU C 1 90 ? 23.095 0.493 22.334 1.00 9.99 64 LEU C CA 1
ATOM 2717 C C . LEU C 1 90 ? 21.841 0.558 21.475 1.00 10.72 64 LEU C C 1
ATOM 2718 O O . LEU C 1 90 ? 20.742 0.236 21.937 1.00 10.73 64 LEU C O 1
ATOM 2723 N N . VAL C 1 91 ? 22.014 1.005 20.234 1.00 9.46 65 VAL C N 1
ATOM 2724 C CA . VAL C 1 91 ? 20.917 1.094 19.280 1.00 9.36 65 VAL C CA 1
ATOM 2725 C C . VAL C 1 91 ? 21.063 -0.104 18.353 1.00 10.01 65 VAL C C 1
ATOM 2726 O O . VAL C 1 91 ? 22.071 -0.242 17.654 1.00 9.25 65 VAL C O 1
ATOM 2730 N N . ILE C 1 92 ? 20.050 -0.964 18.363 1.00 9.60 66 ILE C N 1
ATOM 2731 C CA . ILE C 1 92 ? 20.035 -2.184 17.567 1.00 9.59 66 ILE C CA 1
ATOM 2732 C C . ILE C 1 92 ? 19.007 -2.124 16.438 1.00 11.18 66 ILE C C 1
ATOM 2733 O O . ILE C 1 92 ? 17.804 -2.053 16.692 1.00 11.13 66 ILE C O 1
ATOM 2738 N N . ASP C 1 93 ? 19.469 -2.144 15.192 1.00 10.42 67 ASP C N 1
ATOM 2739 C CA . ASP C 1 93 ? 18.529 -2.129 14.079 1.00 10.74 67 ASP C CA 1
ATOM 2740 C C . ASP C 1 93 ? 18.331 -3.555 13.592 1.00 11.03 67 ASP C C 1
ATOM 2741 O O . ASP C 1 93 ? 19.189 -4.114 12.907 1.00 12.53 67 ASP C O 1
ATOM 2746 N N . GLY C 1 94 ? 17.205 -4.148 13.978 1.00 8.80 68 GLY C N 1
ATOM 2747 C CA . GLY C 1 94 ? 16.899 -5.507 13.569 1.00 10.29 68 GLY C CA 1
ATOM 2748 C C . GLY C 1 94 ? 15.817 -5.521 12.503 1.00 10.78 68 GLY C C 1
ATOM 2749 O O . GLY C 1 94 ? 15.041 -6.473 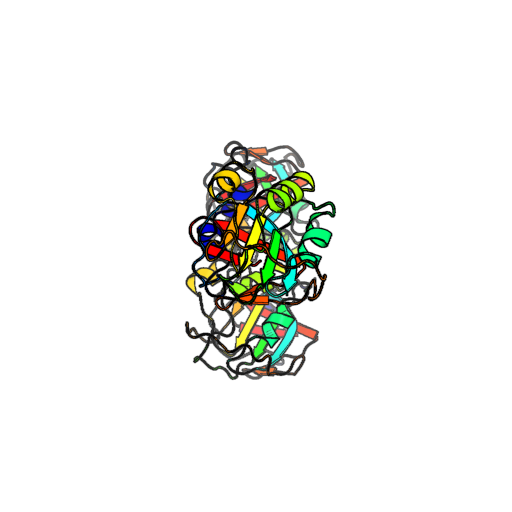12.402 1.00 11.01 68 GLY C O 1
ATOM 2750 N N . ALA C 1 95 ? 15.774 -4.454 11.709 1.00 11.74 69 ALA C N 1
ATOM 2751 C CA . ALA C 1 95 ? 14.804 -4.294 10.625 1.00 12.14 69 ALA C CA 1
ATOM 2752 C C . ALA C 1 95 ? 13.366 -4.250 11.118 1.00 12.71 69 ALA C C 1
ATOM 2753 O O . ALA C 1 95 ? 12.433 -4.436 10.337 1.00 12.53 69 ALA C O 1
ATOM 2755 N N . GLY C 1 96 ? 13.192 -4.004 12.414 1.00 12.96 70 GLY C N 1
ATOM 2756 C CA . GLY C 1 96 ? 11.861 -3.930 12.988 1.00 12.66 70 GLY C CA 1
ATOM 2757 C C . GLY C 1 96 ? 11.120 -5.253 13.011 1.00 13.17 70 GLY C C 1
ATOM 2758 O O . GLY C 1 96 ? 9.907 -5.291 13.221 1.00 12.14 70 GLY C O 1
ATOM 2759 N N . SER C 1 97 ? 11.841 -6.348 12.806 1.00 11.45 71 SER C N 1
ATOM 2760 C CA . SER C 1 97 ? 11.203 -7.662 12.805 1.00 10.74 71 SER C CA 1
ATOM 2761 C C . SER C 1 97 ? 10.586 -8.046 14.145 1.00 10.12 71 SER C C 1
ATOM 2762 O O . SER C 1 97 ? 11.197 -7.872 15.201 1.00 8.47 71 SER C O 1
ATOM 2765 N N . LEU C 1 98 ? 9.372 -8.584 14.091 1.00 8.29 72 LEU C N 1
ATOM 2766 C CA . LEU C 1 98 ? 8.683 -9.022 15.297 1.00 10.81 72 LEU C CA 1
ATOM 2767 C C . LEU C 1 98 ? 8.682 -10.549 15.349 1.00 9.76 72 LEU C C 1
ATOM 2768 O O . LEU C 1 98 ? 7.933 -11.154 16.117 1.00 10.71 72 LEU C O 1
ATOM 2773 N N . HIS C 1 99 ? 9.538 -11.161 14.536 1.00 10.65 73 HIS C N 1
ATOM 2774 C CA . HIS C 1 99 ? 9.622 -12.620 14.434 1.00 11.04 73 HIS C CA 1
ATOM 2775 C C . HIS C 1 99 ? 10.471 -13.295 15.510 1.00 12.33 73 HIS C C 1
ATOM 2776 O O . HIS C 1 99 ? 10.187 -14.431 15.907 1.00 12.92 73 HIS C O 1
ATOM 2783 N N . THR C 1 100 ? 11.523 -12.620 15.965 1.00 10.42 74 THR C N 1
ATOM 2784 C CA . THR C 1 100 ? 12.380 -13.187 17.006 1.00 9.99 74 THR C CA 1
ATOM 2785 C C . THR C 1 100 ? 12.775 -12.131 18.022 1.00 10.94 74 THR C C 1
ATOM 2786 O O . THR C 1 100 ? 12.761 -10.931 17.733 1.00 10.28 74 THR C O 1
ATOM 2790 N N . ALA C 1 101 ? 13.131 -12.591 19.216 1.00 9.70 75 ALA C N 1
ATOM 2791 C CA . ALA C 1 101 ? 13.548 -11.707 20.288 1.00 10.89 75 ALA C CA 1
ATOM 2792 C C . ALA C 1 101 ? 15.044 -11.425 20.151 1.00 10.95 75 ALA C C 1
ATOM 2793 O O . ALA C 1 101 ? 15.860 -12.345 20.198 1.00 12.01 75 ALA C O 1
ATOM 2795 N N . LEU C 1 102 ? 15.399 -10.156 19.971 1.00 10.91 76 LEU C N 1
ATOM 2796 C CA . LEU C 1 102 ? 16.801 -9.777 19.854 1.00 10.61 76 LEU C CA 1
ATOM 2797 C C . LEU C 1 102 ? 17.408 -9.678 21.247 1.00 11.06 76 LEU C C 1
ATOM 2798 O O . LEU C 1 102 ? 18.602 -9.922 21.436 1.00 10.67 76 LEU C O 1
ATOM 2803 N N . VAL C 1 103 ? 16.573 -9.318 22.219 1.00 9.97 77 VAL C N 1
ATOM 2804 C CA . VAL C 1 103 ? 17.010 -9.182 23.605 1.00 9.98 77 VAL C CA 1
ATOM 2805 C C . VAL C 1 103 ? 16.006 -9.815 24.563 1.00 10.75 77 VAL C C 1
ATOM 2806 O O . VAL C 1 103 ? 14.798 -9.612 24.430 1.00 10.25 77 VAL C O 1
ATOM 2810 N N . GLY C 1 104 ? 16.526 -10.579 25.520 1.00 10.29 78 GLY C N 1
ATOM 2811 C CA . GLY C 1 104 ? 15.700 -11.224 26.526 1.00 8.93 78 GLY C CA 1
ATOM 2812 C C . GLY C 1 104 ? 16.303 -10.887 27.878 1.00 9.80 78 GLY C C 1
ATOM 2813 O O . GLY C 1 104 ? 17.140 -9.989 27.951 1.00 9.22 78 GLY C O 1
ATOM 2814 N N . ASP C 1 105 ? 15.917 -11.589 28.943 1.00 10.03 79 ASP C N 1
ATOM 2815 C CA . ASP C 1 105 ? 16.469 -11.260 30.255 1.00 11.37 79 ASP C CA 1
ATOM 2816 C C . ASP C 1 105 ? 17.953 -11.583 30.402 1.00 11.97 79 ASP C C 1
ATOM 2817 O O . ASP C 1 105 ? 18.635 -11.014 31.252 1.00 13.86 79 ASP C O 1
ATOM 2822 N N . VAL C 1 106 ? 18.467 -12.472 29.564 1.00 11.53 80 VAL C N 1
ATOM 2823 C CA . VAL C 1 106 ? 19.886 -12.806 29.635 1.00 11.66 80 VAL C CA 1
ATOM 2824 C C . VAL C 1 106 ? 20.733 -11.643 29.118 1.00 10.82 80 VAL C C 1
ATOM 2825 O O . VAL C 1 106 ? 21.644 -11.179 29.801 1.00 9.27 80 VAL C O 1
ATOM 2829 N N . ILE C 1 107 ? 20.429 -11.158 27.919 1.00 8.94 81 ILE C N 1
ATOM 2830 C CA . ILE C 1 107 ? 21.198 -10.051 27.358 1.00 9.91 81 ILE C CA 1
ATOM 2831 C C . ILE C 1 107 ? 20.923 -8.728 28.077 1.00 9.78 81 ILE C C 1
ATOM 2832 O O . ILE C 1 107 ? 21.813 -7.883 28.193 1.00 11.11 81 ILE C O 1
ATOM 2837 N N . ALA C 1 108 ? 19.699 -8.545 28.565 1.00 10.06 82 ALA C N 1
ATOM 2838 C CA . ALA C 1 108 ? 19.364 -7.321 29.285 1.00 10.66 82 ALA C CA 1
ATOM 2839 C C . ALA C 1 108 ? 20.187 -7.238 30.576 1.00 11.46 82 ALA C C 1
ATOM 2840 O O . ALA C 1 108 ? 20.729 -6.181 30.912 1.00 11.29 82 ALA C O 1
ATOM 2842 N N . GLU C 1 109 ? 20.270 -8.354 31.297 1.00 9.86 83 GLU C N 1
ATOM 2843 C CA . GLU C 1 109 ? 21.030 -8.403 32.546 1.00 10.81 83 GLU C CA 1
ATOM 2844 C C . GLU C 1 109 ? 22.511 -8.203 32.266 1.00 9.57 83 GLU C C 1
ATOM 2845 O O . GLU C 1 109 ? 23.204 -7.521 33.018 1.00 11.19 83 GLU C O 1
ATOM 2851 N N . LEU C 1 110 ? 22.993 -8.812 31.186 1.00 10.60 84 LEU C N 1
ATOM 2852 C CA . LEU C 1 110 ? 24.394 -8.674 30.797 1.00 11.20 84 LEU C CA 1
ATOM 2853 C C . LEU C 1 110 ? 24.707 -7.194 30.599 1.00 11.23 84 LEU C C 1
ATOM 2854 O O . LEU C 1 110 ? 25.657 -6.664 31.181 1.00 11.64 84 LEU C O 1
ATOM 2859 N N . ALA C 1 111 ? 23.900 -6.533 29.772 1.00 10.76 85 ALA C N 1
ATOM 2860 C CA . ALA C 1 111 ? 24.079 -5.114 29.492 1.00 10.84 85 ALA C CA 1
ATOM 2861 C C . ALA C 1 111 ? 24.108 -4.309 30.791 1.00 11.12 85 ALA C C 1
ATOM 2862 O O . ALA C 1 111 ? 24.981 -3.458 30.988 1.00 10.62 85 ALA C O 1
ATOM 2864 N N . ARG C 1 112 ? 23.153 -4.575 31.677 1.00 9.48 86 ARG C N 1
ATOM 2865 C CA . ARG C 1 112 ? 23.109 -3.865 32.954 1.00 11.15 86 ARG C CA 1
ATOM 2866 C C . ARG C 1 112 ? 24.389 -4.121 33.749 1.00 11.54 86 ARG C C 1
ATOM 2867 O O . ARG C 1 112 ? 24.980 -3.196 34.312 1.00 11.46 86 ARG C O 1
ATOM 2875 N N . SER C 1 113 ? 24.814 -5.381 33.787 1.00 11.52 87 SER C N 1
ATOM 2876 C CA . SER C 1 113 ? 26.002 -5.760 34.544 1.00 12.16 87 SER C CA 1
ATOM 2877 C C . SER C 1 113 ? 27.283 -5.112 34.034 1.00 14.31 87 SER C C 1
ATOM 2878 O O . SER C 1 113 ? 28.253 -4.989 34.784 1.00 13.94 87 SER C O 1
ATOM 2881 N N . THR C 1 114 ? 27.298 -4.700 32.769 1.00 13.01 88 THR C N 1
ATOM 2882 C CA . THR C 1 114 ? 28.492 -4.065 32.220 1.00 13.86 88 THR C CA 1
ATOM 2883 C C . THR C 1 114 ? 28.386 -2.543 32.127 1.00 13.39 88 THR C C 1
ATOM 2884 O O . THR C 1 114 ? 29.261 -1.890 31.560 1.00 14.29 88 THR C O 1
ATOM 2888 N N . GLY C 1 115 ? 27.311 -1.982 32.676 1.00 12.71 89 GLY C N 1
ATOM 2889 C CA . GLY C 1 115 ? 27.173 -0.534 32.695 1.00 12.59 89 GLY C CA 1
ATOM 2890 C C . GLY C 1 115 ? 26.291 0.181 31.688 1.00 13.51 89 GLY C C 1
ATOM 2891 O O . GLY C 1 115 ? 26.153 1.400 31.767 1.00 13.42 89 GLY C O 1
ATOM 2892 N N . TRP C 1 116 ? 25.695 -0.542 30.748 1.00 11.52 90 TRP C N 1
ATOM 2893 C CA . TRP C 1 116 ? 24.840 0.101 29.761 1.00 12.23 90 TRP C CA 1
ATOM 2894 C C . TRP C 1 116 ? 23.562 0.595 30.432 1.00 13.35 90 TRP C C 1
ATOM 2895 O O . TRP C 1 116 ? 22.964 -0.116 31.243 1.00 13.81 90 TRP C O 1
ATOM 2906 N N . THR C 1 117 ? 23.149 1.812 30.090 1.00 11.49 91 THR C N 1
ATOM 2907 C CA . THR C 1 117 ? 21.954 2.409 30.676 1.00 12.88 91 THR C CA 1
ATOM 2908 C C . THR C 1 117 ? 20.683 2.192 29.857 1.00 12.14 91 THR C C 1
ATOM 2909 O O . THR C 1 117 ? 19.574 2.293 30.382 1.00 11.72 91 THR C O 1
ATOM 2913 N N . GLY C 1 118 ? 20.833 1.905 28.570 1.00 11.31 92 GLY C N 1
ATOM 2914 C CA . GLY C 1 118 ? 19.650 1.701 27.757 1.00 10.60 92 GLY C CA 1
ATOM 2915 C C . GLY C 1 118 ? 19.879 0.961 26.458 1.00 11.06 92 GLY C C 1
ATOM 2916 O O . GLY C 1 118 ? 20.966 1.008 25.879 1.00 11.74 92 GLY C O 1
ATOM 2917 N N . LEU C 1 119 ? 18.832 0.278 26.008 1.00 9.52 93 LEU C N 1
ATOM 2918 C CA . LEU C 1 119 ? 18.849 -0.481 24.764 1.00 9.84 93 LEU C CA 1
ATOM 2919 C C . LEU C 1 119 ? 17.645 -0.028 23.944 1.00 9.86 93 LEU C C 1
ATOM 2920 O O . LEU C 1 119 ? 16.519 -0.020 24.445 1.00 9.07 93 LEU C O 1
ATOM 2925 N N . ILE C 1 120 ? 17.885 0.368 22.699 1.00 9.25 94 ILE C N 1
ATOM 2926 C CA . ILE C 1 120 ? 16.815 0.801 21.802 1.00 9.04 94 ILE C CA 1
ATOM 2927 C C . ILE C 1 120 ? 16.779 -0.274 20.725 1.00 9.61 94 ILE C C 1
ATOM 2928 O O . ILE C 1 120 ? 17.681 -0.372 19.891 1.00 9.57 94 ILE C O 1
ATOM 2933 N N . VAL C 1 121 ? 15.733 -1.089 20.758 1.00 9.47 95 VAL C N 1
ATOM 2934 C CA . VAL C 1 121 ? 15.622 -2.213 19.840 1.00 10.28 95 VAL C CA 1
ATOM 2935 C C . VAL C 1 121 ? 14.607 -2.038 18.726 1.00 10.40 95 VAL C C 1
ATOM 2936 O O . VAL C 1 121 ? 13.405 -2.050 18.977 1.00 10.25 95 VAL C O 1
ATOM 2940 N N . HIS C 1 122 ? 15.095 -1.874 17.499 1.00 10.11 96 HIS C N 1
ATOM 2941 C CA . HIS C 1 122 ? 14.208 -1.749 16.354 1.00 9.88 96 HIS C CA 1
ATOM 2942 C C . HIS C 1 122 ? 13.935 -3.196 15.972 1.00 8.98 96 HIS C C 1
ATOM 2943 O O . HIS C 1 122 ? 14.491 -3.733 15.005 1.00 9.02 96 HIS C O 1
ATOM 2950 N N . GLY C 1 123 ? 13.093 -3.821 16.783 1.00 9.44 97 GLY C N 1
ATOM 2951 C CA . GLY C 1 123 ? 12.736 -5.212 16.609 1.00 8.71 97 GLY C CA 1
ATOM 2952 C C . GLY C 1 123 ? 11.967 -5.637 17.846 1.00 9.38 97 GLY C C 1
ATOM 2953 O O . GLY C 1 123 ? 11.285 -4.815 18.461 1.00 7.77 97 GLY C O 1
ATOM 2954 N N . ALA C 1 124 ? 12.100 -6.901 18.233 1.00 9.57 98 ALA C N 1
ATOM 2955 C CA . ALA C 1 124 ? 11.371 -7.429 19.381 1.00 9.83 98 ALA C CA 1
ATOM 2956 C C . ALA C 1 124 ? 12.236 -7.967 20.519 1.00 9.89 98 ALA C C 1
ATOM 2957 O O . ALA C 1 124 ? 13.433 -8.198 20.355 1.00 8.77 98 ALA C O 1
ATOM 2959 N N . VAL C 1 125 ? 11.605 -8.156 21.676 1.00 9.04 99 VAL C N 1
ATOM 2960 C CA . VAL C 1 125 ? 12.273 -8.691 22.859 1.00 9.38 99 VAL C CA 1
ATOM 2961 C C . VAL C 1 125 ? 11.445 -9.852 23.435 1.00 8.78 99 VAL C C 1
ATOM 2962 O O . VAL C 1 125 ? 10.365 -10.156 22.932 1.00 8.41 99 VAL C O 1
ATOM 2966 N N . ARG C 1 126 ? 11.963 -10.505 24.475 1.00 9.14 100 ARG C N 1
ATOM 2967 C CA . ARG C 1 126 ? 11.252 -11.608 25.132 1.00 10.36 100 ARG C CA 1
ATOM 2968 C C . ARG C 1 126 ? 11.446 -11.430 26.642 1.00 9.61 100 ARG C C 1
ATOM 2969 O O . ARG C 1 126 ? 12.206 -10.562 27.074 1.00 9.46 100 ARG C O 1
ATOM 2977 N N . ASP C 1 127 ? 10.774 -12.258 27.438 1.00 9.56 101 ASP C N 1
ATOM 2978 C CA . ASP C 1 127 ? 10.856 -12.171 28.900 1.00 9.99 101 ASP C CA 1
ATOM 2979 C C . ASP C 1 127 ? 10.371 -10.806 29.385 1.00 10.96 101 ASP C C 1
ATOM 2980 O O . ASP C 1 127 ? 10.895 -10.261 30.361 1.00 10.67 101 ASP C O 1
ATOM 2985 N N . ALA C 1 128 ? 9.365 -10.260 28.706 1.00 9.80 102 ALA C N 1
ATOM 2986 C CA . ALA C 1 128 ? 8.822 -8.952 29.066 1.00 10.61 102 ALA C CA 1
ATOM 2987 C C . ALA C 1 128 ? 8.539 -8.827 30.564 1.00 11.62 102 ALA C C 1
ATOM 2988 O O . ALA C 1 128 ? 8.853 -7.812 31.178 1.00 11.82 102 ALA C O 1
ATOM 2990 N N . ALA C 1 129 ? 7.943 -9.862 31.148 1.00 13.68 103 ALA C N 1
ATOM 2991 C CA . ALA C 1 129 ? 7.622 -9.842 32.570 1.00 15.24 103 ALA C CA 1
ATOM 2992 C C . ALA C 1 129 ? 8.876 -9.669 33.430 1.00 15.91 103 ALA C C 1
ATOM 2993 O O . ALA C 1 129 ? 8.821 -9.059 34.498 1.00 17.82 103 ALA C O 1
ATOM 2995 N N . ALA C 1 130 ? 10.005 -10.199 32.967 1.00 14.66 104 ALA C N 1
ATOM 2996 C CA . ALA C 1 130 ? 11.252 -10.087 33.715 1.00 12.85 104 ALA C CA 1
ATOM 2997 C C . ALA C 1 130 ? 12.009 -8.796 33.409 1.00 13.14 104 ALA C C 1
ATOM 2998 O O . ALA C 1 130 ? 12.682 -8.245 34.280 1.00 12.12 104 ALA C O 1
ATOM 3000 N N . LEU C 1 131 ? 11.896 -8.314 32.175 1.00 12.45 105 LEU C N 1
ATOM 3001 C CA . LEU C 1 131 ? 12.594 -7.093 31.775 1.00 13.10 105 LEU C CA 1
ATOM 3002 C C . LEU C 1 131 ? 12.230 -5.884 32.633 1.00 13.50 105 LEU C C 1
ATOM 3003 O O . LEU C 1 131 ? 13.074 -5.029 32.901 1.00 14.46 105 LEU C O 1
ATOM 3008 N N . ARG C 1 132 ? 10.972 -5.814 33.058 1.00 14.29 106 ARG C N 1
ATOM 3009 C CA . ARG C 1 132 ? 10.497 -4.706 33.879 1.00 15.66 106 ARG C CA 1
ATOM 3010 C C . ARG C 1 132 ? 11.198 -4.677 35.238 1.00 15.94 106 ARG C C 1
ATOM 3011 O O . ARG C 1 132 ? 11.117 -3.683 35.964 1.00 15.51 106 ARG C O 1
ATOM 3019 N N . GLY C 1 133 ? 11.892 -5.765 35.565 1.00 14.73 107 GLY C N 1
ATOM 3020 C CA . GLY C 1 133 ? 12.593 -5.857 36.833 1.00 13.72 107 GLY C CA 1
ATOM 3021 C C . GLY C 1 133 ? 14.106 -5.809 36.712 1.00 13.78 107 GLY C C 1
ATOM 3022 O O . GLY C 1 133 ? 14.829 -6.176 37.643 1.00 14.31 107 GLY C O 1
ATOM 3023 N N . ILE C 1 134 ? 14.593 -5.370 35.559 1.00 11.45 108 ILE C N 1
ATOM 3024 C CA . ILE C 1 134 ? 16.026 -5.259 35.340 1.00 11.60 108 ILE C CA 1
ATOM 3025 C C . ILE C 1 134 ? 16.318 -3.766 35.262 1.00 12.30 108 ILE C C 1
ATOM 3026 O O . ILE C 1 134 ? 15.675 -3.038 34.506 1.00 11.39 108 ILE C O 1
ATOM 3031 N N . ASP C 1 135 ? 17.276 -3.321 36.068 1.00 12.25 109 ASP C N 1
ATOM 3032 C CA . ASP C 1 135 ? 17.648 -1.911 36.166 1.00 11.91 109 ASP C CA 1
ATOM 3033 C C . ASP C 1 135 ? 18.332 -1.322 34.934 1.00 11.09 109 ASP C C 1
ATOM 3034 O O . ASP C 1 135 ? 19.504 -0.948 34.973 1.00 10.68 109 ASP C O 1
ATOM 3039 N N . ILE C 1 136 ? 17.579 -1.225 33.846 1.00 10.22 110 ILE C N 1
ATOM 3040 C CA . ILE C 1 136 ? 18.102 -0.677 32.604 1.00 9.39 110 ILE C CA 1
ATOM 3041 C C . ILE C 1 136 ? 16.931 -0.228 31.737 1.00 9.03 110 ILE C C 1
ATOM 3042 O O . ILE C 1 136 ? 15.814 -0.722 31.891 1.00 7.47 110 ILE C O 1
ATOM 3047 N N . GLY C 1 137 ? 17.181 0.728 30.848 1.00 8.24 111 GLY C N 1
ATOM 3048 C CA . GLY C 1 137 ? 16.127 1.194 29.965 1.00 8.63 111 GLY C CA 1
ATOM 3049 C C . GLY C 1 137 ? 16.058 0.312 28.734 1.00 8.87 111 GLY C C 1
ATOM 3050 O O . GLY C 1 137 ? 17.088 -0.061 28.169 1.00 8.75 111 GLY C O 1
ATOM 3051 N N . ILE C 1 138 ? 14.845 -0.039 28.318 1.00 10.52 112 ILE C N 1
ATOM 3052 C CA . ILE C 1 138 ? 14.672 -0.873 27.139 1.00 8.12 112 ILE C CA 1
ATOM 3053 C C . ILE C 1 138 ? 13.456 -0.447 26.336 1.00 9.76 112 ILE C C 1
ATOM 3054 O O . ILE C 1 138 ? 12.340 -0.407 26.849 1.00 9.06 112 ILE C O 1
ATOM 3059 N N . LYS C 1 139 ? 13.687 -0.114 25.073 1.00 10.21 113 LYS C N 1
ATOM 3060 C CA . LYS C 1 139 ? 12.610 0.263 24.174 1.00 9.11 113 LYS C CA 1
ATOM 3061 C C . LYS C 1 139 ? 12.646 -0.696 22.991 1.00 10.13 113 LYS C C 1
ATOM 3062 O O . LYS C 1 139 ? 13.718 -1.024 22.478 1.00 8.92 113 LYS C O 1
ATOM 3068 N N . ALA C 1 140 ? 11.472 -1.161 22.575 1.00 8.83 114 ALA C N 1
ATOM 3069 C CA . ALA C 1 140 ? 11.376 -2.083 21.457 1.00 9.84 114 ALA C CA 1
ATOM 3070 C C . ALA C 1 140 ? 10.005 -1.932 20.810 1.00 10.44 114 ALA C C 1
ATOM 3071 O O . ALA C 1 140 ? 9.126 -1.267 21.357 1.00 11.73 114 ALA C O 1
ATOM 3073 N N . LEU C 1 141 ? 9.823 -2.553 19.650 1.00 10.71 115 LEU C N 1
ATOM 3074 C CA . LEU C 1 141 ? 8.554 -2.459 18.938 1.00 10.92 115 LEU C CA 1
ATOM 3075 C C . LEU C 1 141 ? 7.536 -3.495 19.373 1.00 11.30 115 LEU C C 1
ATOM 3076 O O . LEU C 1 141 ? 6.344 -3.357 19.094 1.00 12.37 115 LEU C O 1
ATOM 3081 N N . GLY C 1 142 ? 8.000 -4.538 20.047 1.00 10.17 116 GLY C N 1
ATOM 3082 C CA . GLY C 1 142 ? 7.087 -5.580 20.471 1.00 10.81 116 GLY C CA 1
ATOM 3083 C C . GLY C 1 142 ? 7.795 -6.785 21.052 1.00 9.54 116 GLY C C 1
ATOM 3084 O O . GLY C 1 142 ? 8.991 -6.733 21.344 1.00 10.18 116 GLY C O 1
ATOM 3085 N N . THR C 1 143 ? 7.061 -7.883 21.196 1.00 9.62 117 THR C N 1
ATOM 3086 C CA . THR C 1 143 ? 7.619 -9.091 21.784 1.00 9.68 117 THR C CA 1
ATOM 3087 C C . THR C 1 143 ? 7.362 -10.367 20.987 1.00 10.13 117 THR C C 1
ATOM 3088 O O . THR C 1 143 ? 6.429 -10.451 20.193 1.00 10.03 117 THR C O 1
ATOM 3092 N N . ASN C 1 144 ? 8.211 -11.361 21.222 1.00 9.32 118 ASN C N 1
ATOM 3093 C CA . ASN C 1 144 ? 8.086 -12.667 20.596 1.00 8.62 118 ASN C CA 1
ATOM 3094 C C . ASN C 1 144 ? 9.036 -13.607 21.330 1.00 9.49 118 ASN C C 1
ATOM 3095 O O . ASN C 1 144 ? 10.236 -13.348 21.416 1.00 10.05 118 ASN C O 1
ATOM 3100 N N . PRO C 1 145 ? 8.509 -14.709 21.879 1.00 9.18 119 PRO C N 1
ATOM 3101 C CA . PRO C 1 145 ? 9.350 -15.664 22.607 1.00 9.75 119 PRO C CA 1
ATOM 3102 C C . PRO C 1 145 ? 10.326 -16.438 21.722 1.00 10.94 119 PRO C C 1
ATOM 3103 O O . PRO C 1 145 ? 11.272 -17.054 22.224 1.00 10.37 119 PRO C O 1
ATOM 3107 N N . ARG C 1 146 ? 10.101 -16.410 20.412 1.00 8.89 120 ARG C N 1
ATOM 3108 C CA . ARG C 1 146 ? 10.993 -17.124 19.498 1.00 11.13 120 ARG C CA 1
ATOM 3109 C C . ARG C 1 146 ? 12.397 -16.528 19.596 1.00 12.59 120 ARG C C 1
ATOM 3110 O O . ARG C 1 146 ? 12.571 -15.308 19.547 1.00 11.66 120 ARG C O 1
ATOM 3118 N N . LYS C 1 147 ? 13.401 -17.389 19.736 1.00 11.91 121 LYS C N 1
ATOM 3119 C CA . LYS C 1 147 ? 14.768 -16.911 19.860 1.00 13.89 121 LYS C CA 1
ATOM 3120 C C . LYS C 1 147 ? 15.424 -16.527 18.543 1.00 12.57 121 LYS C C 1
ATOM 3121 O O . LYS C 1 147 ? 15.016 -16.973 17.470 1.00 10.94 121 LYS C O 1
ATOM 3127 N N . SER C 1 148 ? 16.433 -15.670 18.644 1.00 12.53 122 SER C N 1
ATOM 3128 C CA . SER C 1 148 ? 17.199 -15.231 17.487 1.00 13.45 122 SER C CA 1
ATOM 3129 C C . SER C 1 148 ? 18.304 -16.259 17.283 1.00 13.43 122 SER C C 1
ATOM 3130 O O . SER C 1 148 ? 18.602 -17.038 18.190 1.00 12.24 122 SER C O 1
ATOM 3133 N N . THR C 1 149 ? 18.903 -16.273 16.100 1.00 13.06 123 THR C N 1
ATOM 3134 C CA . THR C 1 149 ? 19.995 -17.204 15.837 1.00 13.90 123 THR C CA 1
ATOM 3135 C C . THR C 1 149 ? 21.266 -16.602 16.434 1.00 14.44 123 THR C C 1
ATOM 3136 O O . THR C 1 149 ? 21.249 -15.467 16.908 1.00 12.67 123 THR C O 1
ATOM 3140 N N . LYS C 1 150 ? 22.360 -17.360 16.427 1.00 15.39 124 LYS C N 1
ATOM 3141 C CA . LYS C 1 150 ? 23.621 -16.880 16.989 1.00 15.61 124 LYS C CA 1
A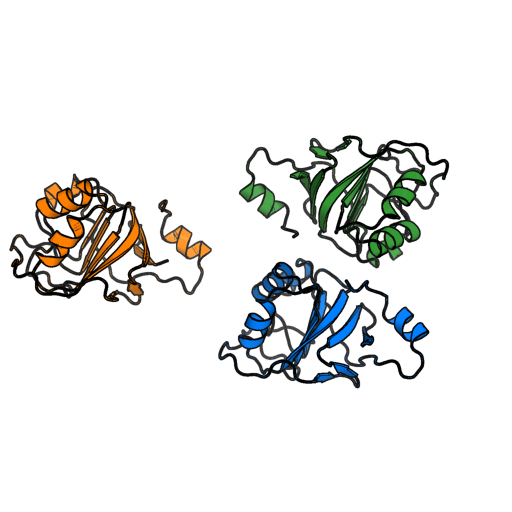TOM 3142 C C . LYS C 1 150 ? 24.806 -17.020 16.039 1.00 15.88 124 LYS C C 1
ATOM 3143 O O . LYS C 1 150 ? 25.884 -17.450 16.453 1.00 15.42 124 LYS C O 1
ATOM 3149 N N . THR C 1 151 ? 24.621 -16.648 14.778 1.00 14.71 125 THR C N 1
ATOM 3150 C CA . THR C 1 151 ? 25.708 -16.756 13.808 1.00 15.76 125 THR C CA 1
ATOM 3151 C C . THR C 1 151 ? 26.715 -15.622 13.974 1.00 15.83 125 THR C C 1
ATOM 3152 O O . THR C 1 151 ? 27.893 -15.777 13.654 1.00 15.62 125 THR C O 1
ATOM 3156 N N . GLY C 1 152 ? 26.250 -14.484 14.477 1.00 14.10 126 GLY C N 1
ATOM 3157 C CA . GLY C 1 152 ? 27.134 -13.346 14.654 1.00 14.90 126 GLY C CA 1
ATOM 3158 C C . GLY C 1 152 ? 27.080 -12.400 13.465 1.00 13.88 126 GLY C C 1
ATOM 3159 O O . GLY C 1 152 ? 27.784 -11.390 13.426 1.00 15.05 126 GLY C O 1
ATOM 3160 N N . ALA C 1 153 ? 26.238 -12.723 12.490 1.00 14.01 127 ALA C N 1
ATOM 3161 C CA . ALA C 1 153 ? 26.099 -11.888 11.302 1.00 13.31 127 ALA C CA 1
ATOM 3162 C C . ALA C 1 153 ? 25.620 -10.492 11.691 1.00 14.06 127 ALA C C 1
ATOM 3163 O O . ALA C 1 153 ? 24.845 -10.331 12.638 1.00 13.54 127 ALA C O 1
ATOM 3165 N N . GLY C 1 154 ? 26.087 -9.485 10.961 1.00 13.81 128 GLY C N 1
ATOM 3166 C CA . GLY C 1 154 ? 25.680 -8.122 11.251 1.00 14.09 128 GLY C CA 1
ATOM 3167 C C . GLY C 1 154 ? 26.824 -7.136 11.157 1.00 16.18 128 GLY C C 1
ATOM 3168 O O . GLY C 1 154 ? 27.963 -7.517 10.883 1.00 15.33 128 GLY C O 1
ATOM 3169 N N . GLU C 1 155 ? 26.522 -5.861 11.387 1.00 15.42 129 GLU C N 1
ATOM 3170 C CA . GLU C 1 155 ? 27.532 -4.816 11.321 1.00 17.82 129 GLU C CA 1
ATOM 3171 C C . GLU C 1 155 ? 27.504 -3.956 12.582 1.00 18.01 129 GLU C C 1
ATOM 3172 O O . GLU C 1 155 ? 26.435 -3.666 13.117 1.00 17.91 129 GLU C O 1
ATOM 3178 N N . ARG C 1 156 ? 28.682 -3.559 13.055 1.00 18.98 130 ARG C N 1
ATOM 3179 C CA . ARG C 1 156 ? 28.796 -2.708 14.239 1.00 20.02 130 ARG C CA 1
ATOM 3180 C C . ARG C 1 156 ? 29.187 -1.299 13.815 1.00 19.84 130 ARG C C 1
ATOM 3181 O O . ARG C 1 156 ? 29.748 -1.103 12.739 1.00 18.61 130 ARG C O 1
ATOM 3189 N N . ASP C 1 157 ? 28.891 -0.327 14.672 1.00 19.22 131 ASP C N 1
ATOM 3190 C CA . ASP C 1 157 ? 29.246 1.071 14.440 1.00 21.06 131 ASP C CA 1
ATOM 3191 C C . ASP C 1 157 ? 28.730 1.705 13.157 1.00 20.37 131 ASP C C 1
ATOM 3192 O O . ASP C 1 157 ? 29.381 2.593 12.610 1.00 20.47 131 ASP C O 1
ATOM 3197 N N . VAL C 1 158 ? 27.583 1.259 12.660 1.00 17.06 132 VAL C N 1
ATOM 3198 C CA . VAL C 1 158 ? 27.036 1.855 11.448 1.00 15.69 132 VAL C CA 1
ATOM 3199 C C . VAL C 1 158 ? 26.038 2.928 11.869 1.00 16.03 132 VAL C C 1
ATOM 3200 O O . VAL C 1 158 ? 25.630 2.976 13.028 1.00 14.35 132 VAL C O 1
ATOM 3204 N N . GLU C 1 159 ? 25.662 3.807 10.948 1.00 15.33 133 GLU C N 1
ATOM 3205 C CA . GLU C 1 159 ? 24.691 4.836 11.288 1.00 15.08 133 GLU C CA 1
ATOM 3206 C C . GLU C 1 159 ? 23.311 4.239 11.056 1.00 14.85 133 GLU C C 1
ATOM 3207 O O . GLU C 1 159 ? 23.064 3.598 10.037 1.00 15.89 133 GLU C O 1
ATOM 3213 N N . ILE C 1 160 ? 22.420 4.432 12.020 1.00 14.99 134 ILE C N 1
ATOM 3214 C CA . ILE C 1 160 ? 21.069 3.896 11.930 1.00 13.70 134 ILE C CA 1
ATOM 3215 C C . ILE C 1 160 ? 20.047 5.022 11.926 1.00 14.01 134 ILE C C 1
ATOM 3216 O O . ILE C 1 160 ? 19.970 5.797 12.877 1.00 13.33 134 ILE C O 1
ATOM 3221 N N . THR C 1 161 ? 19.266 5.113 10.854 1.00 13.67 135 THR C N 1
ATOM 3222 C CA . THR C 1 161 ? 18.254 6.156 10.751 1.00 14.52 135 THR C CA 1
ATOM 3223 C C . THR C 1 161 ? 16.865 5.587 11.017 1.00 15.42 135 THR C C 1
ATOM 3224 O O . THR C 1 161 ? 16.394 4.705 10.295 1.00 14.11 135 THR C O 1
ATOM 3228 N N . LEU C 1 162 ? 16.224 6.095 12.066 1.00 14.13 136 LEU C N 1
ATOM 3229 C CA . LEU C 1 162 ? 14.889 5.660 12.460 1.00 13.95 136 LEU C CA 1
ATOM 3230 C C . LEU C 1 162 ? 14.050 6.876 12.841 1.00 13.84 136 LEU C C 1
ATOM 3231 O O . LEU C 1 162 ? 14.546 7.807 13.474 1.00 13.19 136 LEU C O 1
ATOM 3236 N N . GLY C 1 163 ? 12.781 6.864 12.450 1.00 12.43 137 GLY C N 1
ATOM 3237 C CA . GLY C 1 163 ? 11.894 7.964 12.783 1.00 14.03 137 GLY C CA 1
ATOM 3238 C C . GLY C 1 163 ? 12.408 9.353 12.450 1.00 13.57 137 GLY C C 1
ATOM 3239 O O . GLY C 1 163 ? 12.130 10.311 13.175 1.00 11.55 137 GLY C O 1
ATOM 3240 N N . GLY C 1 164 ? 13.165 9.465 11.362 1.00 14.15 138 GLY C N 1
ATOM 3241 C CA . GLY C 1 164 ? 13.675 10.760 10.946 1.00 16.11 138 GLY C CA 1
ATOM 3242 C C . GLY C 1 164 ? 14.934 11.226 11.647 1.00 16.82 138 GLY C C 1
ATOM 3243 O O . GLY C 1 164 ? 15.373 12.358 11.454 1.00 18.95 138 GLY C O 1
ATOM 3244 N N . VAL C 1 165 ? 15.516 10.361 12.467 1.00 15.81 139 VAL C N 1
ATOM 3245 C CA . VAL C 1 165 ? 16.734 10.700 13.186 1.00 15.86 139 VAL C CA 1
ATOM 3246 C C . VAL C 1 165 ? 17.800 9.654 12.895 1.00 15.42 139 VAL C C 1
ATOM 3247 O O . VAL C 1 165 ? 17.499 8.466 12.755 1.00 14.16 139 VAL C O 1
ATOM 3251 N N . THR C 1 166 ? 19.044 10.104 12.786 1.00 13.00 140 THR C N 1
ATOM 3252 C CA . THR C 1 166 ? 20.146 9.196 12.529 1.00 13.20 140 THR C CA 1
ATOM 3253 C C . THR C 1 166 ? 20.922 9.011 13.820 1.00 13.77 140 THR C C 1
ATOM 3254 O O . THR C 1 166 ? 21.409 9.978 14.412 1.00 13.86 140 THR C O 1
ATOM 3258 N N . PHE C 1 167 ? 21.001 7.768 14.276 1.00 13.17 141 PHE C N 1
ATOM 3259 C CA . PHE C 1 167 ? 21.735 7.460 15.491 1.00 12.91 141 PHE C CA 1
ATOM 3260 C C . PHE C 1 167 ? 23.173 7.223 15.057 1.00 13.24 141 PHE C C 1
ATOM 3261 O O . PHE C 1 167 ? 23.476 6.249 14.367 1.00 13.09 141 PHE C O 1
ATOM 3269 N N . VAL C 1 168 ? 24.048 8.142 15.448 1.00 13.17 142 VAL C N 1
ATOM 3270 C CA . VAL C 1 168 ? 25.459 8.080 15.088 1.00 14.45 142 VAL C CA 1
ATOM 3271 C C . VAL C 1 168 ? 26.313 7.636 16.265 1.00 14.21 142 VAL C C 1
ATOM 3272 O O . VAL C 1 168 ? 26.174 8.159 17.368 1.00 15.80 142 VAL C O 1
ATOM 3276 N N . PRO C 1 169 ? 27.210 6.663 16.046 1.00 13.68 143 PRO C N 1
ATOM 3277 C CA . PRO C 1 169 ? 28.063 6.207 17.145 1.00 13.52 143 PRO C CA 1
ATOM 3278 C C . PRO C 1 169 ? 28.789 7.411 17.743 1.00 14.32 143 PRO C C 1
ATOM 3279 O O . PRO C 1 169 ? 29.337 8.233 17.010 1.00 13.80 143 PRO C O 1
ATOM 3283 N N . GLY C 1 170 ? 28.786 7.528 19.065 1.00 13.47 144 GLY C N 1
ATOM 3284 C CA . GLY C 1 170 ? 29.465 8.656 19.684 1.00 15.36 144 GLY C CA 1
ATOM 3285 C C . GLY C 1 170 ? 28.538 9.796 20.067 1.00 14.71 144 GLY C C 1
ATOM 3286 O O . GLY C 1 170 ? 28.841 10.561 20.982 1.00 14.20 144 GLY C O 1
ATOM 3287 N N . ASP C 1 171 ? 27.423 9.942 19.357 1.00 13.67 145 ASP C N 1
ATOM 3288 C CA . ASP C 1 171 ? 26.468 10.990 19.703 1.00 13.48 145 ASP C CA 1
ATOM 3289 C C . ASP C 1 171 ? 25.793 10.532 20.991 1.00 13.58 145 ASP C C 1
ATOM 3290 O O . ASP C 1 171 ? 25.923 9.373 21.387 1.00 12.79 145 ASP C O 1
ATOM 3295 N N . ILE C 1 172 ? 25.069 11.438 21.637 1.00 12.76 146 ILE C N 1
ATOM 3296 C CA . ILE C 1 172 ? 24.396 11.118 22.883 1.00 12.76 146 ILE C CA 1
ATOM 3297 C C . ILE C 1 172 ? 22.900 10.923 22.683 1.00 12.36 146 ILE C C 1
ATOM 3298 O O . ILE C 1 172 ? 22.241 11.728 22.027 1.00 12.59 146 ILE C O 1
ATOM 3303 N N . ALA C 1 173 ? 22.372 9.848 23.257 1.00 11.15 147 ALA C N 1
ATOM 3304 C CA . ALA C 1 173 ? 20.949 9.551 23.160 1.00 10.94 147 ALA C CA 1
ATOM 3305 C C . ALA C 1 173 ? 20.272 9.792 24.505 1.00 11.09 147 ALA C C 1
ATOM 3306 O O . ALA C 1 173 ? 20.811 9.429 25.551 1.00 10.69 147 ALA C O 1
ATOM 3308 N N . TYR C 1 174 ? 19.098 10.418 24.470 1.00 10.95 148 TYR C N 1
ATOM 3309 C CA . TYR C 1 174 ? 18.311 10.673 25.674 1.00 10.87 148 TYR C CA 1
ATOM 3310 C C . TYR C 1 174 ? 16.950 10.040 25.406 1.00 11.01 148 TYR C C 1
ATOM 3311 O O . TYR C 1 174 ? 16.365 10.260 24.346 1.00 11.22 148 TYR C O 1
ATOM 3320 N N . SER C 1 175 ? 16.442 9.271 26.363 1.00 10.18 149 SER C N 1
ATOM 3321 C CA . SER C 1 175 ? 15.170 8.582 26.179 1.00 9.95 149 SER C CA 1
ATOM 3322 C C . SER C 1 175 ? 14.252 8.605 27.397 1.00 9.93 149 SER C C 1
ATOM 3323 O O . SER C 1 175 ? 14.696 8.374 28.520 1.00 11.07 149 SER C O 1
ATOM 3326 N N . ASP C 1 176 ? 12.971 8.889 27.169 1.00 10.95 150 ASP C N 1
ATOM 3327 C CA . ASP C 1 176 ? 11.980 8.884 28.242 1.00 9.51 150 ASP C CA 1
ATOM 3328 C C . ASP C 1 176 ? 10.601 8.531 27.686 1.00 10.14 150 ASP C C 1
ATOM 3329 O O . ASP C 1 176 ? 10.495 8.049 26.556 1.00 9.99 150 ASP C O 1
ATOM 3334 N N . ASP C 1 177 ? 9.547 8.747 28.468 1.00 10.17 151 ASP C N 1
ATOM 3335 C CA . ASP C 1 177 ? 8.204 8.393 28.011 1.00 12.00 151 ASP C CA 1
ATOM 3336 C C . ASP C 1 177 ? 7.687 9.162 26.799 1.00 12.32 151 ASP C C 1
ATOM 3337 O O . ASP C 1 177 ? 6.691 8.761 26.197 1.00 13.42 151 ASP C O 1
ATOM 3342 N N . ASP C 1 178 ? 8.343 10.261 26.436 1.00 10.90 152 ASP C N 1
ATOM 3343 C CA . ASP C 1 178 ? 7.889 11.029 25.280 1.00 10.10 152 ASP C CA 1
ATOM 3344 C C . ASP C 1 178 ? 8.574 10.622 23.985 1.00 9.79 152 ASP C C 1
ATOM 3345 O O . ASP C 1 178 ? 7.960 10.640 22.917 1.00 10.50 152 ASP C O 1
ATOM 3350 N N . GLY C 1 179 ? 9.848 10.264 24.069 1.00 10.70 153 GLY C N 1
ATOM 3351 C CA . GLY C 1 179 ? 10.555 9.885 22.863 1.00 10.69 153 GLY C CA 1
ATOM 3352 C C . GLY C 1 179 ? 12.045 9.715 23.040 1.00 9.81 153 GLY C C 1
ATOM 3353 O O . GLY C 1 179 ? 12.513 9.290 24.097 1.00 8.42 153 GLY C O 1
ATOM 3354 N N . ILE C 1 180 ? 12.789 10.054 21.992 1.00 10.44 154 ILE C N 1
ATOM 3355 C CA . ILE C 1 180 ? 14.236 9.916 21.999 1.00 9.69 154 ILE C CA 1
ATOM 3356 C C . ILE C 1 180 ? 14.899 11.083 21.280 1.00 11.22 154 ILE C C 1
ATOM 3357 O O . ILE C 1 180 ? 14.537 11.416 20.151 1.00 10.31 154 ILE C O 1
ATOM 3362 N N . ILE C 1 181 ? 15.881 11.688 21.936 1.00 11.03 155 ILE C N 1
ATOM 3363 C CA . ILE C 1 181 ? 16.606 12.806 21.356 1.00 11.74 155 ILE C CA 1
ATOM 3364 C C . ILE C 1 181 ? 18.061 12.399 21.166 1.00 12.27 155 ILE C C 1
ATOM 3365 O O . ILE C 1 181 ? 18.640 11.735 22.026 1.00 12.34 155 ILE C O 1
ATOM 3370 N N . VAL C 1 182 ? 18.646 12.793 20.040 1.00 10.95 156 VAL C N 1
ATOM 3371 C CA . VAL C 1 182 ? 20.048 12.496 19.786 1.00 11.93 156 VAL C CA 1
ATOM 3372 C C . VAL C 1 182 ? 20.778 13.828 19.656 1.00 12.91 156 VAL C C 1
ATOM 3373 O O . VAL C 1 182 ? 20.291 14.749 18.992 1.00 12.30 156 VAL C O 1
ATOM 3377 N N . VAL C 1 183 ? 21.930 13.934 20.311 1.00 13.63 157 VAL C N 1
ATOM 3378 C CA . VAL C 1 183 ? 22.718 15.157 20.275 1.00 15.56 157 VAL C CA 1
ATOM 3379 C C . VAL C 1 183 ? 24.166 14.869 19.876 1.00 17.09 157 VAL C C 1
ATOM 3380 O O . VAL C 1 183 ? 24.733 13.874 20.372 1.00 15.41 157 VAL C O 1
#

Nearest PDB structures (foldseek):
  1nxj-assembly1_A  TM=1.006E+00  e=9.437E-31  Mycobacterium tuberculosis
  2pcn-assembly1_A  TM=9.771E-01  e=6.233E-20  Geobacillus kaustophilus HTA426
  1j3l-assembly1_A  TM=9.553E-01  e=1.538E-18  Thermus thermophilus
  3c8o-assembly1_B  TM=9.602E-01  e=1.538E-18  Pseudomonas aeruginosa
  2yjv-assembly1_A  TM=9.752E-01  e=6.273E-18  Escherichia coli K-12

B-factor: mean 15.63, std 5.48, range [6.76, 43.53]

CATH classification: 3.50.30.40

InterPro domains:
  IPR005493 Ribonuclease E inhibitor RraA/RraA-like protein [PF03737] (8-156)
  IPR005493 Ribonuclease E inhibitor RraA/RraA-like protein [cd16841] (9-157)
  IPR010203 Regulator of ribonuclease activity A [TIGR01935] (8-157)
  IPR036704 Ribonuclease E inhibitor RraA/RraA-like superfamily [SSF89562] (8-157)

Organism: Mycobacterium tuberculosis (strain ATCC 25618 / H37Rv) (NCBI:txid83332)

Foldseek 3Di:
DDDADDPVVVCVVPDDVFQFAPDDWDKQALDQKAKAFEKEWEAALAAQQVLVVLQAADQQYEYEYHRVQEAAAANEEVVSLQSSVVRHHAYYHESYEHENSVCRNVHRHIYIYHYYDHHHGHHPNDIDIQDWDDHRRHIRHGGWMWIGHPVGITTD/DDADPPVVVCVVVDDVFQFAPDDWDKQALDQKAKAFEKEWEEALAQQQVLVVLQAADQQYEYEYHRVLEAAAANEELVSLLNSVVRHHAEYEESYAHEPSVVRNVRRHIYIYHYYDHHHGHHPNDTDIQDWDDHRNHIRHGGWMWIGHPVGITTD/DADPPVVVCVVPDPVFQFAPDDWDKQALDQKAKAFEKEWEAALAQQQVLVVLQAADQQYEYEYHHVLEAAAANEEPVSLQSNVVRRHAEYEESYEHEPSVCRSVHRHIYIYHYYDHHHGHHPNDIDIQDWDDHRNHIRHGGWMWIGHPVGITTD